Protein AF-0000000065969457 (afdb_homodimer)

Foldseek 3Di:
DALVVVQVLQLPAAEAEAAFFADPVRATDLVLLLVLLLVLLVFDHSAYEFCDVLNVVVQDDLVRQLVRLLSNVVRNPPHAYEYEAEEFLVSRLVSLVSSVVSPHQYYEYEYYPDDADDLVVLLVSVLSSLVSDRHAYEYEADDRDHHAQVSVVVSLVVRVRDAAYEYQPPPLVRLLSNCVNCPNSHAYEYEHLQCLVCFLVSVVSNHSYYYHLLCSQCVVLVRVLRVCSVVVVVVVSVVSCVLAVVLVVVLQVPDPPSSNQVSVLSNVLSPRNRDGDDPPHGHDDPVSSVSSNVRVVSVVD/DALVVVLVLQLPAAEAEAAFFADPVRATDLVLLLVLLLVLLVFDHSAYEFCDVLNVVVQDDLVRQLVRLLSNVVRNPPHAYEYEAEEFLVSRLVSLVSSVVSPHQYYEYEYYPDDADDLVVLLVSVLSSLVSDRHAYEYEADDRDHHAQVSVVVSLVVRVRDAAYEYQPPPLVRLLSNCVNCPNSHAYEYEHLQCLVCFLVSVVSNHSYYYHLLCSQCVVLVRVLRVCSVVVVVVVSVVSCVLAVVLVVVLQVPDPPSSNQVSVLSNVLSPRNSDGDDPPDGHDDPVSSVSSNVRVVSVVD

Sequence (602 aa):
MEPQDLKTVLGAGLLSFPVTPFGPDGGFNEAVYREHVGWLASFEAAALFAAGGTGEFFSLAPDEIPAIVRAAKAAAGNTPIISGCGHGTEVAISIAKAAEKAGADGILLLPHYLIDAPQAGLYNHIKRVCDSIGIGVMVYNRDNSILQADTLKRLCDVCPNLVGFKDGSGELGLVRQISATMGDRLTYLGGMPTAELFAEAYLAAGFTTYSSAVFNFVPELAVRFYKALRAGRRAECETLLKDFFYPFMAIRNRSKGYAVAAIKAGVRLRGYDAGPVRSPLVDLTSEEMDMMASLMASVDRMEPQDLKTVLGAGLLSFPVTPFGPDGGFNEAVYREHVGWLASFEAAALFAAGGTGEFFSLAPDEIPAIVRAAKAAAGNTPIISGCGHGTEVAISIAKAAEKAGADGILLLPHYLIDAPQAGLYNHIKRVCDSIGIGVMVYNRDNSILQADTLKRLCDVCPNLVGFKDGSGELGLVRQISATMGDRLTYLGGMPTAELFAEAYLAAGFTTYSSAVFNFVPELAVRFYKALRAGRRAECETLLKDFFYPFMAIRNRSKGYAVAAIKAGVRLRGYDAGPVRSPLVDLTSEEMDMMASLMASVDR

Solvent-accessible surface area (backbone atoms only — not comparable to full-atom values): 29923 Å² total; per-residue (Å²): 92,57,21,69,59,43,30,53,39,59,47,69,33,44,28,31,37,44,61,57,22,20,42,97,86,66,44,79,29,60,71,54,36,28,53,50,40,30,56,51,48,74,47,85,46,35,29,37,26,36,43,20,75,50,16,42,38,48,45,54,45,73,85,53,48,35,60,50,38,35,42,44,53,72,30,22,68,87,43,46,35,27,26,43,29,32,45,17,41,63,41,20,35,51,36,47,43,44,29,49,74,38,62,35,32,24,34,37,37,44,42,55,41,94,57,55,42,34,69,70,12,48,47,52,27,52,49,52,42,52,70,61,49,76,44,16,32,25,41,36,28,30,88,65,29,71,78,48,56,68,55,50,51,54,47,52,73,75,29,83,31,49,21,32,41,30,39,45,66,79,51,57,73,58,50,29,49,32,33,67,72,50,49,83,67,43,30,29,33,40,49,43,84,66,21,76,84,44,42,66,62,40,43,74,35,58,33,56,34,39,39,38,60,55,35,63,55,42,43,67,61,44,49,50,43,51,54,28,57,76,69,63,38,58,69,58,38,50,49,50,36,65,72,40,49,51,56,48,48,57,60,31,68,74,41,55,40,20,78,34,28,51,43,47,48,40,25,37,73,69,66,43,76,34,54,64,62,65,42,34,36,54,64,68,50,73,69,50,47,50,53,50,51,53,54,52,55,65,65,75,102,94,56,23,68,59,43,29,53,39,57,47,69,33,44,30,32,37,46,61,57,23,18,42,96,87,66,43,80,30,60,69,55,34,29,53,51,42,30,56,52,47,72,46,84,48,35,29,38,26,36,43,20,76,50,15,42,37,50,44,51,45,71,84,53,48,33,59,51,37,34,43,45,53,71,32,21,68,88,43,45,37,26,27,45,30,33,45,17,42,64,43,22,37,52,34,46,44,44,29,50,73,39,61,34,31,24,35,39,38,44,41,55,42,95,54,53,43,34,70,71,12,48,46,52,30,52,50,53,42,53,71,63,48,76,45,16,32,25,42,36,27,29,88,66,29,70,77,49,54,68,55,50,51,54,46,50,75,74,29,82,33,50,21,30,42,31,40,45,67,78,53,57,72,57,48,30,49,34,33,67,71,50,48,83,67,41,31,29,32,42,49,42,84,66,21,77,82,45,43,67,63,40,44,75,37,59,34,57,34,39,38,38,58,56,36,65,53,42,43,68,60,45,48,51,44,51,52,27,56,77,68,63,36,57,68,60,38,50,49,49,36,65,74,41,48,51,57,48,47,57,60,31,67,74,42,56,38,22,77,34,28,50,45,46,48,40,25,38,74,69,68,42,76,33,54,65,64,64,41,33,36,55,65,69,51,75,68,52,47,51,52,50,50,52,55,53,53,65,65,75,103

Organism: Chelativorans sp. (strain BNC1) (NCBI:txid266779)

pLDDT: mean 97.83, std 2.32, range [68.12, 98.94]

Secondary structure (DSSP, 8-state):
--HHHHHHHHTSSEEE-----B-TTSSB-HHHHHHHHHHHHTS-EEEEEETSTTTTGGGS-GGGHHHHHHHHHHHSTTS-EEEEE-SSHHHHHHHHHHHHHTT-SEEEEPPPSS----HHHHHHHHHHHHHH-SSEEEEEEBTTB---HHHHHHHHHH-TTEEEEEE-S--HHHHHHHHHHHGGGSEEEE--TTGGGTHHHHHHTT--EEB-GGGGT-HHHHHHHHHHHHTT-HHHHHHHIIIIIHHHHHHHTTSTTHHHHHHHHHHHHHT----PPPTTS-PPPHHHHHHHHHHHHHHH-/--HHHHHHHHTSSEEE-----B-TTSSB-HHHHHHHHHHHHTS-EEEEEETSTTTTGGGS-GGGHHHHHHHHHHHSTTS-EEEEE-SSHHHHHHHHHHHHHTT-SEEEEPPPSS----HHHHHHHHHHHHHH-SSEEEEEEBTTB---HHHHHHHHHH-TTEEEEEE-S--HHHHHHHHHHHGGGSEEEE--TTGGGTHHHHHHTT--EEB-SGGGT-HHHHHHHHHHHHTT-HHHHHHHIIIIIHHHHHHHTTSTTHHHHHHHHHHHHTT----PPPTTS-PPPHHHHHHHHHHHHHHH-

Structure (mmCIF, N/CA/C/O backbone):
data_AF-0000000065969457-model_v1
#
loop_
_entity.id
_entity.type
_entity.pdbx_description
1 polymer 'Probable 5-dehydro-4-deoxyglucarate dehydratase'
#
loop_
_atom_site.group_PDB
_atom_site.id
_atom_site.type_symbol
_atom_site.label_atom_id
_atom_site.label_alt_id
_atom_site.label_comp_id
_atom_site.label_asym_id
_atom_site.label_entity_id
_atom_site.label_seq_id
_atom_site.pdbx_PDB_ins_code
_atom_site.Cartn_x
_atom_site.Cartn_y
_atom_site.Cartn_z
_atom_site.occupancy
_atom_site.B_iso_or_equiv
_atom_site.auth_seq_id
_atom_site.auth_comp_id
_atom_site.auth_asym_id
_atom_site.auth_atom_id
_atom_site.pdbx_PDB_model_num
ATOM 1 N N . MET A 1 1 ? 12.383 25.969 -3.928 1 92.06 1 MET A N 1
ATOM 2 C CA . MET A 1 1 ? 12.977 26.219 -2.619 1 92.06 1 MET A CA 1
ATOM 3 C C . MET A 1 1 ? 14.188 25.328 -2.389 1 92.06 1 MET A C 1
ATOM 5 O O . MET A 1 1 ? 14.156 24.141 -2.721 1 92.06 1 MET A O 1
ATOM 9 N N . GLU A 1 2 ? 15.188 25.906 -1.865 1 96.62 2 GLU A N 1
ATOM 10 C CA . GLU A 1 2 ? 16.359 25.094 -1.545 1 96.62 2 GLU A CA 1
ATOM 11 C C . GLU A 1 2 ? 16.078 24.125 -0.401 1 96.62 2 GLU A C 1
ATOM 13 O O . GLU A 1 2 ? 15.367 24.469 0.547 1 96.62 2 GLU A O 1
ATOM 18 N N . PRO A 1 3 ? 16.609 22.953 -0.461 1 97.44 3 PRO A N 1
ATOM 19 C CA . PRO A 1 3 ? 16.312 21.906 0.528 1 97.44 3 PRO A CA 1
ATOM 20 C C . PRO A 1 3 ? 16.562 22.375 1.962 1 97.44 3 PRO A C 1
ATOM 22 O O . PRO A 1 3 ? 15.742 22.125 2.85 1 97.44 3 PRO A O 1
ATOM 25 N N . GLN A 1 4 ? 17.609 23.062 2.205 1 96.81 4 GLN A N 1
ATOM 26 C CA . GLN A 1 4 ? 17.922 23.469 3.57 1 96.81 4 GLN A CA 1
ATOM 27 C C . GLN A 1 4 ? 16.969 24.547 4.051 1 96.81 4 GLN A C 1
ATOM 29 O O . GLN A 1 4 ? 16.641 24.609 5.238 1 96.81 4 GLN A O 1
ATOM 34 N N . ASP A 1 5 ? 16.547 25.406 3.199 1 97.69 5 ASP A N 1
ATOM 35 C CA . ASP A 1 5 ? 15.5 26.375 3.543 1 97.69 5 ASP A CA 1
ATOM 36 C C . ASP A 1 5 ? 14.203 25.672 3.914 1 97.69 5 ASP A C 1
ATOM 38 O O . ASP A 1 5 ? 13.516 26.078 4.859 1 97.69 5 ASP A O 1
ATOM 42 N N . LEU A 1 6 ? 13.906 24.672 3.115 1 97.56 6 LEU A N 1
ATOM 43 C CA . LEU A 1 6 ? 12.719 23.875 3.418 1 97.56 6 LEU A CA 1
ATOM 44 C C . LEU A 1 6 ? 12.828 23.25 4.805 1 97.56 6 LEU A C 1
ATOM 46 O O . LEU A 1 6 ? 11.859 23.25 5.566 1 97.56 6 LEU A O 1
ATOM 50 N N . LYS A 1 7 ? 13.984 22.672 5.098 1 97.81 7 LYS A N 1
ATOM 51 C CA . LYS A 1 7 ? 14.211 22.078 6.41 1 97.81 7 LYS A CA 1
ATOM 52 C C . LYS A 1 7 ? 13.875 23.062 7.527 1 97.81 7 LYS A C 1
ATOM 54 O O . LYS A 1 7 ? 13.164 22.719 8.469 1 97.81 7 LYS A O 1
ATOM 59 N N . THR A 1 8 ? 14.328 24.297 7.387 1 97.5 8 THR A N 1
ATOM 60 C CA . THR A 1 8 ? 14.125 25.344 8.391 1 97.5 8 THR A CA 1
ATOM 61 C C . THR A 1 8 ? 12.648 25.703 8.508 1 97.5 8 THR A C 1
ATOM 63 O O . THR A 1 8 ? 12.109 25.781 9.617 1 97.5 8 THR A O 1
ATOM 66 N N . VAL A 1 9 ? 12.016 25.797 7.422 1 96.75 9 VAL A N 1
ATOM 67 C CA . VAL A 1 9 ? 10.617 26.203 7.391 1 96.75 9 VAL A CA 1
ATOM 68 C C . VAL A 1 9 ? 9.734 25.125 7.996 1 96.75 9 VAL A C 1
ATOM 70 O O . VAL A 1 9 ? 8.797 25.406 8.742 1 96.75 9 VAL A O 1
ATOM 73 N N . LEU A 1 10 ? 10.031 23.859 7.691 1 96.62 10 LEU A N 1
ATOM 74 C CA . LEU A 1 10 ? 9.258 22.734 8.203 1 96.62 10 LEU A CA 1
ATOM 75 C C . LEU A 1 10 ? 9.281 22.703 9.727 1 96.62 10 LEU A C 1
ATOM 77 O O . LEU A 1 10 ? 8.305 22.297 10.359 1 96.62 10 LEU A O 1
ATOM 81 N N . GLY A 1 11 ? 10.367 23.156 10.297 1 96.62 11 GLY A N 1
ATOM 82 C CA . GLY A 1 11 ? 10.531 23.078 11.734 1 96.62 11 GLY A CA 1
ATOM 83 C C . GLY A 1 11 ? 10.055 24.328 12.453 1 96.62 11 GLY A C 1
ATOM 84 O O . GLY A 1 11 ? 10.117 24.422 13.68 1 96.62 11 GLY A O 1
ATOM 85 N N . ALA A 1 12 ? 9.492 25.312 11.742 1 95.69 12 ALA A N 1
ATOM 86 C CA . ALA A 1 12 ? 9.25 26.641 12.297 1 95.69 12 ALA A CA 1
ATOM 87 C C . ALA A 1 12 ? 7.832 26.766 12.836 1 95.69 12 ALA A C 1
ATOM 89 O O . ALA A 1 12 ? 7.461 27.797 13.406 1 95.69 12 ALA A O 1
ATOM 90 N N . GLY A 1 13 ? 7.055 25.719 12.688 1 97 13 GLY A N 1
ATOM 91 C CA . GLY A 1 13 ? 5.684 25.812 13.164 1 97 13 GLY A CA 1
ATOM 92 C C . GLY A 1 13 ? 4.891 24.547 12.922 1 97 13 GLY A C 1
ATOM 93 O O . GLY A 1 13 ? 5.465 23.469 12.695 1 97 13 GLY A O 1
ATOM 94 N N . LEU A 1 14 ? 3.609 24.719 13.148 1 98.12 14 LEU A N 1
ATOM 95 C CA . LEU A 1 14 ? 2.664 23.625 12.953 1 98.12 14 LEU A CA 1
ATOM 96 C C . LEU A 1 14 ? 2.459 23.344 11.469 1 98.12 14 LEU A C 1
ATOM 98 O O . LEU A 1 14 ? 2.441 24.266 10.656 1 98.12 14 LEU A O 1
ATOM 102 N N . LEU A 1 15 ? 2.361 22.094 11.102 1 98.44 15 LEU A N 1
ATOM 103 C CA . LEU A 1 15 ? 2.129 21.672 9.719 1 98.44 15 LEU A CA 1
ATOM 104 C C . LEU A 1 15 ? 0.717 21.125 9.547 1 98.44 15 LEU A C 1
ATOM 106 O O . LEU A 1 15 ? 0.063 20.766 10.531 1 98.44 15 LEU A O 1
ATOM 110 N N . SER A 1 16 ? 0.245 21.094 8.312 1 98.12 16 SER A N 1
ATOM 111 C CA . SER A 1 16 ? -1.09 20.562 8.062 1 98.12 16 SER A CA 1
ATOM 112 C C . SER A 1 16 ? -1.173 19.922 6.68 1 98.12 16 SER A C 1
ATOM 114 O O . SER A 1 16 ? -0.416 20.281 5.773 1 98.12 16 SER A O 1
ATOM 116 N N . PHE A 1 17 ? -2.021 18.953 6.543 1 98.56 17 PHE A N 1
ATOM 117 C CA . PHE A 1 17 ? -2.324 18.234 5.312 1 98.56 17 PHE A CA 1
ATOM 118 C C . PHE A 1 17 ? -3.742 18.531 4.84 1 98.56 17 PHE A C 1
ATOM 120 O O . PHE A 1 17 ? -4.699 17.922 5.301 1 98.56 17 PHE A O 1
ATOM 127 N N . PRO A 1 18 ? -3.885 19.453 3.891 1 98.88 18 PRO A N 1
ATOM 128 C CA . PRO A 1 18 ? -5.23 19.766 3.408 1 98.88 18 PRO A CA 1
ATOM 129 C C . PRO A 1 18 ? -5.945 18.547 2.822 1 98.88 18 PRO A C 1
ATOM 131 O O . PRO A 1 18 ? -5.316 17.719 2.156 1 98.88 18 PRO A O 1
ATOM 134 N N . VAL A 1 19 ? -7.266 18.438 3.064 1 98.88 19 VAL A N 1
ATOM 135 C CA . VAL A 1 19 ? -8.07 17.422 2.406 1 98.88 19 VAL A CA 1
ATOM 136 C C . VAL A 1 19 ? -8.109 17.688 0.902 1 98.88 19 VAL A C 1
ATOM 138 O O . VAL A 1 19 ? -7.902 18.812 0.459 1 98.88 19 VAL A O 1
ATOM 141 N N . THR A 1 20 ? -8.359 16.703 0.103 1 98.94 20 THR A N 1
ATOM 142 C CA . THR A 1 20 ? -8.578 16.828 -1.333 1 98.94 20 THR A CA 1
ATOM 143 C C . THR A 1 20 ? -10.062 16.719 -1.665 1 98.94 20 THR A C 1
ATOM 145 O O . THR A 1 20 ? -10.648 15.633 -1.564 1 98.94 20 THR A O 1
ATOM 148 N N . PRO A 1 21 ? -10.656 17.812 -2.092 1 98.88 21 PRO A N 1
ATOM 149 C CA . PRO A 1 21 ? -12.078 17.766 -2.432 1 98.88 21 PRO A CA 1
ATOM 150 C C . PRO A 1 21 ? -12.352 17.031 -3.74 1 98.88 21 PRO A C 1
ATOM 152 O O . PRO A 1 21 ? -11.594 17.172 -4.703 1 98.88 21 PRO A O 1
ATOM 155 N N . PHE A 1 22 ? -13.398 16.25 -3.689 1 98.56 22 PHE A N 1
ATOM 156 C CA . PHE A 1 22 ? -13.859 15.547 -4.887 1 98.56 22 PHE A CA 1
ATOM 157 C C . PHE A 1 22 ? -15.281 15.977 -5.246 1 98.56 2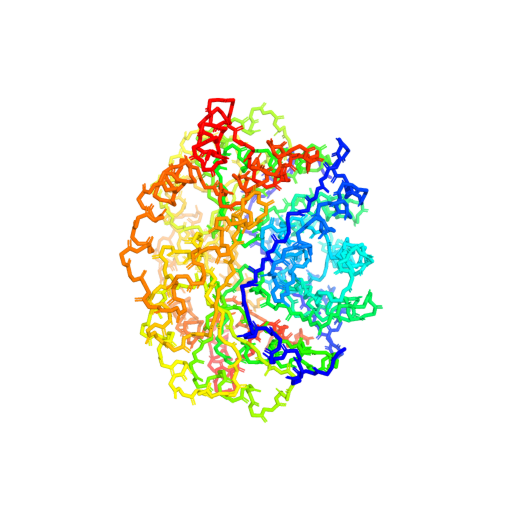2 PHE A C 1
ATOM 159 O O . PHE A 1 22 ? -16.125 16.141 -4.367 1 98.56 22 PHE A O 1
ATOM 166 N N . GLY A 1 23 ? -15.516 16.172 -6.504 1 96.56 23 GLY A N 1
ATOM 167 C CA . GLY A 1 23 ? -16.844 16.531 -6.977 1 96.56 23 GLY A CA 1
ATOM 168 C C . GLY A 1 23 ? -17.766 15.336 -7.105 1 96.56 23 GLY A C 1
ATOM 169 O O . GLY A 1 23 ? -17.406 14.219 -6.73 1 96.56 23 GLY A O 1
ATOM 170 N N . PRO A 1 24 ? -19 15.586 -7.602 1 92.06 24 PRO A N 1
ATOM 171 C CA . PRO A 1 24 ? -20 14.523 -7.738 1 92.06 24 PRO A CA 1
ATOM 172 C C . PRO A 1 24 ? -19.547 13.406 -8.672 1 92.06 24 PRO A C 1
ATOM 174 O O . PRO A 1 24 ? -20 12.266 -8.547 1 92.06 24 PRO A O 1
ATOM 177 N N . ASP A 1 25 ? -18.656 13.68 -9.57 1 90.62 25 ASP A N 1
ATOM 178 C CA . ASP A 1 25 ? -18.188 12.68 -10.523 1 90.62 25 ASP A CA 1
ATOM 179 C C . ASP A 1 25 ? -16.969 11.938 -9.984 1 90.62 25 ASP A C 1
ATOM 181 O O . ASP A 1 25 ? -16.406 11.07 -10.664 1 90.62 25 ASP A O 1
ATOM 185 N N . GLY A 1 26 ? -16.5 12.375 -8.828 1 93.06 26 GLY A N 1
ATOM 186 C CA . GLY A 1 26 ? -15.352 11.727 -8.227 1 93.06 26 GLY A CA 1
ATOM 187 C C . GLY A 1 26 ? -14.031 12.375 -8.609 1 93.06 26 GLY A C 1
ATOM 188 O O . GLY A 1 26 ? -12.969 11.961 -8.141 1 93.06 26 GLY A O 1
ATOM 189 N N . GLY A 1 27 ? -14.117 13.391 -9.469 1 96.94 27 GLY A N 1
ATOM 190 C CA . GLY A 1 27 ? -12.906 14.086 -9.875 1 96.94 27 GLY A CA 1
ATOM 191 C C . GLY A 1 27 ? -12.492 15.18 -8.914 1 96.94 27 GLY A C 1
ATOM 192 O O . GLY A 1 27 ? -13.281 15.602 -8.07 1 96.94 27 GLY A O 1
ATOM 193 N N . PHE A 1 28 ? -11.297 15.648 -9.047 1 98.31 28 PHE A N 1
ATOM 194 C CA . PHE A 1 28 ? -10.734 16.703 -8.211 1 98.31 28 PHE A CA 1
ATOM 195 C C . PHE A 1 28 ? -11.523 18 -8.367 1 98.31 28 PHE A C 1
ATOM 197 O O . PHE A 1 28 ? -11.734 18.469 -9.492 1 98.31 28 PHE A O 1
ATOM 204 N N . ASN A 1 29 ? -12.008 18.547 -7.254 1 98.69 29 ASN A N 1
ATOM 205 C CA . ASN A 1 29 ? -12.703 19.844 -7.223 1 98.69 29 ASN A CA 1
ATOM 206 C C . ASN A 1 29 ? -11.742 20.969 -6.887 1 98.69 29 ASN A C 1
ATOM 208 O O . ASN A 1 29 ? -11.602 21.344 -5.719 1 98.69 29 ASN A O 1
ATOM 212 N N . GLU A 1 30 ? -11.195 21.562 -7.914 1 98.62 30 GLU A N 1
ATOM 213 C CA . GLU A 1 30 ? -10.125 22.531 -7.75 1 98.62 30 GLU A CA 1
ATOM 214 C C . GLU A 1 30 ? -10.625 23.812 -7.082 1 98.62 30 GLU A C 1
ATOM 216 O O . GLU A 1 30 ? -9.93 24.391 -6.242 1 98.62 30 GLU A O 1
ATOM 221 N N . ALA A 1 31 ? -11.781 24.266 -7.43 1 98.62 31 ALA A N 1
ATOM 222 C CA . ALA A 1 31 ? -12.305 25.516 -6.895 1 98.62 31 ALA A CA 1
ATOM 223 C C . ALA A 1 31 ? -12.43 25.453 -5.375 1 98.62 31 ALA A C 1
ATOM 225 O O . ALA A 1 31 ? -11.953 26.359 -4.668 1 98.62 31 ALA A O 1
ATOM 226 N N . VAL A 1 32 ? -13.039 24.391 -4.875 1 98.81 32 VAL A N 1
ATOM 227 C CA . VAL A 1 32 ? -13.203 24.219 -3.438 1 98.81 32 VAL A CA 1
ATOM 228 C C . VAL A 1 32 ? -11.844 24.062 -2.771 1 98.81 32 VAL A C 1
ATOM 230 O O . VAL A 1 32 ? -11.617 24.594 -1.678 1 98.81 32 VAL A O 1
ATOM 233 N N . TYR A 1 33 ? -10.945 23.391 -3.449 1 98.94 33 TYR A N 1
ATOM 234 C CA . TYR A 1 33 ? -9.609 23.156 -2.914 1 98.94 33 TYR A CA 1
ATOM 235 C C . TYR A 1 33 ? -8.867 24.484 -2.717 1 98.94 33 TYR A C 1
ATOM 237 O O . TYR A 1 33 ? -8.281 24.719 -1.66 1 98.94 33 TYR A O 1
ATOM 245 N N . ARG A 1 34 ? -8.898 25.297 -3.713 1 98.81 34 ARG A N 1
ATOM 246 C CA . ARG A 1 34 ? -8.203 26.578 -3.65 1 98.81 34 ARG A CA 1
ATOM 247 C C . ARG A 1 34 ? -8.773 27.453 -2.537 1 98.81 34 ARG A C 1
ATOM 249 O O . ARG A 1 34 ? -8.023 28.109 -1.815 1 98.81 34 ARG A O 1
ATOM 256 N N . GLU A 1 35 ? -10.07 27.453 -2.402 1 98.75 35 GLU A N 1
ATOM 257 C CA . GLU A 1 35 ? -10.695 28.219 -1.336 1 98.75 35 GLU A CA 1
ATOM 258 C C . GLU A 1 35 ? -10.258 27.734 0.039 1 98.75 35 GLU A C 1
ATOM 260 O O . GLU A 1 35 ? -9.906 28.531 0.908 1 98.75 35 GLU A O 1
ATOM 265 N N . HIS A 1 36 ? -10.289 26.438 0.202 1 98.88 36 HIS A N 1
ATOM 266 C CA . HIS A 1 36 ? -9.938 25.844 1.491 1 98.88 36 HIS A CA 1
ATOM 267 C C . HIS A 1 36 ? -8.469 26.047 1.813 1 98.88 36 HIS A C 1
ATOM 269 O O . HIS A 1 36 ? -8.117 26.438 2.932 1 98.88 36 HIS A O 1
ATOM 275 N N . VAL A 1 37 ? -7.578 25.812 0.857 1 98.81 37 VAL A N 1
ATOM 276 C CA . VAL A 1 37 ? -6.145 25.969 1.054 1 98.81 37 VAL A CA 1
ATOM 277 C C . VAL A 1 37 ? -5.828 27.438 1.352 1 98.81 37 VAL A C 1
ATOM 279 O O . VAL A 1 37 ? -5.008 27.734 2.223 1 98.81 37 VAL A O 1
ATOM 282 N N . GLY A 1 38 ? -6.48 28.328 0.586 1 98.56 38 GLY A N 1
ATOM 283 C CA . GLY A 1 38 ? -6.309 29.75 0.874 1 98.56 38 GLY A CA 1
ATOM 284 C C . GLY A 1 38 ? -6.691 30.125 2.295 1 98.56 38 GLY A C 1
ATOM 285 O O . GLY A 1 38 ? -5.992 30.891 2.949 1 98.56 38 GLY A O 1
ATOM 286 N N . TRP A 1 39 ? -7.809 29.578 2.707 1 98.56 39 TRP A N 1
ATOM 287 C CA . TRP A 1 39 ? -8.258 29.812 4.078 1 98.56 39 TRP A CA 1
ATOM 288 C C . TRP A 1 39 ? -7.242 29.266 5.078 1 98.56 39 TRP A C 1
ATOM 290 O O . TRP A 1 39 ? -6.887 29.953 6.043 1 98.56 39 TRP A O 1
ATOM 300 N N . LEU A 1 40 ? -6.73 28.062 4.902 1 98.56 40 LEU A N 1
ATOM 301 C CA . LEU A 1 40 ? -5.738 27.453 5.789 1 98.56 40 LEU A CA 1
ATOM 302 C C . LEU A 1 40 ? -4.477 28.312 5.848 1 98.56 40 LEU A C 1
ATOM 304 O O . LEU A 1 40 ? -3.898 28.516 6.918 1 98.56 40 LEU A O 1
ATOM 308 N N . ALA A 1 41 ? -4.086 28.828 4.703 1 97.62 41 ALA A N 1
ATOM 309 C CA . ALA A 1 41 ? -2.848 29.594 4.59 1 97.62 41 ALA A CA 1
ATOM 310 C C . ALA A 1 41 ? -2.951 30.922 5.324 1 97.62 41 ALA A C 1
ATOM 312 O O . ALA A 1 41 ? -1.941 31.594 5.562 1 97.62 41 ALA A O 1
ATOM 313 N N . SER A 1 42 ? -4.121 31.359 5.633 1 96.81 42 SER A N 1
ATOM 314 C CA . SER A 1 42 ? -4.312 32.594 6.363 1 96.81 42 SER A CA 1
ATOM 315 C C . SER A 1 42 ? -4.023 32.438 7.848 1 96.81 42 SER A C 1
ATOM 317 O O . SER A 1 42 ? -3.922 33.406 8.586 1 96.81 42 SER A O 1
ATOM 319 N N . PHE A 1 43 ? -3.863 31.203 8.273 1 96.12 43 PHE A N 1
ATOM 320 C CA . PHE A 1 43 ? -3.488 30.906 9.648 1 96.12 43 PHE A CA 1
ATOM 321 C C . PHE A 1 43 ? -2.002 30.578 9.75 1 96.12 43 PHE A C 1
ATOM 323 O O . PHE A 1 43 ? -1.279 30.656 8.75 1 96.12 43 PHE A O 1
ATOM 330 N N . GLU A 1 44 ? -1.518 30.344 10.938 1 92.06 44 GLU A N 1
ATOM 331 C CA . GLU A 1 44 ? -0.093 30.141 11.18 1 92.06 44 GLU A CA 1
ATOM 332 C C . GLU A 1 44 ? 0.306 28.688 10.93 1 92.06 44 GLU A C 1
ATOM 334 O O . GLU A 1 44 ? 0.603 27.953 11.875 1 92.06 44 GLU A O 1
ATOM 339 N N . ALA A 1 45 ? 0.356 28.281 9.734 1 92.81 45 ALA A N 1
ATOM 340 C CA . ALA A 1 45 ? 0.94 27 9.336 1 92.81 45 ALA A CA 1
ATOM 341 C C . ALA A 1 45 ? 2.311 27.203 8.695 1 92.81 45 ALA A C 1
ATOM 343 O O . ALA A 1 45 ? 2.471 28.047 7.809 1 92.81 45 ALA A O 1
ATOM 344 N N . ALA A 1 46 ? 3.25 26.422 9.148 1 96.25 46 ALA A N 1
ATOM 345 C CA . ALA A 1 46 ? 4.598 26.547 8.602 1 96.25 46 ALA A CA 1
ATOM 346 C C . ALA A 1 46 ? 4.652 26.047 7.156 1 96.25 46 ALA A C 1
ATOM 348 O O . ALA A 1 46 ? 5.406 26.578 6.34 1 96.25 46 ALA A O 1
ATOM 349 N N . ALA A 1 47 ? 3.914 25.062 6.848 1 98.31 47 ALA A N 1
ATOM 350 C CA . ALA A 1 47 ? 3.801 24.484 5.512 1 98.31 47 ALA A CA 1
ATOM 351 C C . ALA A 1 47 ? 2.525 23.672 5.379 1 98.31 47 ALA A C 1
ATOM 353 O O . ALA A 1 47 ? 1.929 23.266 6.383 1 98.31 47 ALA A O 1
ATOM 354 N N . LEU A 1 48 ? 2.074 23.484 4.18 1 98.75 48 LEU A N 1
ATOM 355 C CA . LEU A 1 48 ? 0.939 22.625 3.859 1 98.75 48 LEU A CA 1
ATOM 356 C C . LEU A 1 48 ? 1.366 21.469 2.959 1 98.75 48 LEU A C 1
ATOM 358 O O . LEU A 1 48 ? 2.178 21.656 2.049 1 98.75 48 LEU A O 1
ATOM 362 N N . PHE A 1 49 ? 0.874 20.297 3.229 1 98.81 49 PHE A N 1
ATOM 363 C CA . PHE A 1 49 ? 1.191 19.094 2.467 1 98.81 49 PHE A CA 1
ATOM 364 C C . PHE A 1 49 ? 0.051 18.734 1.521 1 98.81 49 PHE A C 1
ATOM 366 O O . PHE A 1 49 ? -0.938 18.125 1.937 1 98.81 49 PHE A O 1
ATOM 373 N N . ALA A 1 50 ? 0.182 19.062 0.273 1 98.88 50 ALA A N 1
ATOM 374 C CA . ALA A 1 50 ? -0.817 18.781 -0.755 1 98.88 50 ALA A CA 1
ATOM 375 C C . ALA A 1 50 ? -0.764 17.312 -1.182 1 98.88 50 ALA A C 1
ATOM 377 O O . ALA A 1 50 ? 0.315 16.781 -1.446 1 98.88 50 ALA A O 1
ATOM 378 N N . ALA A 1 51 ? -1.933 16.719 -1.308 1 98.62 51 ALA A N 1
ATOM 379 C CA . ALA A 1 51 ? -2.014 15.312 -1.687 1 98.62 51 ALA A CA 1
ATOM 380 C C . ALA A 1 51 ? -1.222 14.438 -0.719 1 98.62 51 ALA A C 1
ATOM 382 O O . ALA A 1 51 ? -0.396 13.625 -1.141 1 98.62 51 ALA A O 1
ATOM 383 N N . GLY A 1 52 ? -1.362 14.68 0.557 1 98.12 52 GLY A N 1
ATOM 384 C CA . GLY A 1 52 ? -0.801 13.836 1.6 1 98.12 52 GLY A CA 1
ATOM 385 C C . GLY A 1 52 ? -1.77 12.781 2.098 1 98.12 52 GLY A C 1
ATOM 386 O O . GLY A 1 52 ? -2.717 12.414 1.396 1 98.12 52 GLY A O 1
ATOM 387 N N . GLY A 1 53 ? -1.523 12.242 3.254 1 97.19 53 GLY A N 1
ATOM 388 C CA . GLY A 1 53 ? -2.4 11.219 3.799 1 97.19 53 GLY A CA 1
ATOM 389 C C . GLY A 1 53 ? -3.83 11.695 3.98 1 97.19 53 GLY A C 1
ATOM 390 O O . GLY A 1 53 ? -4.762 11.086 3.451 1 97.19 53 GLY A O 1
ATOM 391 N N . THR A 1 54 ? -3.98 12.828 4.711 1 98.12 54 THR A N 1
ATOM 392 C CA . THR A 1 54 ? -5.305 13.398 4.922 1 98.12 54 THR A CA 1
ATOM 393 C C . THR A 1 54 ? -5.906 13.867 3.598 1 98.12 54 THR A C 1
ATOM 395 O O . THR A 1 54 ? -7.129 13.93 3.453 1 98.12 54 THR A O 1
ATOM 398 N N . GLY A 1 55 ? -5.035 14.172 2.662 1 98.62 55 GLY A N 1
ATOM 399 C CA . GLY A 1 55 ? -5.457 14.539 1.32 1 98.62 55 GLY A CA 1
ATOM 400 C C . GLY A 1 55 ? -5.762 13.344 0.439 1 98.62 55 GLY A C 1
ATOM 401 O O . GLY A 1 55 ? -5.922 13.484 -0.775 1 98.62 55 GLY A O 1
ATOM 402 N N . GLU A 1 56 ? -5.738 12.156 0.981 1 98.62 56 GLU A N 1
ATOM 403 C CA . GLU A 1 56 ? -6.137 10.906 0.332 1 98.62 56 GLU A CA 1
ATOM 404 C C . GLU A 1 56 ? -5.176 10.547 -0.798 1 98.62 56 GLU A C 1
ATOM 406 O O . GLU A 1 56 ? -5.598 10.047 -1.844 1 98.62 56 GLU A O 1
ATOM 411 N N . PHE A 1 57 ? -3.91 10.742 -0.61 1 98.75 57 PHE A N 1
ATOM 412 C CA . PHE A 1 57 ? -2.879 10.367 -1.57 1 98.75 57 PHE A CA 1
ATOM 413 C C . PHE A 1 57 ? -3.086 8.938 -2.059 1 98.75 57 PHE A C 1
ATOM 415 O O . PHE A 1 57 ? -2.979 8.664 -3.256 1 98.75 57 PHE A O 1
ATOM 422 N N . PHE A 1 58 ? -3.465 7.996 -1.271 1 98.06 58 PHE A N 1
ATOM 423 C CA . PHE A 1 58 ? -3.572 6.566 -1.534 1 98.06 58 PHE A CA 1
ATOM 424 C C . PHE A 1 58 ? -4.723 6.277 -2.488 1 98.06 58 PHE A C 1
ATOM 426 O O . PHE A 1 58 ? -4.816 5.18 -3.043 1 98.06 58 PHE A O 1
ATOM 433 N N . SER A 1 59 ? -5.594 7.227 -2.67 1 97.69 59 SER A N 1
ATOM 434 C CA . SER A 1 59 ? -6.734 7.039 -3.561 1 97.69 59 SER A CA 1
ATOM 435 C C . SER A 1 59 ? -6.527 7.762 -4.887 1 97.69 59 SER A C 1
ATOM 437 O O . SER A 1 59 ? -7.328 7.617 -5.812 1 97.69 59 SER A O 1
ATOM 439 N N . LEU A 1 60 ? -5.48 8.523 -4.941 1 98.38 60 LEU A N 1
ATOM 440 C CA . LEU A 1 60 ? -5.227 9.328 -6.129 1 98.38 60 LEU A CA 1
ATOM 441 C C . LEU A 1 60 ? -4.406 8.555 -7.152 1 98.38 60 LEU A C 1
ATOM 443 O O . LEU A 1 60 ? -3.492 7.812 -6.789 1 98.38 60 LEU A O 1
ATOM 447 N N . ALA A 1 61 ? -4.773 8.734 -8.391 1 97.38 61 ALA A N 1
ATOM 448 C CA . ALA A 1 61 ? -3.85 8.312 -9.445 1 97.38 61 ALA A CA 1
ATOM 449 C C . ALA A 1 61 ? -2.629 9.227 -9.5 1 97.38 61 ALA A C 1
ATOM 451 O O . ALA A 1 61 ? -2.732 10.43 -9.234 1 97.38 61 ALA A O 1
ATOM 452 N N . PRO A 1 62 ? -1.497 8.656 -9.898 1 97.56 62 PRO A N 1
ATOM 453 C CA . PRO A 1 62 ? -0.282 9.477 -9.953 1 97.56 62 PRO A CA 1
ATOM 454 C C . PRO A 1 62 ? -0.453 10.727 -10.805 1 97.56 62 PRO A C 1
ATOM 456 O O . PRO A 1 62 ? 0.072 11.789 -10.461 1 97.56 62 PRO A O 1
ATOM 459 N N . ASP A 1 63 ? -1.23 10.672 -11.82 1 97 63 ASP A N 1
ATOM 460 C CA . ASP A 1 63 ? -1.339 11.789 -12.758 1 97 63 ASP A CA 1
ATOM 461 C C . ASP A 1 63 ? -2.287 12.859 -12.234 1 97 63 ASP A C 1
ATOM 463 O O . ASP A 1 63 ? -2.408 13.938 -12.82 1 97 63 ASP A O 1
ATOM 467 N N . GLU A 1 64 ? -2.961 12.648 -11.102 1 98.31 64 GLU A N 1
ATOM 468 C CA . GLU A 1 64 ? -3.824 13.641 -10.469 1 98.31 64 GLU A CA 1
ATOM 469 C C . GLU A 1 64 ? -3.016 14.594 -9.594 1 98.31 64 GLU A C 1
ATOM 471 O O . GLU A 1 64 ? -3.443 15.727 -9.336 1 98.31 64 GLU A O 1
ATOM 476 N N . ILE A 1 65 ? -1.854 14.188 -9.156 1 98.75 65 ILE A N 1
ATOM 477 C CA . ILE A 1 65 ? -1.12 14.828 -8.07 1 98.75 65 ILE A CA 1
ATOM 478 C C . ILE A 1 65 ? -0.606 16.188 -8.523 1 98.75 65 ILE A C 1
ATOM 480 O O . ILE A 1 65 ? -0.769 17.188 -7.816 1 98.75 65 ILE A O 1
ATOM 484 N N . PRO A 1 66 ? -0.084 16.328 -9.773 1 98.69 66 PRO A N 1
ATOM 485 C CA . PRO A 1 66 ? 0.452 17.625 -10.18 1 98.69 66 PRO A CA 1
ATOM 486 C C . PRO A 1 66 ? -0.609 18.719 -10.188 1 98.69 66 PRO A C 1
ATOM 488 O O . PRO A 1 66 ? -0.331 19.859 -9.797 1 98.69 66 PRO A O 1
ATOM 491 N N . ALA A 1 67 ? -1.786 18.406 -10.57 1 98.75 67 ALA A N 1
ATOM 492 C CA . ALA A 1 67 ? -2.854 19.406 -10.594 1 98.75 67 ALA A CA 1
ATOM 493 C C . ALA A 1 67 ? -3.195 19.875 -9.188 1 98.75 67 ALA A C 1
ATOM 495 O O . ALA A 1 67 ? -3.471 21.062 -8.969 1 98.75 67 ALA A O 1
ATOM 496 N N . ILE A 1 68 ? -3.184 18.984 -8.25 1 98.94 68 ILE A N 1
ATOM 497 C CA . ILE A 1 68 ? -3.482 19.312 -6.863 1 98.94 68 ILE A CA 1
ATOM 498 C C . ILE A 1 68 ? -2.377 20.188 -6.289 1 98.94 68 ILE A C 1
ATOM 500 O O . ILE A 1 68 ? -2.656 21.172 -5.602 1 98.94 68 ILE A O 1
ATOM 504 N N . VAL A 1 69 ? -1.134 19.875 -6.641 1 98.94 69 VAL A N 1
ATOM 505 C CA . VAL A 1 69 ? 0.018 20.641 -6.18 1 98.94 69 VAL A CA 1
ATOM 506 C C . VAL A 1 69 ? -0.042 22.047 -6.754 1 98.94 69 VAL A C 1
ATOM 508 O O . VAL A 1 69 ? 0.135 23.031 -6.023 1 98.94 69 VAL A O 1
ATOM 511 N N . ARG A 1 70 ? -0.375 22.172 -8.039 1 98.88 70 ARG A N 1
ATOM 512 C CA . ARG A 1 70 ? -0.474 23.484 -8.672 1 98.88 70 ARG A CA 1
ATOM 513 C C . ARG A 1 70 ? -1.562 24.328 -8.016 1 98.88 70 ARG A C 1
ATOM 515 O O . ARG A 1 70 ? -1.376 25.531 -7.797 1 98.88 70 ARG A O 1
ATOM 522 N N . ALA A 1 71 ? -2.656 23.703 -7.781 1 98.88 71 ALA A N 1
ATOM 523 C CA . ALA A 1 71 ? -3.768 24.406 -7.152 1 98.88 71 ALA A CA 1
ATOM 524 C C . ALA A 1 71 ? -3.385 24.906 -5.762 1 98.88 71 ALA A C 1
ATOM 526 O O . ALA A 1 71 ? -3.717 26.031 -5.387 1 98.88 71 ALA A O 1
ATOM 527 N N . ALA A 1 72 ? -2.715 24.047 -5.004 1 98.88 72 ALA A N 1
ATOM 528 C CA . ALA A 1 72 ? -2.266 24.438 -3.672 1 98.88 72 ALA A CA 1
ATOM 529 C C . ALA A 1 72 ? -1.288 25.609 -3.742 1 98.88 72 ALA A C 1
ATOM 531 O O . ALA A 1 72 ? -1.41 26.562 -2.986 1 98.88 72 ALA A O 1
ATOM 532 N N . LYS A 1 73 ? -0.312 25.531 -4.66 1 98.62 73 LYS A N 1
ATOM 533 C CA . LYS A 1 73 ? 0.694 26.578 -4.82 1 98.62 73 LYS A CA 1
ATOM 534 C C . LYS A 1 73 ? 0.046 27.922 -5.156 1 98.62 73 LYS A C 1
ATOM 536 O O . LYS A 1 73 ? 0.451 28.953 -4.633 1 98.62 73 LYS A O 1
ATOM 541 N N . ALA A 1 74 ? -0.939 27.828 -5.961 1 98.44 74 ALA A N 1
ATOM 542 C CA . ALA A 1 74 ? -1.611 29.047 -6.414 1 98.44 74 ALA A CA 1
ATOM 543 C C . ALA A 1 74 ? -2.406 29.688 -5.277 1 98.44 74 ALA A C 1
ATOM 545 O O . ALA A 1 74 ? -2.555 30.922 -5.234 1 98.44 74 ALA A O 1
ATOM 546 N N . ALA A 1 75 ? -2.83 28.875 -4.344 1 98.62 75 ALA A N 1
ATOM 547 C CA . ALA A 1 75 ? -3.783 29.344 -3.346 1 98.62 75 ALA A CA 1
ATOM 548 C C . ALA A 1 75 ? -3.078 29.703 -2.039 1 98.62 75 ALA A C 1
ATOM 550 O O . ALA A 1 75 ? -3.605 30.469 -1.229 1 98.62 75 ALA A O 1
ATOM 551 N N . ALA A 1 76 ? -1.907 29.203 -1.815 1 97.69 76 ALA A N 1
ATOM 552 C CA . ALA A 1 76 ? -1.308 29.188 -0.483 1 97.69 76 ALA A CA 1
ATOM 553 C C . ALA A 1 76 ? -0.475 30.453 -0.252 1 97.69 76 ALA A C 1
ATOM 555 O O . ALA A 1 76 ? 0.052 30.656 0.842 1 97.69 76 ALA A O 1
ATOM 556 N N . GLY A 1 77 ? -0.298 31.359 -1.236 1 95.38 77 GLY A N 1
ATOM 557 C CA . GLY A 1 77 ? 0.578 32.5 -1.086 1 95.38 77 GLY A CA 1
ATOM 558 C C . GLY A 1 77 ? 2.021 32.125 -0.817 1 95.38 77 GLY A C 1
ATOM 559 O O . GLY A 1 77 ? 2.615 31.344 -1.567 1 95.38 77 GLY A O 1
ATOM 560 N N . ASN A 1 78 ? 2.514 32.594 0.318 1 95 78 ASN A N 1
ATOM 561 C CA . ASN A 1 78 ? 3.918 32.375 0.639 1 95 78 ASN A CA 1
ATOM 562 C C . ASN A 1 78 ? 4.113 31.078 1.443 1 95 78 ASN A C 1
ATOM 564 O O . A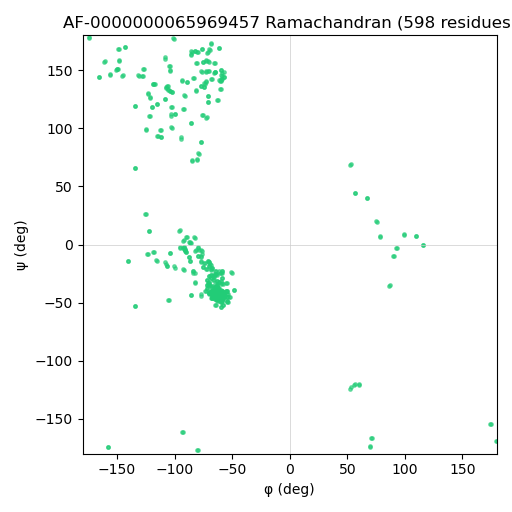SN A 1 78 ? 5.246 30.672 1.711 1 95 78 ASN A O 1
ATOM 568 N N . THR A 1 79 ? 3.057 30.406 1.815 1 97.56 79 THR A N 1
ATOM 569 C CA . THR A 1 79 ? 3.174 29.172 2.582 1 97.56 79 THR A CA 1
ATOM 570 C C . THR A 1 79 ? 3.727 28.047 1.711 1 97.56 79 THR A C 1
ATOM 572 O O . THR A 1 79 ? 3.162 27.734 0.663 1 97.56 79 THR A O 1
ATOM 575 N N . PRO A 1 80 ? 4.828 27.406 2.055 1 98.44 80 PRO A N 1
ATOM 576 C CA . PRO A 1 80 ? 5.402 26.328 1.259 1 98.44 80 PRO A CA 1
ATOM 577 C C . PRO A 1 80 ? 4.441 25.156 1.092 1 98.44 80 PRO A C 1
ATOM 579 O O . PRO A 1 80 ? 3.67 24.844 2.004 1 98.44 80 PRO A O 1
ATOM 582 N N . ILE A 1 81 ? 4.52 24.531 -0.077 1 98.88 81 ILE A N 1
ATOM 583 C CA . ILE A 1 81 ? 3.695 23.375 -0.398 1 98.88 81 ILE A CA 1
ATOM 584 C C . ILE A 1 81 ? 4.582 22.141 -0.576 1 98.88 81 ILE A C 1
ATOM 586 O O . ILE A 1 81 ? 5.504 22.141 -1.396 1 98.88 81 ILE A O 1
ATOM 590 N N . ILE A 1 82 ? 4.367 21.109 0.219 1 98.94 82 ILE A N 1
ATOM 591 C CA . ILE A 1 82 ? 5.027 19.812 0.1 1 98.94 82 ILE A CA 1
ATOM 592 C C . ILE A 1 82 ? 4.078 18.812 -0.551 1 98.94 82 ILE A C 1
ATOM 594 O O . ILE A 1 82 ? 2.916 18.688 -0.153 1 98.94 82 ILE A O 1
ATOM 598 N N . SER A 1 83 ? 4.512 18.109 -1.522 1 98.94 83 SER A N 1
ATOM 599 C CA . SER A 1 83 ? 3.678 17.141 -2.232 1 98.94 83 SER A CA 1
ATOM 600 C C . SER A 1 83 ? 3.824 15.742 -1.64 1 98.94 83 SER A C 1
ATOM 602 O O . SER A 1 83 ? 4.93 15.32 -1.295 1 98.94 83 SER A O 1
ATOM 604 N N . GLY A 1 84 ? 2.676 15.055 -1.584 1 98.88 84 GLY A N 1
ATOM 605 C CA . GLY A 1 84 ? 2.768 13.617 -1.366 1 98.88 84 GLY A CA 1
ATOM 606 C C . GLY A 1 84 ? 3.438 12.883 -2.514 1 98.88 84 GLY A C 1
ATOM 607 O O . GLY A 1 84 ? 3.293 13.273 -3.674 1 98.88 84 GLY A O 1
ATOM 608 N N . CYS A 1 85 ? 4.094 11.859 -2.229 1 98.88 85 CYS A N 1
ATOM 609 C CA . CYS A 1 85 ? 4.801 10.961 -3.131 1 98.88 85 CYS A CA 1
ATOM 610 C C . CYS A 1 85 ? 4.836 9.539 -2.568 1 98.88 85 CYS A C 1
ATOM 612 O O . CYS A 1 85 ? 4.816 9.352 -1.351 1 98.88 85 CYS A O 1
ATOM 614 N N . GLY A 1 86 ? 4.891 8.539 -3.504 1 98.5 86 GLY A N 1
ATOM 615 C CA . GLY A 1 86 ? 4.902 7.195 -2.945 1 98.5 86 GLY A CA 1
ATOM 616 C C . GLY A 1 86 ? 4.816 6.109 -4.004 1 98.5 86 GLY A C 1
ATOM 617 O O . GLY A 1 86 ? 5.27 6.301 -5.133 1 98.5 86 GLY A O 1
ATOM 618 N N . HIS A 1 87 ? 4.277 4.938 -3.561 1 98.19 87 HIS A N 1
ATOM 619 C CA . HIS A 1 87 ? 4.168 3.762 -4.414 1 98.19 87 HIS A CA 1
ATOM 620 C C . HIS A 1 87 ? 5.539 3.152 -4.688 1 98.19 87 HIS A C 1
ATOM 622 O O . HIS A 1 87 ? 6.449 3.26 -3.857 1 98.19 87 HIS A O 1
ATOM 628 N N . GLY A 1 88 ? 5.641 2.227 -5.688 1 97.81 88 GLY A N 1
ATOM 629 C CA . GLY A 1 88 ? 6.922 1.65 -6.055 1 97.81 88 GLY A CA 1
ATOM 630 C C . GLY A 1 88 ? 7.918 2.682 -6.559 1 97.81 88 GLY A C 1
ATOM 631 O O . GLY A 1 88 ? 7.539 3.812 -6.871 1 97.81 88 GLY A O 1
ATOM 632 N N . THR A 1 89 ? 9.141 2.314 -6.703 1 98.19 89 THR A N 1
ATOM 633 C CA . THR A 1 89 ? 10.242 3.238 -6.949 1 98.19 89 THR A CA 1
ATOM 634 C C . THR A 1 89 ? 10.016 4.02 -8.242 1 98.19 89 THR A C 1
ATOM 636 O O . THR A 1 89 ? 10.133 5.246 -8.258 1 98.19 89 THR A O 1
ATOM 639 N N . GLU A 1 90 ? 9.648 3.32 -9.273 1 97.44 90 GLU A N 1
ATOM 640 C CA . GLU A 1 90 ? 9.492 3.986 -10.562 1 97.44 90 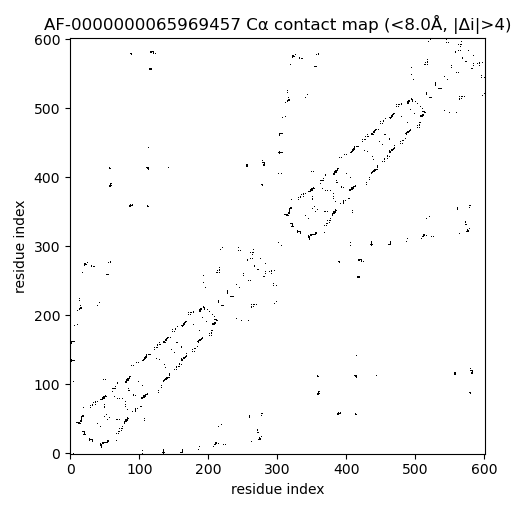GLU A CA 1
ATOM 641 C C . GLU A 1 90 ? 8.328 4.977 -10.539 1 97.44 90 GLU A C 1
ATOM 643 O O . GLU A 1 90 ? 8.43 6.074 -11.086 1 97.44 90 GLU A O 1
ATOM 648 N N . VAL A 1 91 ? 7.27 4.617 -9.906 1 98.12 91 VAL A N 1
ATOM 649 C CA . VAL A 1 91 ? 6.113 5.492 -9.773 1 98.12 91 VAL A CA 1
ATOM 650 C C . VAL A 1 91 ? 6.461 6.68 -8.875 1 98.12 91 VAL A C 1
ATOM 652 O O . VAL A 1 91 ? 6.113 7.82 -9.18 1 98.12 91 VAL A O 1
ATOM 655 N N . ALA A 1 92 ? 7.148 6.426 -7.797 1 98.75 92 ALA A N 1
ATOM 656 C CA . ALA A 1 92 ? 7.562 7.484 -6.879 1 98.75 92 ALA A CA 1
ATOM 657 C C . ALA A 1 92 ? 8.43 8.516 -7.59 1 98.75 92 ALA A C 1
ATOM 659 O O . ALA A 1 92 ? 8.242 9.727 -7.402 1 98.75 92 ALA A O 1
ATOM 660 N N . ILE A 1 93 ? 9.367 8.016 -8.359 1 98.69 93 ILE A N 1
ATOM 661 C CA . ILE A 1 93 ? 10.25 8.914 -9.102 1 98.69 93 ILE A CA 1
ATOM 662 C C . ILE A 1 93 ? 9.438 9.766 -10.062 1 98.69 93 ILE A C 1
ATOM 664 O O . ILE A 1 93 ? 9.641 10.977 -10.156 1 98.69 93 ILE A O 1
ATOM 668 N N . SER A 1 94 ? 8.484 9.125 -10.734 1 98.62 94 SER A N 1
ATOM 669 C CA . SER A 1 94 ? 7.629 9.852 -11.672 1 98.62 94 SER A CA 1
ATOM 670 C C . SER A 1 94 ? 6.812 10.922 -10.953 1 98.62 94 SER A C 1
ATOM 672 O O . SER A 1 94 ? 6.711 12.055 -11.422 1 98.62 94 SER A O 1
ATOM 674 N N . ILE A 1 95 ? 6.254 10.633 -9.828 1 98.88 95 ILE A N 1
ATOM 675 C CA . ILE A 1 95 ? 5.457 11.57 -9.039 1 98.88 95 ILE A CA 1
ATOM 676 C C . ILE A 1 95 ? 6.344 12.703 -8.539 1 98.88 95 ILE A C 1
ATOM 678 O O . ILE A 1 95 ? 5.961 13.875 -8.602 1 98.88 95 ILE A O 1
ATOM 682 N N . ALA A 1 96 ? 7.516 12.336 -8.039 1 98.88 96 ALA A N 1
ATOM 683 C CA . ALA A 1 96 ? 8.438 13.336 -7.504 1 98.88 96 ALA A CA 1
ATOM 684 C C . ALA A 1 96 ? 8.812 14.367 -8.57 1 98.88 96 ALA A C 1
ATOM 686 O O . ALA A 1 96 ? 8.742 15.57 -8.328 1 98.88 96 ALA A O 1
ATOM 687 N N . LYS A 1 97 ? 9.18 13.867 -9.711 1 98.88 97 LYS A N 1
ATOM 688 C CA . LYS A 1 97 ? 9.562 14.758 -10.805 1 98.88 97 LYS A CA 1
ATOM 689 C C . LYS A 1 97 ? 8.391 15.633 -11.234 1 98.88 97 LYS A C 1
ATOM 691 O O . LYS A 1 97 ? 8.562 16.828 -11.477 1 98.88 97 LYS A O 1
ATOM 696 N N . ALA A 1 98 ? 7.23 15.055 -11.344 1 98.88 98 ALA A N 1
ATOM 697 C CA . ALA A 1 98 ? 6.039 15.797 -11.75 1 98.88 98 ALA A CA 1
ATOM 698 C C . ALA A 1 98 ? 5.664 16.844 -10.711 1 98.88 98 ALA A C 1
ATOM 700 O O . ALA A 1 98 ? 5.242 17.953 -11.062 1 98.88 98 ALA A O 1
ATOM 701 N N . ALA A 1 99 ? 5.781 16.5 -9.453 1 98.81 99 ALA A N 1
ATOM 702 C CA . ALA A 1 99 ? 5.484 17.422 -8.375 1 98.81 99 ALA A CA 1
ATOM 703 C C . ALA A 1 99 ? 6.453 18.609 -8.391 1 98.81 99 ALA A C 1
ATOM 705 O O . ALA A 1 99 ? 6.043 19.766 -8.227 1 98.81 99 ALA A O 1
ATOM 706 N N . GLU A 1 100 ? 7.738 18.297 -8.562 1 98.81 100 GLU A N 1
ATOM 707 C CA . GLU A 1 100 ? 8.734 19.359 -8.664 1 98.81 100 GLU A CA 1
ATOM 708 C C . GLU A 1 100 ? 8.422 20.297 -9.828 1 98.81 100 GLU A C 1
ATOM 710 O O . GLU A 1 100 ? 8.477 21.531 -9.672 1 98.81 100 GLU A O 1
ATOM 715 N N . LYS A 1 101 ? 8.094 19.734 -10.93 1 98.75 101 LYS A N 1
ATOM 716 C CA . LYS A 1 101 ? 7.742 20.516 -12.109 1 98.75 101 LYS A CA 1
ATOM 717 C C . LYS A 1 101 ? 6.496 21.359 -11.859 1 98.75 101 LYS A C 1
ATOM 719 O O . LYS A 1 101 ? 6.383 22.484 -12.367 1 98.75 101 LYS A O 1
ATOM 724 N N . ALA A 1 102 ? 5.602 20.875 -11.023 1 98.75 102 ALA A N 1
ATOM 725 C CA . ALA A 1 102 ? 4.344 21.547 -10.719 1 98.75 102 ALA A CA 1
ATOM 726 C C . ALA A 1 102 ? 4.555 22.672 -9.711 1 98.75 102 ALA A C 1
ATOM 728 O O . ALA A 1 102 ? 3.631 23.422 -9.406 1 98.75 102 ALA A O 1
ATOM 729 N N . GLY A 1 103 ? 5.758 22.75 -9.102 1 98.44 103 GLY A N 1
ATOM 730 C CA . GLY A 1 103 ? 6.094 23.875 -8.242 1 98.44 103 GLY A CA 1
ATOM 731 C C . GLY A 1 103 ? 6.172 23.5 -6.773 1 98.44 103 GLY A C 1
ATOM 732 O O . GLY A 1 103 ? 6.297 24.359 -5.91 1 98.44 103 GLY A O 1
ATOM 733 N N . ALA A 1 104 ? 6.09 22.234 -6.449 1 98.88 104 ALA A N 1
ATOM 734 C CA . ALA A 1 104 ? 6.199 21.828 -5.055 1 98.88 104 ALA A CA 1
ATOM 735 C C . ALA A 1 104 ? 7.512 22.297 -4.438 1 98.88 104 ALA A C 1
ATOM 737 O O . ALA A 1 104 ? 8.555 22.281 -5.094 1 98.88 104 ALA A O 1
ATOM 738 N N . ASP A 1 105 ? 7.473 22.656 -3.176 1 98.81 105 ASP A N 1
ATOM 739 C CA . ASP A 1 105 ? 8.656 23.109 -2.459 1 98.81 105 ASP A CA 1
ATOM 740 C C . ASP A 1 105 ? 9.43 21.922 -1.865 1 98.81 105 ASP A C 1
ATOM 742 O O . ASP A 1 105 ? 10.578 22.078 -1.449 1 98.81 105 ASP A O 1
ATOM 746 N N . GLY A 1 106 ? 8.844 20.781 -1.815 1 98.81 106 GLY A N 1
ATOM 747 C CA . GLY A 1 106 ? 9.391 19.531 -1.331 1 98.81 106 GLY A CA 1
ATOM 748 C C . GLY A 1 106 ? 8.461 18.344 -1.537 1 98.81 106 GLY A C 1
ATOM 749 O O . GLY A 1 106 ? 7.355 18.516 -2.061 1 98.81 106 GLY A O 1
ATOM 750 N N . ILE A 1 107 ? 8.906 17.172 -1.153 1 98.75 107 ILE A N 1
ATOM 751 C CA . ILE A 1 107 ? 8.023 16.016 -1.215 1 98.75 107 ILE A CA 1
ATOM 752 C C . ILE A 1 107 ? 8.07 15.258 0.11 1 98.75 107 ILE A C 1
ATOM 754 O O . ILE A 1 107 ? 9.078 15.312 0.825 1 98.75 107 ILE A O 1
ATOM 758 N N . LEU A 1 108 ? 7.012 14.711 0.482 1 98.94 108 LEU A N 1
ATOM 759 C CA . LEU A 1 108 ? 6.918 13.68 1.508 1 98.94 108 LEU A CA 1
ATOM 760 C C . LEU A 1 108 ? 6.805 12.297 0.877 1 98.94 108 LEU A C 1
ATOM 762 O O . LEU A 1 108 ? 5.816 11.992 0.21 1 98.94 108 LEU A O 1
ATOM 766 N N . LEU A 1 109 ? 7.816 11.477 1.036 1 98.94 109 LEU A N 1
ATOM 767 C CA . LEU A 1 109 ? 7.828 10.133 0.465 1 98.94 109 LEU A CA 1
ATOM 768 C C . LEU A 1 109 ? 7.129 9.141 1.391 1 98.94 109 LEU A C 1
ATOM 770 O O . LEU A 1 109 ? 7.688 8.75 2.418 1 98.94 109 LEU A O 1
ATOM 774 N N . LEU A 1 110 ? 5.93 8.773 1.022 1 98.81 110 LEU A N 1
ATOM 775 C CA . LEU A 1 110 ? 5.137 7.781 1.743 1 98.81 110 LEU A CA 1
ATOM 776 C C . LEU A 1 110 ? 5.641 6.371 1.459 1 98.81 110 LEU A C 1
ATOM 778 O O . LEU A 1 110 ? 6.438 6.164 0.542 1 98.81 110 LEU A O 1
ATOM 782 N N . PRO A 1 111 ? 5.164 5.402 2.229 1 98.38 111 PRO A N 1
ATOM 783 C CA . PRO A 1 111 ? 5.625 4.02 2.076 1 98.38 111 PRO A CA 1
ATOM 784 C C . PRO A 1 111 ? 5.355 3.459 0.682 1 98.38 111 PRO A C 1
ATOM 786 O O . PRO A 1 111 ? 4.371 3.834 0.04 1 98.38 111 PRO A O 1
ATOM 789 N N . HIS A 1 112 ? 6.227 2.561 0.309 1 98.5 112 HIS A N 1
ATOM 790 C CA . HIS A 1 112 ? 6.008 1.827 -0.933 1 98.5 112 HIS A CA 1
ATOM 791 C C . HIS A 1 112 ? 4.812 0.888 -0.815 1 98.5 112 HIS A C 1
ATOM 793 O O . HIS A 1 112 ? 4.273 0.694 0.278 1 98.5 112 HIS A O 1
ATOM 799 N N . TYR A 1 113 ? 4.434 0.28 -1.92 1 98.06 113 TYR A N 1
ATOM 800 C CA . TYR A 1 113 ? 3.172 -0.44 -2.039 1 98.06 113 TYR A CA 1
ATOM 801 C C . TYR A 1 113 ? 3.352 -1.915 -1.701 1 98.06 113 TYR A C 1
ATOM 803 O O . TYR A 1 113 ? 4.129 -2.617 -2.35 1 98.06 113 TYR A O 1
ATOM 811 N N . LEU A 1 114 ? 2.719 -2.455 -0.631 1 96.56 114 LEU A N 1
ATOM 812 C CA . LEU A 1 114 ? 2.186 -3.791 -0.379 1 96.56 114 LEU A CA 1
ATOM 813 C C . LEU A 1 114 ? 3.264 -4.707 0.191 1 96.56 114 LEU A C 1
ATOM 815 O O . LEU A 1 114 ? 2.994 -5.5 1.098 1 96.56 114 LEU A O 1
ATOM 819 N N . ILE A 1 115 ? 4.566 -4.562 -0.225 1 96.56 115 ILE A N 1
ATOM 820 C CA . ILE A 1 115 ? 5.539 -5.605 0.091 1 96.56 115 ILE A CA 1
ATOM 821 C C . ILE A 1 115 ? 6.453 -5.129 1.22 1 96.56 115 ILE A C 1
ATOM 823 O O . ILE A 1 115 ? 6.699 -3.932 1.365 1 96.56 115 ILE A O 1
ATOM 827 N N . ASP A 1 116 ? 6.977 -6.113 1.942 1 95.56 116 ASP A N 1
ATOM 828 C CA . ASP A 1 116 ? 8.062 -5.816 2.871 1 95.56 116 ASP A CA 1
ATOM 829 C C . ASP A 1 116 ? 9.398 -5.746 2.145 1 95.56 116 ASP A C 1
ATOM 831 O O . ASP A 1 116 ? 9.555 -6.309 1.059 1 95.56 116 ASP A O 1
ATOM 835 N N . ALA A 1 117 ? 10.297 -5.047 2.736 1 96.75 117 ALA A N 1
ATOM 836 C CA . ALA A 1 117 ? 11.609 -4.867 2.129 1 96.75 117 ALA A CA 1
ATOM 837 C C . ALA A 1 117 ? 12.703 -4.82 3.193 1 96.75 117 ALA A C 1
ATOM 839 O O . ALA A 1 117 ? 12.469 -4.352 4.309 1 96.75 117 ALA A O 1
ATOM 840 N N . PRO A 1 118 ? 13.875 -5.348 2.867 1 98.06 118 PRO A N 1
ATOM 841 C CA . PRO A 1 118 ? 14.992 -5.18 3.799 1 98.06 118 PRO A CA 1
ATOM 842 C C . PRO A 1 118 ? 15.516 -3.744 3.836 1 98.06 118 PRO A C 1
ATOM 844 O O . PRO A 1 118 ? 15.211 -2.947 2.947 1 98.06 118 PRO A O 1
ATOM 847 N N . GLN A 1 119 ? 16.312 -3.426 4.867 1 98.69 119 GLN A N 1
ATOM 848 C CA . GLN A 1 119 ? 16.875 -2.086 5.031 1 98.69 119 GLN A CA 1
ATOM 849 C C . GLN A 1 119 ? 17.641 -1.65 3.785 1 98.69 119 GLN A C 1
ATOM 851 O O . GLN A 1 119 ? 17.531 -0.498 3.359 1 98.69 119 GLN A O 1
ATOM 856 N N . ALA A 1 120 ? 18.391 -2.594 3.178 1 98.62 120 ALA A N 1
ATOM 857 C CA . ALA A 1 120 ? 19.141 -2.266 1.974 1 98.62 120 ALA A CA 1
ATOM 858 C C . ALA A 1 120 ? 18.203 -1.854 0.836 1 98.62 120 ALA A C 1
ATOM 860 O O . ALA A 1 120 ? 18.547 -0.975 0.039 1 98.62 120 ALA A O 1
ATOM 861 N N . GLY A 1 121 ? 17.094 -2.504 0.744 1 98.69 121 GLY A N 1
ATOM 862 C CA . GLY A 1 121 ? 16.109 -2.166 -0.263 1 98.69 121 GLY A CA 1
ATOM 863 C C . GLY A 1 121 ? 15.469 -0.806 -0.043 1 98.69 121 GLY A C 1
ATOM 864 O O . GLY A 1 121 ? 15.289 -0.04 -0.992 1 98.69 121 GLY A O 1
ATOM 865 N N . LEU A 1 122 ? 15.125 -0.521 1.19 1 98.81 122 LEU A N 1
ATOM 866 C CA . LEU A 1 122 ? 14.586 0.793 1.531 1 98.81 122 LEU A CA 1
ATOM 867 C C . LEU A 1 122 ? 15.594 1.891 1.204 1 98.81 122 LEU A C 1
ATOM 869 O O . LEU A 1 122 ? 15.227 2.936 0.661 1 98.81 122 LEU A O 1
ATOM 873 N N . TYR A 1 123 ? 16.875 1.619 1.566 1 98.88 123 TYR A N 1
ATOM 874 C CA . TYR A 1 123 ? 17.953 2.549 1.241 1 98.88 123 TYR A CA 1
ATOM 875 C C . TYR A 1 123 ? 17.984 2.855 -0.251 1 98.88 123 TYR A C 1
ATOM 877 O O . TYR A 1 123 ? 17.984 4.023 -0.652 1 98.88 123 TYR A O 1
ATOM 885 N N . ASN A 1 124 ? 17.938 1.809 -1.076 1 98.69 124 ASN A N 1
ATOM 886 C CA . ASN A 1 124 ? 18 1.978 -2.523 1 98.69 124 ASN A CA 1
ATOM 887 C C . ASN A 1 124 ? 16.797 2.744 -3.051 1 98.69 124 ASN A C 1
ATOM 889 O O . ASN A 1 124 ? 16.938 3.635 -3.891 1 98.69 124 ASN A O 1
ATOM 893 N N . HIS A 1 125 ? 15.641 2.426 -2.59 1 98.75 125 HIS A N 1
ATOM 894 C CA . HIS A 1 125 ? 14.391 3.072 -2.979 1 98.75 125 HIS A CA 1
ATOM 895 C C . HIS A 1 125 ? 14.438 4.57 -2.691 1 98.75 125 HIS A C 1
ATOM 897 O O . HIS A 1 125 ? 14.203 5.387 -3.586 1 98.75 125 HIS A O 1
ATOM 903 N N . ILE A 1 126 ? 14.781 4.949 -1.502 1 98.94 126 ILE A N 1
ATOM 904 C CA . ILE A 1 126 ? 14.75 6.336 -1.052 1 98.94 126 ILE A CA 1
ATOM 905 C C . ILE A 1 126 ? 15.859 7.125 -1.752 1 98.94 126 ILE A C 1
ATOM 907 O O . ILE A 1 126 ? 15.633 8.25 -2.203 1 98.94 126 ILE A O 1
ATOM 911 N N . LYS A 1 127 ? 17.031 6.508 -1.855 1 98.94 127 LYS A N 1
ATOM 912 C CA . LYS A 1 127 ? 18.141 7.191 -2.527 1 98.94 127 LYS A CA 1
ATOM 913 C C . LYS A 1 127 ? 17.781 7.508 -3.979 1 98.94 127 LYS A C 1
ATOM 915 O O . LYS A 1 127 ? 18.094 8.586 -4.477 1 98.94 127 LYS A O 1
ATOM 920 N N . ARG A 1 128 ? 17.188 6.551 -4.645 1 98.75 128 ARG A N 1
ATOM 921 C CA . ARG A 1 128 ? 16.812 6.773 -6.043 1 98.75 128 ARG A CA 1
ATOM 922 C C . ARG A 1 128 ? 15.82 7.918 -6.172 1 98.75 128 ARG A C 1
ATOM 924 O O . ARG A 1 128 ? 15.898 8.711 -7.113 1 98.75 128 ARG A O 1
ATOM 931 N N . VAL A 1 129 ? 14.859 8 -5.262 1 98.94 129 VAL A N 1
ATOM 932 C CA . VAL A 1 129 ? 13.898 9.102 -5.285 1 98.94 129 VAL A CA 1
ATOM 933 C C . VAL A 1 129 ? 14.617 10.422 -5.008 1 98.94 129 VAL A C 1
ATOM 935 O O . VAL A 1 129 ? 14.438 11.398 -5.734 1 98.94 129 VAL A O 1
ATOM 938 N N . CYS A 1 130 ? 15.492 10.453 -4.008 1 98.94 130 CYS A N 1
ATOM 939 C CA . CYS A 1 130 ? 16.25 11.648 -3.68 1 98.94 130 CYS A CA 1
ATOM 940 C C . CYS A 1 130 ? 17.078 12.109 -4.871 1 98.94 130 CYS A C 1
ATOM 942 O O . CYS A 1 130 ? 17.141 13.305 -5.168 1 98.94 130 CYS A O 1
ATOM 944 N N . ASP A 1 131 ? 17.656 11.156 -5.559 1 98.81 131 ASP A N 1
ATOM 945 C CA . ASP A 1 131 ? 18.547 11.461 -6.68 1 98.81 131 ASP A CA 1
ATOM 946 C C . ASP A 1 131 ? 17.766 12.016 -7.863 1 98.81 131 ASP A C 1
ATOM 948 O O . ASP A 1 131 ? 18.344 12.664 -8.742 1 98.81 131 ASP A O 1
ATOM 952 N N . SER A 1 132 ? 16.484 11.812 -7.895 1 98.75 132 SER A N 1
ATOM 953 C CA . SER A 1 132 ? 15.703 12.094 -9.094 1 98.75 132 SER A CA 1
ATOM 954 C C . SER A 1 132 ? 15.234 13.547 -9.117 1 98.75 132 SER A C 1
ATOM 956 O O . SER A 1 132 ? 14.758 14.031 -10.148 1 98.75 132 SER A O 1
ATOM 958 N N . ILE A 1 133 ? 15.383 14.305 -8.008 1 98.81 133 ILE A N 1
ATOM 959 C CA . ILE A 1 133 ? 14.859 15.664 -7.941 1 98.81 133 ILE A CA 1
ATOM 960 C C . ILE A 1 133 ? 15.828 16.547 -7.152 1 98.81 133 ILE A C 1
ATOM 962 O O . ILE A 1 133 ? 16.75 16.047 -6.516 1 98.81 133 ILE A O 1
ATOM 966 N N . GLY A 1 134 ? 15.555 17.828 -7.207 1 98.56 134 GLY A N 1
ATOM 967 C CA . GLY A 1 134 ? 16.438 18.766 -6.539 1 98.56 134 GLY A CA 1
ATOM 968 C C . GLY A 1 134 ? 15.836 19.344 -5.27 1 98.56 134 GLY A C 1
ATOM 969 O O . GLY A 1 134 ? 16.562 19.859 -4.418 1 98.56 134 GLY A O 1
ATOM 970 N N . ILE A 1 135 ? 14.531 19.25 -5.121 1 98.81 135 ILE A N 1
ATOM 971 C CA . ILE A 1 135 ? 13.875 19.844 -3.963 1 98.81 135 ILE A CA 1
ATOM 972 C C . ILE A 1 135 ? 13.977 18.906 -2.768 1 98.81 135 ILE A C 1
ATOM 974 O O . ILE A 1 135 ? 14.406 17.75 -2.912 1 98.81 135 ILE A O 1
ATOM 978 N N . GLY A 1 136 ? 13.68 19.406 -1.586 1 98.88 136 GLY A N 1
ATOM 979 C CA . GLY A 1 136 ? 13.836 18.656 -0.348 1 98.88 136 GLY A CA 1
ATOM 980 C C . GLY A 1 136 ? 12.922 17.453 -0.254 1 98.88 136 GLY A C 1
ATOM 981 O O . GLY A 1 136 ? 11.789 17.484 -0.75 1 98.88 136 GLY A O 1
ATOM 982 N N . VAL A 1 137 ? 13.406 16.406 0.435 1 98.94 137 VAL A N 1
ATOM 983 C CA . VAL A 1 137 ? 12.656 15.164 0.627 1 98.94 137 VAL A CA 1
ATOM 984 C C . VAL A 1 137 ? 12.516 14.875 2.119 1 98.94 137 VAL A C 1
ATOM 986 O O . VAL A 1 137 ? 13.477 15.016 2.881 1 98.94 137 VAL A O 1
ATOM 989 N N . MET A 1 138 ? 11.328 14.602 2.521 1 98.88 138 MET A N 1
ATOM 990 C CA . MET A 1 138 ? 11.047 14 3.82 1 98.88 138 MET A CA 1
ATOM 991 C C . MET A 1 138 ? 10.617 12.547 3.664 1 98.88 138 MET A C 1
ATOM 993 O O . MET A 1 138 ? 9.828 12.219 2.771 1 98.88 138 MET A O 1
ATOM 997 N N . VAL A 1 139 ? 11.148 11.656 4.488 1 98.88 139 VAL A N 1
ATOM 998 C CA . VAL A 1 139 ? 10.773 10.25 4.414 1 98.88 139 VAL A CA 1
ATOM 999 C C . VAL A 1 139 ? 9.828 9.906 5.566 1 98.88 139 VAL A C 1
ATOM 1001 O O . VAL A 1 139 ? 9.93 10.484 6.648 1 98.88 139 VAL A O 1
ATOM 1004 N N . TYR A 1 140 ? 9 9.008 5.332 1 98.81 140 TYR A N 1
ATOM 1005 C CA . TYR A 1 140 ? 7.906 8.711 6.254 1 98.81 140 TYR A CA 1
ATOM 1006 C C . TYR A 1 140 ? 7.969 7.258 6.711 1 98.81 140 TYR A C 1
ATOM 1008 O O . TYR A 1 140 ? 7.707 6.34 5.93 1 98.81 140 TYR A O 1
ATOM 1016 N N . ASN A 1 141 ? 8.297 6.984 7.992 1 98.69 141 ASN A N 1
ATOM 1017 C CA . ASN A 1 141 ? 8.172 5.672 8.617 1 98.69 141 ASN A CA 1
ATOM 1018 C C . ASN A 1 141 ? 6.719 5.344 8.945 1 98.69 141 ASN A C 1
ATOM 1020 O O . ASN A 1 141 ? 6.121 5.969 9.82 1 98.69 141 ASN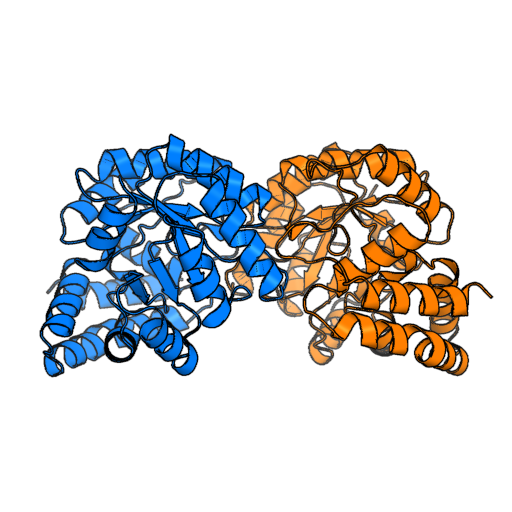 A O 1
ATOM 1024 N N . ARG A 1 142 ? 6.262 4.43 8.242 1 97.44 142 ARG A N 1
ATOM 1025 C CA . ARG A 1 142 ? 4.887 3.963 8.406 1 97.44 142 ARG A CA 1
ATOM 1026 C C . ARG A 1 142 ? 4.672 2.627 7.703 1 97.44 142 ARG A C 1
ATOM 1028 O O . ARG A 1 142 ? 5.273 2.369 6.656 1 97.44 142 ARG A O 1
ATOM 1035 N N . ASP A 1 143 ? 3.854 1.764 8.305 1 95.88 143 ASP A N 1
ATOM 1036 C CA . ASP A 1 143 ? 3.434 0.509 7.691 1 95.88 143 ASP A CA 1
ATOM 1037 C C . ASP A 1 143 ? 4.641 -0.342 7.305 1 95.88 143 ASP A C 1
ATOM 1039 O O . ASP A 1 143 ? 5.488 -0.65 8.148 1 95.88 143 ASP A O 1
ATOM 1043 N N . ASN A 1 144 ? 4.812 -0.684 6.031 1 96.38 144 ASN A N 1
ATOM 1044 C CA . ASN A 1 144 ? 5.871 -1.601 5.621 1 96.38 144 ASN A CA 1
ATOM 1045 C C . ASN A 1 144 ? 7.18 -0.863 5.352 1 96.38 144 ASN A C 1
ATOM 1047 O O . ASN A 1 144 ? 8.172 -1.474 4.941 1 96.38 144 ASN A O 1
ATOM 1051 N N . SER A 1 145 ? 7.219 0.389 5.539 1 97.88 145 SER A N 1
ATOM 1052 C CA . SER A 1 145 ? 8.43 1.193 5.395 1 97.88 145 SER A CA 1
ATOM 1053 C C . SER A 1 145 ? 8.891 1.737 6.742 1 97.88 145 SER A C 1
ATOM 1055 O O . SER A 1 145 ? 8.453 2.807 7.172 1 97.88 145 SER A O 1
ATOM 1057 N N . ILE A 1 146 ? 9.758 1.012 7.387 1 98.56 146 ILE A N 1
ATOM 1058 C CA . ILE A 1 146 ? 10.32 1.398 8.68 1 98.56 146 ILE A CA 1
ATOM 1059 C C . ILE A 1 146 ? 11.844 1.411 8.594 1 98.56 146 ILE A C 1
ATOM 1061 O O . ILE A 1 146 ? 12.484 0.359 8.656 1 98.56 146 ILE A O 1
ATOM 1065 N N . LEU A 1 147 ? 12.352 2.557 8.43 1 98.75 147 LEU A N 1
ATOM 1066 C CA . LEU A 1 147 ? 13.797 2.752 8.422 1 98.75 147 LEU A CA 1
ATOM 1067 C C . LEU A 1 147 ? 14.367 2.656 9.828 1 98.75 147 LEU A C 1
ATOM 1069 O O . LEU A 1 147 ? 13.812 3.234 10.766 1 98.75 147 LEU A O 1
ATOM 1073 N N . GLN A 1 148 ? 15.438 1.955 9.938 1 98.69 148 GLN A N 1
ATOM 1074 C CA . GLN A 1 148 ? 16.219 1.961 11.164 1 98.69 148 GLN A CA 1
ATOM 1075 C C . GLN A 1 148 ? 17.219 3.119 11.172 1 98.69 148 GLN A C 1
ATOM 1077 O O . GLN A 1 148 ? 17.516 3.695 10.125 1 98.69 148 GLN A O 1
ATOM 1082 N N . ALA A 1 149 ? 17.734 3.426 12.336 1 98.75 149 ALA A N 1
ATOM 1083 C CA . ALA A 1 149 ? 18.578 4.598 12.531 1 98.75 149 ALA A CA 1
ATOM 1084 C C . ALA A 1 149 ? 19.812 4.535 11.641 1 98.75 149 ALA A C 1
ATOM 1086 O O . ALA A 1 149 ? 20.188 5.527 11.008 1 98.75 149 ALA A O 1
ATOM 1087 N N . ASP A 1 150 ? 20.438 3.395 11.539 1 98.75 150 ASP A N 1
ATOM 1088 C CA . ASP A 1 150 ? 21.656 3.252 10.766 1 98.75 150 ASP A CA 1
ATOM 1089 C C . ASP A 1 150 ? 21.406 3.502 9.281 1 98.75 150 ASP A C 1
ATOM 1091 O O . ASP A 1 150 ? 22.219 4.156 8.609 1 98.75 150 ASP A O 1
ATOM 1095 N N . THR A 1 151 ? 20.359 2.953 8.742 1 98.88 151 THR A N 1
ATOM 1096 C CA . THR A 1 151 ? 20.016 3.145 7.336 1 98.88 151 THR A CA 1
ATOM 1097 C C . THR A 1 151 ? 19.719 4.613 7.051 1 98.88 151 THR A C 1
ATOM 1099 O O . THR A 1 151 ? 20.172 5.16 6.043 1 98.88 151 THR A O 1
ATOM 1102 N N . LEU A 1 152 ? 18.938 5.223 7.898 1 98.94 152 LEU A N 1
ATOM 1103 C CA . LEU A 1 152 ? 18.625 6.637 7.742 1 98.94 152 LEU A CA 1
ATOM 1104 C C . LEU A 1 152 ? 19.891 7.488 7.773 1 98.94 152 LEU A C 1
ATOM 1106 O O . LEU A 1 152 ? 20.031 8.422 6.988 1 98.94 152 LEU A O 1
ATOM 1110 N N . LYS A 1 153 ? 20.797 7.184 8.68 1 98.88 153 LYS A N 1
ATOM 1111 C CA . LYS A 1 153 ? 22.062 7.91 8.766 1 98.88 153 LYS A CA 1
ATOM 1112 C C . LYS A 1 153 ? 22.844 7.812 7.457 1 98.88 153 LYS A C 1
ATOM 1114 O O . LYS A 1 153 ? 23.359 8.812 6.957 1 98.88 153 LYS A O 1
ATOM 1119 N N . ARG A 1 154 ? 22.906 6.605 6.938 1 98.88 154 ARG A N 1
ATOM 1120 C CA . ARG A 1 154 ? 23.609 6.41 5.668 1 98.88 154 ARG A CA 1
ATOM 1121 C C . ARG A 1 154 ? 22.953 7.223 4.555 1 98.88 154 ARG A C 1
ATOM 1123 O O . ARG A 1 154 ? 23.656 7.789 3.709 1 98.88 154 ARG A O 1
ATOM 1130 N N . LEU A 1 155 ? 21.641 7.277 4.508 1 98.94 155 LEU A N 1
ATOM 1131 C CA . LEU A 1 155 ? 20.922 8.078 3.52 1 98.94 155 LEU A CA 1
ATOM 1132 C C . LEU A 1 155 ? 21.25 9.562 3.684 1 98.94 155 LEU A C 1
ATOM 1134 O O . LEU A 1 155 ? 21.469 10.266 2.697 1 98.94 155 LEU A O 1
ATOM 1138 N N . CYS A 1 156 ? 21.25 10.039 4.891 1 98.81 156 CYS A N 1
ATOM 1139 C CA . CYS A 1 156 ? 21.562 11.438 5.164 1 98.81 156 CYS A CA 1
ATOM 1140 C C . CYS A 1 156 ? 22.953 11.797 4.648 1 98.81 156 CYS A C 1
ATOM 1142 O O . CYS A 1 156 ? 23.188 12.922 4.207 1 98.81 156 CYS A O 1
ATOM 1144 N N . ASP A 1 157 ? 23.859 10.844 4.715 1 98.69 157 ASP A N 1
ATOM 1145 C CA . ASP A 1 157 ? 25.234 11.07 4.293 1 98.69 157 ASP A CA 1
ATOM 1146 C C . ASP A 1 157 ? 25.328 11.266 2.779 1 98.69 157 ASP A C 1
ATOM 1148 O O . ASP A 1 157 ? 26.203 11.977 2.289 1 98.69 157 ASP A O 1
ATOM 1152 N N . VAL A 1 158 ? 24.422 10.68 2.039 1 98.69 158 VAL A N 1
ATOM 1153 C CA . VAL A 1 158 ? 24.641 10.641 0.596 1 98.69 158 VAL A CA 1
ATOM 1154 C C . VAL A 1 158 ? 23.547 11.445 -0.105 1 98.69 158 VAL A C 1
ATOM 1156 O O . VAL A 1 158 ? 23.641 11.734 -1.3 1 98.69 158 VAL A O 1
ATOM 1159 N N . CYS A 1 159 ? 22.484 11.805 0.54 1 98.81 159 CYS A N 1
ATOM 1160 C CA . CYS A 1 159 ? 21.375 12.578 -0.026 1 98.81 159 CYS A CA 1
ATOM 1161 C C . CYS A 1 159 ? 21.266 13.938 0.643 1 98.81 159 CYS A C 1
ATOM 1163 O O . CYS A 1 159 ? 20.516 14.102 1.608 1 98.81 159 CYS A O 1
ATOM 1165 N N . PRO A 1 160 ? 21.859 14.914 0.116 1 98.56 160 PRO A N 1
ATOM 1166 C CA . PRO A 1 160 ? 21.828 16.234 0.746 1 98.56 160 PRO A CA 1
ATOM 1167 C C . PRO A 1 160 ? 20.422 16.844 0.791 1 98.56 160 PRO A C 1
ATOM 1169 O O . PRO A 1 160 ? 20.125 17.672 1.656 1 98.56 160 PRO A O 1
ATOM 1172 N N . ASN A 1 161 ? 19.547 16.375 -0.103 1 98.88 161 ASN A N 1
ATOM 1173 C CA . ASN A 1 161 ? 18.219 16.953 -0.145 1 98.88 161 ASN A CA 1
ATOM 1174 C C . ASN A 1 161 ? 17.234 16.188 0.746 1 98.88 161 ASN A C 1
ATOM 1176 O O . ASN A 1 161 ? 16.047 16.5 0.794 1 98.88 161 ASN A O 1
ATOM 1180 N N . LEU A 1 162 ? 17.688 15.086 1.4 1 98.88 162 LEU A N 1
ATOM 1181 C CA . LEU A 1 162 ? 16.891 14.492 2.465 1 98.88 162 LEU A CA 1
ATOM 1182 C C . LEU A 1 162 ? 16.906 15.367 3.715 1 98.88 162 LEU A C 1
ATOM 1184 O O . LEU A 1 162 ? 17.922 15.414 4.426 1 98.88 162 LEU A O 1
ATOM 1188 N N . VAL A 1 163 ? 15.758 16 4.016 1 98.81 163 VAL A N 1
ATOM 1189 C CA . VAL A 1 163 ? 15.836 17.094 4.988 1 98.81 163 VAL A CA 1
ATOM 1190 C C . VAL A 1 163 ? 14.883 16.812 6.148 1 98.81 163 VAL A C 1
ATOM 1192 O O . VAL A 1 163 ? 14.883 17.547 7.141 1 98.81 163 VAL A O 1
ATOM 1195 N N . GLY A 1 164 ? 14.07 15.805 6.027 1 98.81 164 GLY A N 1
ATOM 1196 C CA . GLY A 1 164 ? 13.086 15.562 7.074 1 98.81 164 GLY A CA 1
ATOM 1197 C C . GLY A 1 164 ? 12.758 14.094 7.254 1 98.81 164 GLY A C 1
ATOM 1198 O O . GLY A 1 164 ? 12.992 13.281 6.355 1 98.81 164 GLY A O 1
ATOM 1199 N N . PHE A 1 165 ? 12.258 13.75 8.406 1 98.88 165 PHE A N 1
ATOM 1200 C CA . PHE A 1 165 ? 11.812 12.422 8.812 1 98.88 165 PHE A CA 1
ATOM 1201 C C . PHE A 1 165 ? 10.469 12.5 9.523 1 98.88 165 PHE A C 1
ATOM 1203 O O . PHE A 1 165 ? 10.336 13.195 10.531 1 98.88 165 PHE A O 1
ATOM 1210 N N . LYS A 1 166 ? 9.5 11.852 8.969 1 98.75 166 LYS A N 1
ATOM 1211 C CA . LYS A 1 166 ? 8.172 11.742 9.57 1 98.75 166 LYS A CA 1
ATOM 1212 C C . LYS A 1 166 ? 7.945 10.344 10.141 1 98.75 166 LYS A C 1
ATOM 1214 O O . LYS A 1 166 ? 8.32 9.344 9.523 1 98.75 166 LYS A O 1
ATOM 1219 N N . ASP A 1 167 ? 7.391 10.266 11.32 1 98.75 167 ASP A N 1
ATOM 1220 C CA . ASP A 1 167 ? 7.125 8.953 11.914 1 98.75 167 ASP A CA 1
ATOM 1221 C C . ASP A 1 167 ? 5.641 8.773 12.211 1 98.75 167 ASP A C 1
ATOM 1223 O O . ASP A 1 167 ? 5.02 9.641 12.836 1 98.75 167 ASP A O 1
ATOM 1227 N N . GLY A 1 168 ? 5.102 7.75 11.742 1 97.94 168 GLY A N 1
ATOM 1228 C CA . GLY A 1 168 ? 3.746 7.34 12.062 1 97.94 168 GLY A CA 1
ATOM 1229 C C . GLY A 1 168 ? 3.674 5.945 12.656 1 97.94 168 GLY A C 1
ATOM 1230 O O . GLY A 1 168 ? 2.596 5.348 12.727 1 97.94 168 GLY A O 1
ATOM 1231 N N . SER A 1 169 ? 4.848 5.352 13.047 1 96.94 169 SER A N 1
ATOM 1232 C CA . SER A 1 169 ? 4.895 4 13.594 1 96.94 169 SER A CA 1
ATOM 1233 C C . SER A 1 169 ? 4.551 3.986 15.078 1 96.94 169 SER A C 1
ATOM 1235 O O . SER A 1 169 ? 4.035 2.99 15.594 1 96.94 169 SER A O 1
ATOM 1237 N N . GLY A 1 170 ? 4.938 5.086 15.773 1 97 170 GLY A N 1
ATOM 1238 C CA . GLY A 1 170 ? 4.723 5.164 17.203 1 97 170 GLY A CA 1
ATOM 1239 C C . GLY A 1 170 ? 5.738 4.371 18 1 97 170 GLY A C 1
ATOM 1240 O O . GLY A 1 170 ? 5.598 4.211 19.219 1 97 170 GLY A O 1
ATOM 1241 N N . GLU A 1 171 ? 6.75 3.852 17.328 1 96.94 171 GLU A N 1
ATOM 1242 C CA . GLU A 1 171 ? 7.812 3.131 18.031 1 96.94 171 GLU A CA 1
ATOM 1243 C C . GLU A 1 171 ? 8.781 4.094 18.719 1 96.94 171 GLU A C 1
ATOM 1245 O O . GLU A 1 171 ? 9.836 4.41 18.172 1 96.94 171 GLU A O 1
ATOM 1250 N N . LEU A 1 172 ? 8.484 4.441 19.875 1 97.06 172 LEU A N 1
ATOM 1251 C CA . LEU A 1 172 ? 9.148 5.555 20.547 1 97.06 172 LEU A CA 1
ATOM 1252 C C . LEU A 1 172 ? 10.633 5.262 20.75 1 97.06 172 LEU A C 1
ATOM 1254 O O . LEU A 1 172 ? 11.461 6.172 20.703 1 97.06 172 LEU A O 1
ATOM 1258 N N . GLY A 1 173 ? 10.984 3.949 21.094 1 97.62 173 GLY A N 1
ATOM 1259 C CA . GLY A 1 173 ? 12.398 3.613 21.172 1 97.62 173 GLY A CA 1
ATOM 1260 C C . GLY A 1 173 ? 13.164 3.949 19.906 1 97.62 173 GLY A C 1
ATOM 1261 O O . GLY A 1 173 ? 14.242 4.543 19.953 1 97.62 173 GLY A O 1
ATOM 1262 N N . LEU A 1 174 ? 12.609 3.609 18.781 1 98 174 LEU A N 1
ATOM 1263 C CA . LEU A 1 174 ? 13.219 3.9 17.484 1 98 174 LEU A CA 1
ATOM 1264 C C . LEU A 1 174 ? 13.234 5.402 17.219 1 98 174 LEU A C 1
ATOM 1266 O O . LEU A 1 174 ? 14.242 5.938 16.734 1 98 174 LEU A O 1
ATOM 1270 N N . VAL A 1 175 ? 12.133 6.055 17.469 1 97.25 175 VAL A N 1
ATOM 1271 C CA . VAL A 1 175 ? 11.984 7.496 17.281 1 97.25 175 VAL A CA 1
ATOM 1272 C C . VAL A 1 175 ? 13.086 8.227 18.047 1 97.25 175 VAL A C 1
ATOM 1274 O O . VAL A 1 175 ? 13.758 9.102 17.484 1 97.25 175 VAL A O 1
ATOM 1277 N N . ARG A 1 176 ? 13.242 7.863 19.234 1 98.06 176 ARG A N 1
ATOM 1278 C CA . ARG A 1 176 ? 14.258 8.5 20.062 1 98.06 176 ARG A CA 1
ATOM 1279 C C . ARG A 1 176 ? 15.656 8.219 19.547 1 98.06 176 ARG A C 1
ATOM 1281 O O . ARG A 1 176 ? 16.516 9.109 19.547 1 98.06 176 ARG A O 1
ATOM 1288 N N . GLN A 1 177 ? 15.906 6.969 19.172 1 98.62 177 GLN A N 1
ATOM 1289 C CA . GLN A 1 177 ? 17.203 6.613 18.609 1 98.62 177 GLN A CA 1
ATOM 1290 C C . GLN A 1 177 ? 17.516 7.441 17.375 1 98.62 177 GLN A C 1
ATOM 1292 O O . GLN A 1 177 ? 18.641 7.902 17.188 1 98.62 177 GLN A O 1
ATOM 1297 N N . ILE A 1 178 ? 16.531 7.621 16.516 1 98.69 178 ILE A N 1
ATOM 1298 C CA . ILE A 1 178 ? 16.703 8.352 15.273 1 98.69 178 ILE A CA 1
ATOM 1299 C C . ILE A 1 178 ? 17.047 9.812 15.562 1 98.69 178 ILE A C 1
ATOM 1301 O O . ILE A 1 178 ? 18.031 10.336 15.039 1 98.69 178 ILE A O 1
ATOM 1305 N N . SER A 1 179 ? 16.266 10.469 16.375 1 98.5 179 SER A N 1
ATOM 1306 C CA . SER A 1 179 ? 16.516 11.875 16.672 1 98.5 179 SER A CA 1
ATOM 1307 C C . SER A 1 179 ? 17.844 12.055 17.391 1 98.5 179 SER A C 1
ATOM 1309 O O . SER A 1 179 ? 18.562 13.031 17.156 1 98.5 179 SER A O 1
ATOM 1311 N N . ALA A 1 180 ? 18.188 11.109 18.266 1 98.31 180 ALA A N 1
ATOM 1312 C CA . ALA A 1 180 ? 19.453 11.18 18.984 1 98.31 180 ALA A CA 1
ATOM 1313 C C . ALA A 1 180 ? 20.641 11 18.031 1 98.31 180 ALA A C 1
ATOM 1315 O O . ALA A 1 180 ? 21.688 11.609 18.219 1 98.31 180 ALA A O 1
ATOM 1316 N N . THR A 1 181 ? 20.469 10.172 17.062 1 98.44 181 THR A N 1
ATOM 1317 C CA . THR A 1 181 ? 21.531 9.828 16.141 1 98.44 181 THR A CA 1
ATOM 1318 C C . THR A 1 181 ? 21.75 10.953 15.125 1 98.44 181 THR A C 1
ATOM 1320 O O . THR A 1 181 ? 22.891 11.32 14.836 1 98.44 181 THR A O 1
ATOM 1323 N N . MET A 1 182 ? 20.672 11.5 14.586 1 98.31 182 MET A N 1
ATOM 1324 C CA . MET A 1 182 ? 20.781 12.453 13.484 1 98.31 182 MET A CA 1
ATOM 1325 C C . MET A 1 182 ? 20.859 13.883 14.008 1 98.31 182 MET A C 1
ATOM 1327 O O . MET A 1 182 ? 21.312 14.789 13.305 1 98.31 182 MET A O 1
ATOM 1331 N N . GLY A 1 183 ? 20.391 14.148 15.227 1 97.44 183 GLY A N 1
ATOM 1332 C CA . GLY A 1 183 ? 20.406 15.484 15.805 1 97.44 183 GLY A CA 1
ATOM 1333 C C . GLY A 1 183 ? 19.75 16.531 14.914 1 97.44 183 GLY A C 1
ATOM 1334 O O . GLY A 1 183 ? 18.625 16.344 14.445 1 97.44 183 GLY A O 1
ATOM 1335 N N . ASP A 1 184 ? 20.469 17.562 14.562 1 97.38 184 ASP A N 1
ATOM 1336 C CA . ASP A 1 184 ? 19.891 18.688 13.844 1 97.38 184 ASP A CA 1
ATOM 1337 C C . ASP A 1 184 ? 19.984 18.484 12.328 1 97.38 184 ASP A C 1
ATOM 1339 O O . ASP A 1 184 ? 19.625 19.375 11.555 1 97.38 184 ASP A O 1
ATOM 1343 N N . ARG A 1 185 ? 20.438 17.297 11.938 1 98.38 185 ARG A N 1
ATOM 1344 C CA . ARG A 1 185 ? 20.594 17.016 10.516 1 98.38 185 ARG A CA 1
ATOM 1345 C C . ARG A 1 185 ? 19.25 17 9.805 1 98.38 185 ARG A C 1
ATOM 1347 O O . ARG A 1 185 ? 19.141 17.391 8.633 1 98.38 185 ARG A O 1
ATOM 1354 N N . LEU A 1 186 ? 18.172 16.609 10.5 1 98.81 186 LEU A N 1
ATOM 1355 C CA . LEU A 1 186 ? 16.844 16.484 9.922 1 98.81 186 LEU A CA 1
ATOM 1356 C C . LEU A 1 186 ? 15.82 17.266 10.734 1 98.81 186 LEU A C 1
ATOM 1358 O O . LEU A 1 186 ? 16.031 17.531 11.922 1 98.81 186 LEU A O 1
ATOM 1362 N N . THR A 1 187 ? 14.789 17.719 10.07 1 98.69 187 THR A N 1
ATOM 1363 C CA . THR A 1 187 ? 13.562 18.094 10.766 1 98.69 187 THR A CA 1
ATOM 1364 C C . THR A 1 187 ? 12.703 16.859 11.062 1 98.69 187 THR A C 1
ATOM 1366 O O . THR A 1 187 ? 12.516 16.016 10.188 1 98.69 187 THR A O 1
ATOM 1369 N N . TYR A 1 188 ? 12.211 16.719 12.273 1 98.75 188 TYR A N 1
ATOM 1370 C CA . TYR A 1 188 ? 11.461 15.555 12.719 1 98.75 188 TYR A CA 1
ATOM 1371 C C . TYR A 1 188 ? 9.984 15.883 12.898 1 98.75 188 TYR A C 1
ATOM 1373 O O . TYR A 1 188 ? 9.633 16.812 13.633 1 98.75 188 TYR A O 1
ATOM 1381 N N . LEU A 1 189 ? 9.156 15.117 12.242 1 98.62 189 LEU A N 1
ATOM 1382 C CA . LEU A 1 189 ? 7.719 15.375 12.188 1 98.62 189 LEU A CA 1
ATOM 1383 C C . LEU A 1 189 ? 6.938 14.203 12.773 1 98.62 189 LEU A C 1
ATOM 1385 O O . LEU A 1 189 ? 7.027 13.078 12.273 1 98.62 189 LEU A O 1
ATOM 1389 N N . GLY A 1 190 ? 6.203 14.438 13.836 1 97.94 190 GLY A N 1
ATOM 1390 C CA . GLY A 1 190 ? 5.273 13.43 14.328 1 97.94 190 GLY A CA 1
ATOM 1391 C C . GLY A 1 190 ? 4.066 13.25 13.43 1 97.94 190 GLY A C 1
ATOM 1392 O O . GLY A 1 190 ? 3.402 14.219 13.062 1 97.94 190 GLY A O 1
ATOM 1393 N N . GLY A 1 191 ? 3.828 12.039 13.07 1 95.75 191 GLY A N 1
ATOM 1394 C CA . GLY A 1 191 ? 2.779 11.773 12.094 1 95.75 191 GLY A CA 1
ATOM 1395 C C . GLY A 1 191 ? 1.748 10.773 12.586 1 95.75 191 GLY A C 1
ATOM 1396 O O . GLY A 1 191 ? 1.174 10.031 11.789 1 95.75 191 GLY A O 1
ATOM 1397 N N . MET A 1 192 ? 1.518 10.617 13.906 1 95.19 192 MET A N 1
ATOM 1398 C CA . MET A 1 192 ? 0.481 9.75 14.453 1 95.19 192 MET A CA 1
ATOM 1399 C C . MET A 1 192 ? -0.905 10.344 14.227 1 95.19 192 MET A C 1
ATOM 1401 O O . MET A 1 192 ? -1.055 11.562 14.133 1 95.19 192 MET A O 1
ATOM 1405 N N . PRO A 1 193 ? -1.917 9.438 14.062 1 92.56 193 PRO A N 1
ATOM 1406 C CA . PRO A 1 193 ? -3.27 9.984 13.914 1 92.56 193 PRO A CA 1
ATOM 1407 C C . PRO A 1 193 ? -3.707 10.805 15.133 1 92.56 193 PRO A C 1
ATOM 1409 O O . PRO A 1 193 ? -3.547 10.352 16.266 1 92.56 193 PRO A O 1
ATOM 1412 N N . THR A 1 194 ? -4.258 11.938 14.906 1 95.88 194 THR A N 1
ATOM 1413 C CA . THR A 1 194 ? -4.535 12.898 15.977 1 95.88 194 THR A CA 1
ATOM 1414 C C . THR A 1 194 ? -3.273 13.172 16.797 1 95.88 194 THR A C 1
ATOM 1416 O O . THR A 1 194 ? -3.217 12.852 17.984 1 95.88 194 THR A O 1
ATOM 1419 N N . ALA A 1 195 ? -2.398 13.812 16.109 1 97.06 195 ALA A N 1
ATOM 1420 C CA . ALA A 1 195 ? -1.016 13.93 16.578 1 97.06 195 ALA A CA 1
ATOM 1421 C C . ALA A 1 195 ? -0.943 14.602 17.938 1 97.06 195 ALA A C 1
ATOM 1423 O O . ALA A 1 195 ? -0.016 14.352 18.719 1 97.06 195 ALA A O 1
ATOM 1424 N N . GLU A 1 196 ? -1.928 15.406 18.297 1 98.38 196 GLU A N 1
ATOM 1425 C CA . GLU A 1 196 ? -1.956 16.125 19.578 1 98.38 196 GLU A CA 1
ATOM 1426 C C . GLU A 1 196 ? -1.905 15.148 20.75 1 98.38 196 GLU A C 1
ATOM 1428 O O . GLU A 1 196 ? -1.351 15.477 21.812 1 98.38 196 GLU A O 1
ATOM 1433 N N . LEU A 1 197 ? -2.42 13.969 20.531 1 97.75 197 LEU A N 1
ATOM 1434 C CA . LEU A 1 197 ? -2.414 12.953 21.578 1 97.75 197 LEU A CA 1
ATOM 1435 C C . LEU A 1 197 ? -0.993 12.484 21.875 1 97.75 197 LEU A C 1
ATOM 1437 O O . LEU A 1 197 ? -0.723 11.945 22.953 1 97.75 197 LEU A O 1
ATOM 1441 N N . PHE A 1 198 ? -0.069 12.711 20.938 1 97.69 198 PHE A N 1
ATOM 1442 C CA . PHE A 1 198 ? 1.277 12.164 21.016 1 97.69 198 PHE A CA 1
ATOM 1443 C C . PHE A 1 198 ? 2.316 13.273 21.078 1 97.69 198 PHE A C 1
ATOM 1445 O O . PHE A 1 198 ? 3.504 13.008 21.281 1 97.69 198 PHE A O 1
ATOM 1452 N N . ALA A 1 199 ? 1.875 14.492 20.922 1 97.31 199 ALA A N 1
ATOM 1453 C CA . ALA A 1 199 ? 2.77 15.609 20.625 1 97.31 199 ALA A CA 1
ATOM 1454 C C . ALA A 1 199 ? 3.781 15.812 21.75 1 97.31 199 ALA A C 1
ATOM 1456 O O . ALA A 1 199 ? 4.965 16.047 21.484 1 97.31 199 ALA A O 1
ATOM 1457 N N . GLU A 1 200 ? 3.383 15.734 22.984 1 96.81 200 GLU A N 1
ATOM 1458 C CA . GLU A 1 200 ? 4.301 15.914 24.109 1 96.81 200 GLU A CA 1
ATOM 1459 C C . GLU A 1 200 ? 5.367 14.828 24.125 1 96.81 200 GLU A C 1
ATOM 1461 O O . GLU A 1 200 ? 6.543 15.102 24.375 1 96.81 200 GLU A O 1
ATOM 1466 N N . ALA A 1 201 ? 4.938 13.586 23.938 1 97 201 ALA A N 1
ATOM 1467 C CA . ALA A 1 201 ? 5.875 12.461 23.938 1 97 201 ALA A CA 1
ATOM 1468 C C . ALA A 1 201 ? 6.883 12.594 22.797 1 97 201 ALA A C 1
ATOM 1470 O O . ALA A 1 201 ? 8.078 12.367 23 1 97 201 ALA A O 1
ATOM 1471 N N . TYR A 1 202 ? 6.43 12.961 21.625 1 98.12 202 TYR A N 1
ATOM 1472 C CA . TYR A 1 202 ? 7.32 13.109 20.469 1 98.12 202 TYR A CA 1
ATOM 1473 C C . TYR A 1 202 ? 8.266 14.289 20.672 1 98.12 202 TYR A C 1
ATOM 1475 O O . TYR A 1 202 ? 9.438 14.219 20.297 1 98.12 202 TYR A O 1
ATOM 1483 N N . LEU A 1 203 ? 7.707 15.367 21.219 1 97.19 203 LEU A N 1
ATOM 1484 C CA . LEU A 1 203 ? 8.578 16.5 21.547 1 97.19 203 LEU A CA 1
ATOM 1485 C C . LEU A 1 203 ? 9.688 16.062 22.5 1 97.19 203 LEU A C 1
ATOM 1487 O O . LEU A 1 203 ? 10.852 16.406 22.297 1 97.19 203 LEU A O 1
ATOM 1491 N N . ALA A 1 204 ? 9.344 15.289 23.531 1 96.56 204 ALA A N 1
ATOM 1492 C CA . ALA A 1 204 ? 10.312 14.789 24.5 1 96.56 204 ALA A CA 1
ATOM 1493 C C . ALA A 1 204 ? 11.32 13.852 23.844 1 96.56 204 ALA A C 1
ATOM 1495 O O . ALA A 1 204 ? 12.461 13.758 24.297 1 96.56 204 ALA A O 1
ATOM 1496 N N . ALA A 1 205 ? 10.906 13.242 22.75 1 97.44 205 ALA A N 1
ATOM 1497 C CA . ALA A 1 205 ? 11.766 12.305 22.031 1 97.44 205 ALA A CA 1
ATOM 1498 C C . ALA A 1 205 ? 12.656 13.023 21.031 1 97.44 205 ALA A C 1
ATOM 1500 O O . ALA A 1 205 ? 13.375 12.391 20.25 1 97.44 205 ALA A O 1
ATOM 1501 N N . GLY A 1 206 ? 12.57 14.297 20.969 1 97.38 206 GLY A N 1
ATOM 1502 C CA . GLY A 1 206 ? 13.477 15.078 20.141 1 97.38 206 GLY A CA 1
ATOM 1503 C C . GLY A 1 206 ? 12.867 15.469 18.812 1 97.38 206 GLY A C 1
ATOM 1504 O O . GLY A 1 206 ? 13.562 15.992 17.938 1 97.38 206 GLY A O 1
ATOM 1505 N N . PHE A 1 207 ? 11.617 15.242 18.641 1 98 207 PHE A N 1
ATOM 1506 C CA . PHE A 1 207 ? 10.953 15.625 17.406 1 98 207 PHE A CA 1
ATOM 1507 C C . PHE A 1 207 ? 10.695 17.125 17.359 1 98 207 PHE A C 1
ATOM 1509 O O . PHE A 1 207 ? 10.508 17.75 18.406 1 98 207 PHE A O 1
ATOM 1516 N N . THR A 1 208 ? 10.719 17.672 16.156 1 98 208 THR A N 1
ATOM 1517 C CA . THR A 1 208 ? 10.719 19.125 15.953 1 98 208 THR A CA 1
ATOM 1518 C C . THR A 1 208 ? 9.297 19.672 15.961 1 98 208 THR A C 1
ATOM 1520 O O . THR A 1 208 ? 9.039 20.734 16.516 1 98 208 THR A O 1
ATOM 1523 N N . THR A 1 209 ? 8.398 19.016 15.312 1 98.12 209 THR A N 1
ATOM 1524 C CA . THR A 1 209 ? 7.023 19.469 15.133 1 98.12 209 THR A CA 1
ATOM 1525 C C . THR A 1 209 ? 6.105 18.297 14.828 1 98.12 209 THR A C 1
ATOM 1527 O O . THR A 1 209 ? 6.457 17.141 15.086 1 98.12 209 THR A O 1
ATOM 1530 N N . TYR A 1 210 ? 4.895 18.547 14.539 1 98.19 210 TYR A N 1
ATOM 1531 C CA . TYR A 1 210 ? 3.908 17.562 14.102 1 98.19 210 TYR A CA 1
ATOM 1532 C C . TYR A 1 210 ? 2.895 18.203 13.156 1 98.19 210 TYR A C 1
ATOM 1534 O O . TYR A 1 210 ? 2.967 19.391 12.859 1 98.19 210 TYR A O 1
ATOM 1542 N N . SER A 1 211 ? 2.117 17.375 12.516 1 97.56 211 SER A N 1
ATOM 1543 C CA . SER A 1 211 ? 1.037 17.859 11.664 1 97.56 211 SER A CA 1
ATOM 1544 C C . SER A 1 211 ? -0.322 17.656 12.328 1 97.56 211 SER A C 1
ATOM 1546 O O . SER A 1 211 ? -0.598 16.594 12.883 1 97.56 211 SER A O 1
ATOM 1548 N N . SER A 1 212 ? -1.073 18.656 12.289 1 98.25 212 SER A N 1
ATOM 1549 C CA . SER A 1 212 ? -2.412 18.594 12.867 1 98.25 212 SER A CA 1
ATOM 1550 C C . SER A 1 212 ? -3.473 18.422 11.781 1 98.25 212 SER A C 1
ATOM 1552 O O . SER A 1 212 ? -3.668 19.312 10.953 1 98.25 212 SER A O 1
ATOM 1554 N N . ALA A 1 213 ? -4.219 17.344 11.805 1 98.31 213 ALA A N 1
ATOM 1555 C CA . ALA A 1 213 ? -5.297 17.109 10.844 1 98.31 213 ALA A CA 1
ATOM 1556 C C . ALA A 1 213 ? -6.48 18.031 11.125 1 98.31 213 ALA A C 1
ATOM 1558 O O . ALA A 1 213 ? -7.148 18.5 10.195 1 98.31 213 ALA A O 1
ATOM 1559 N N . VAL A 1 214 ? -6.688 18.391 12.398 1 98.5 214 VAL A N 1
ATOM 1560 C CA . VAL A 1 214 ? -7.859 19.188 12.758 1 98.5 214 VAL A CA 1
ATOM 1561 C C . VAL A 1 214 ? -7.633 20.656 12.367 1 98.5 214 VAL A C 1
ATOM 1563 O O . VAL A 1 214 ? -8.578 21.438 12.328 1 98.5 214 VAL A O 1
ATOM 1566 N N . PHE A 1 215 ? -6.379 21 12.078 1 98.56 215 PHE A N 1
ATOM 1567 C CA . PHE A 1 215 ? -6.102 22.312 11.508 1 98.56 215 PHE A CA 1
ATOM 1568 C C . PHE A 1 215 ? -6.992 22.578 10.297 1 98.56 215 PHE A C 1
ATOM 1570 O O . PHE A 1 215 ? -7.324 23.719 10 1 98.56 215 PHE A O 1
ATOM 1577 N N . ASN A 1 216 ? -7.477 21.531 9.648 1 98.75 216 ASN A N 1
ATOM 1578 C CA . ASN A 1 216 ? -8.266 21.641 8.43 1 98.75 216 ASN A CA 1
ATOM 1579 C C . ASN A 1 216 ? -9.633 22.266 8.695 1 98.75 216 ASN A C 1
ATOM 1581 O O . ASN A 1 216 ? -10.281 22.766 7.773 1 98.75 216 ASN A O 1
ATOM 1585 N N . PHE A 1 217 ? -10.109 22.203 10.008 1 98.69 217 PHE A N 1
ATOM 1586 C CA . PHE A 1 217 ? -11.461 22.719 10.203 1 98.69 217 PHE A CA 1
ATOM 1587 C C . PHE A 1 217 ? -11.562 23.5 11.508 1 98.69 217 PHE A C 1
ATOM 1589 O O . PHE A 1 217 ? -12.523 24.234 11.719 1 98.69 217 PHE A O 1
ATOM 1596 N N . VAL A 1 218 ? -10.562 23.375 12.406 1 98.25 218 VAL A N 1
ATOM 1597 C CA . VAL A 1 218 ? -10.461 24.219 13.594 1 98.25 218 VAL A CA 1
ATOM 1598 C C . VAL A 1 218 ? -9.023 24.719 13.758 1 98.25 218 VAL A C 1
ATOM 1600 O O . VAL A 1 218 ? -8.391 24.469 14.781 1 98.25 218 VAL A O 1
ATOM 1603 N N . PRO A 1 219 ? -8.578 25.531 12.836 1 98.06 219 PRO A N 1
ATOM 1604 C CA . PRO A 1 219 ? -7.172 25.938 12.82 1 98.06 219 PRO A CA 1
ATOM 1605 C C . PRO A 1 219 ? -6.777 26.734 14.055 1 98.06 219 PRO A C 1
ATOM 1607 O O . PRO A 1 219 ? -5.652 26.609 14.547 1 98.06 219 PRO A O 1
ATOM 1610 N N . GLU A 1 220 ? -7.609 27.531 14.625 1 97.62 220 GLU A N 1
ATOM 1611 C CA . GLU A 1 220 ? -7.277 28.328 15.805 1 97.62 220 GLU A CA 1
ATOM 1612 C C . GLU A 1 220 ? -6.996 27.422 17 1 97.62 220 GLU A C 1
ATOM 1614 O O . GLU A 1 220 ? -6.051 27.672 17.75 1 97.62 220 GLU A O 1
ATOM 1619 N N . LEU A 1 221 ? -7.836 26.453 17.156 1 98.06 221 LEU A N 1
ATOM 1620 C CA . LEU A 1 221 ? -7.645 25.5 18.234 1 98.06 221 LEU A CA 1
ATOM 1621 C C . LEU A 1 221 ? -6.332 24.734 18.062 1 98.06 221 LEU A C 1
ATOM 1623 O O . LEU A 1 221 ? -5.602 24.531 19.047 1 98.06 221 LEU A O 1
ATOM 1627 N N . ALA A 1 222 ? -6.062 24.281 16.844 1 98.44 222 ALA A N 1
ATOM 1628 C CA . ALA A 1 222 ? -4.832 23.562 16.531 1 98.44 222 ALA A CA 1
ATOM 1629 C C . ALA A 1 222 ? -3.604 24.406 16.859 1 98.44 222 ALA A C 1
ATOM 1631 O O . ALA A 1 222 ? -2.66 23.922 17.5 1 98.44 222 ALA A O 1
ATOM 1632 N N . VAL A 1 223 ? -3.631 25.641 16.453 1 98.06 223 VAL A N 1
ATOM 1633 C CA . VAL A 1 223 ? -2.518 26.562 16.688 1 98.06 223 VAL A CA 1
ATOM 1634 C C . VAL A 1 223 ? -2.365 26.828 18.188 1 98.06 223 VAL A C 1
ATOM 1636 O O . VAL A 1 223 ? -1.247 26.875 18.703 1 98.06 223 VAL A O 1
ATOM 1639 N N . ARG A 1 224 ? -3.488 26.984 18.844 1 98.06 224 ARG A N 1
ATOM 1640 C CA . ARG A 1 224 ? -3.463 27.188 20.297 1 98.06 224 ARG A CA 1
ATOM 1641 C C . ARG A 1 224 ? -2.777 26.031 21 1 98.06 224 ARG A C 1
ATOM 1643 O O . ARG A 1 224 ? -1.954 26.234 21.891 1 98.06 224 ARG A O 1
ATOM 1650 N N . PHE A 1 225 ? -3.107 24.828 20.625 1 98.69 225 PHE A N 1
ATOM 1651 C CA . PHE A 1 225 ? -2.477 23.656 21.219 1 98.69 225 PHE A CA 1
ATOM 1652 C C . PHE A 1 225 ? -0.977 23.641 20.938 1 98.69 225 PHE A C 1
ATOM 1654 O O . PHE A 1 225 ? -0.178 23.406 21.844 1 98.69 225 PHE A O 1
ATOM 1661 N N . TYR A 1 226 ? -0.651 23.891 19.734 1 98.44 226 TYR A N 1
ATOM 1662 C CA . TYR A 1 226 ? 0.753 23.906 19.344 1 98.44 226 TYR A CA 1
ATOM 1663 C C . TYR A 1 226 ? 1.543 24.922 20.141 1 98.44 226 TYR A C 1
ATOM 1665 O O . TYR A 1 226 ? 2.631 24.625 20.641 1 98.44 226 TYR A O 1
ATOM 1673 N N . LYS A 1 227 ? 1.005 26.141 20.266 1 98.25 227 LYS A N 1
ATOM 1674 C CA . LYS A 1 227 ? 1.672 27.188 21.031 1 98.25 227 LYS A CA 1
ATOM 1675 C C . LYS A 1 227 ? 1.814 26.812 22.5 1 98.25 227 LYS A C 1
ATOM 1677 O O . LYS A 1 227 ? 2.855 27.062 23.109 1 98.25 227 LYS A O 1
ATOM 1682 N N . ALA A 1 228 ? 0.767 26.25 23.047 1 98.56 228 ALA A N 1
ATOM 1683 C CA . ALA A 1 228 ? 0.82 25.797 24.438 1 98.56 228 ALA A CA 1
ATOM 1684 C C . ALA A 1 228 ? 1.896 24.719 24.609 1 98.56 228 ALA A C 1
ATOM 1686 O O . ALA A 1 228 ? 2.658 24.75 25.578 1 98.56 228 ALA A O 1
ATOM 1687 N N . LEU A 1 229 ? 1.961 23.781 23.688 1 98.44 229 LEU A N 1
ATOM 1688 C CA . LEU A 1 229 ? 2.947 22.719 23.719 1 98.44 229 LEU A CA 1
ATOM 1689 C C . LEU A 1 229 ? 4.363 23.281 23.688 1 98.44 229 LEU A C 1
ATOM 1691 O O . LEU A 1 229 ? 5.199 22.891 24.516 1 98.44 229 LEU A O 1
ATOM 1695 N N . ARG A 1 230 ? 4.629 24.203 22.797 1 97.56 230 ARG A N 1
ATOM 1696 C CA . ARG A 1 230 ? 5.965 24.766 22.609 1 97.56 230 ARG A CA 1
ATOM 1697 C C . ARG A 1 230 ? 6.375 25.609 23.812 1 97.56 230 ARG A C 1
ATOM 1699 O O . ARG A 1 230 ? 7.559 25.688 24.156 1 97.56 230 ARG A O 1
ATOM 1706 N N . ALA A 1 231 ? 5.41 26.141 24.5 1 97.81 231 ALA A N 1
ATOM 1707 C CA . ALA A 1 231 ? 5.664 27 25.656 1 97.81 231 ALA A CA 1
ATOM 1708 C C . ALA A 1 231 ? 5.73 26.172 26.938 1 97.81 231 ALA A C 1
ATOM 1710 O O . ALA A 1 231 ? 5.98 26.719 28.016 1 97.81 231 ALA A O 1
ATOM 1711 N N . GLY A 1 232 ? 5.434 24.891 26.859 1 97.38 232 GLY A N 1
ATOM 1712 C CA . GLY A 1 232 ? 5.465 24.031 28.031 1 97.38 232 GLY A CA 1
ATOM 1713 C C . GLY A 1 232 ? 4.277 24.219 28.953 1 97.38 232 GLY A C 1
ATOM 1714 O O . GLY A 1 232 ? 4.355 23.922 30.141 1 97.38 232 GLY A O 1
ATOM 1715 N N . ARG A 1 233 ? 3.254 24.781 28.422 1 98.31 233 ARG A N 1
ATOM 1716 C CA . ARG A 1 233 ? 2.035 24.969 29.203 1 98.31 233 ARG A CA 1
ATOM 1717 C C . ARG A 1 233 ? 1.228 23.672 29.266 1 98.31 233 ARG A C 1
ATOM 1719 O O . ARG A 1 233 ? 0.177 23.562 28.625 1 98.31 233 ARG A O 1
ATOM 1726 N N . ARG A 1 234 ? 1.61 22.812 30.062 1 97.44 234 ARG A N 1
ATOM 1727 C CA . ARG A 1 234 ? 1.088 21.453 30.141 1 97.44 234 ARG A CA 1
ATOM 1728 C C . ARG A 1 234 ? -0.386 21.453 30.531 1 97.44 234 ARG A C 1
ATOM 1730 O O . ARG A 1 234 ? -1.182 20.688 29.984 1 97.44 234 ARG A O 1
ATOM 1737 N N . ALA A 1 235 ? -0.754 22.234 31.469 1 98.38 235 ALA A N 1
ATOM 1738 C CA . ALA A 1 235 ? -2.139 22.281 31.938 1 98.38 235 ALA A CA 1
ATOM 1739 C C . ALA A 1 235 ? -3.082 22.688 30.797 1 98.38 235 ALA A C 1
ATOM 1741 O O . ALA A 1 235 ? -4.191 22.156 30.688 1 98.38 235 ALA A O 1
ATOM 1742 N N . GLU A 1 236 ? -2.688 23.656 30.016 1 98.25 236 GLU A N 1
ATOM 1743 C CA . GLU A 1 236 ? -3.492 24.094 28.875 1 98.25 236 GLU A CA 1
ATOM 1744 C C . GLU A 1 236 ? -3.615 22.984 27.844 1 98.25 236 GLU A C 1
ATOM 1746 O O . GLU A 1 236 ? -4.699 22.734 27.312 1 98.25 236 GLU A O 1
ATOM 1751 N N . CYS A 1 237 ? -2.518 22.312 27.547 1 98.44 237 CYS A N 1
ATOM 1752 C CA . CYS A 1 237 ? -2.564 21.172 26.641 1 98.44 237 CYS A CA 1
ATOM 1753 C C . CYS A 1 237 ? -3.545 20.109 27.141 1 98.44 237 CYS A C 1
ATOM 1755 O O . CYS A 1 237 ? -4.363 19.609 26.359 1 98.44 237 CYS A O 1
ATOM 1757 N N . GLU A 1 238 ? -3.496 19.859 28.438 1 98.44 238 GLU A N 1
ATOM 1758 C CA . GLU A 1 238 ? -4.383 18.859 29.031 1 98.44 238 GLU A CA 1
ATOM 1759 C C . GLU A 1 238 ? -5.844 19.266 28.875 1 98.44 238 GLU A C 1
ATOM 1761 O O . GLU A 1 238 ? -6.699 18.422 28.594 1 98.44 238 GLU A O 1
ATOM 1766 N N . THR A 1 239 ? -6.086 20.484 29.109 1 98.19 239 THR A N 1
ATOM 1767 C CA . THR A 1 239 ? -7.445 20.984 28.969 1 98.19 239 THR A CA 1
ATOM 1768 C C . THR A 1 239 ? -7.941 20.812 27.531 1 98.19 239 THR A C 1
ATOM 1770 O O . THR A 1 239 ? -9.055 20.344 27.312 1 98.19 239 THR A O 1
ATOM 1773 N N . LEU A 1 240 ? -7.148 21.172 26.578 1 98.38 240 LEU A N 1
ATOM 1774 C CA . LEU A 1 240 ? -7.52 21.062 25.172 1 98.38 240 LEU A CA 1
ATOM 1775 C C . LEU A 1 240 ? -7.695 19.594 24.781 1 98.38 240 LEU A C 1
ATOM 1777 O O . LEU A 1 240 ? -8.586 19.266 24 1 98.38 240 LEU A O 1
ATOM 1781 N N . LEU A 1 241 ? -6.852 18.688 25.328 1 98.56 241 LEU A N 1
ATOM 1782 C CA . LEU A 1 241 ? -6.992 17.25 25.094 1 98.56 241 LEU A CA 1
ATOM 1783 C C . LEU A 1 241 ? -8.344 16.75 25.594 1 98.56 241 LEU A C 1
ATOM 1785 O O . LEU A 1 241 ? -9.062 16.062 24.859 1 98.56 241 LEU A O 1
ATOM 1789 N N . LYS A 1 242 ? -8.727 17.141 26.766 1 98.19 242 LYS A N 1
ATOM 1790 C CA . LYS A 1 242 ? -9.953 16.672 27.391 1 98.19 242 LYS A CA 1
ATOM 1791 C C . LYS A 1 242 ? -11.188 17.266 26.719 1 98.19 242 LYS A C 1
ATOM 1793 O O . LYS A 1 242 ? -12.188 16.578 26.516 1 98.19 242 LYS A O 1
ATOM 1798 N N . ASP A 1 243 ? -11.078 18.5 26.328 1 97.75 243 ASP A N 1
ATOM 1799 C CA . ASP A 1 243 ? -12.258 19.219 25.859 1 97.75 243 ASP A CA 1
ATOM 1800 C C . ASP A 1 243 ? -12.523 18.938 24.391 1 97.75 243 ASP A C 1
ATOM 1802 O O . ASP A 1 243 ? -13.664 19.016 23.938 1 97.75 243 ASP A O 1
ATOM 1806 N N . PHE A 1 244 ? -11.484 18.578 23.703 1 98.56 244 PHE A N 1
ATOM 1807 C CA . PHE A 1 244 ? -11.719 18.453 22.266 1 98.56 244 PHE A CA 1
ATOM 1808 C C . PHE A 1 244 ? -11.109 17.172 21.719 1 98.56 244 PHE A C 1
ATOM 1810 O O . PHE A 1 244 ? -11.797 16.375 21.078 1 98.56 244 PHE A O 1
ATOM 1817 N N . PHE A 1 245 ? -9.891 16.938 21.953 1 98.69 245 PHE A N 1
ATOM 1818 C CA . PHE A 1 245 ? -9.172 15.906 21.203 1 98.69 245 PHE A CA 1
ATOM 1819 C C . PHE A 1 245 ? -9.602 14.516 21.641 1 98.69 245 PHE A C 1
ATOM 1821 O O . PHE A 1 245 ? -9.688 13.602 20.812 1 98.69 245 PHE A O 1
ATOM 1828 N N . TYR A 1 246 ? -9.812 14.297 22.938 1 98.56 246 TYR A N 1
ATOM 1829 C CA . TYR A 1 246 ? -10.32 13 23.359 1 98.56 246 TYR A CA 1
ATOM 1830 C C . TYR A 1 246 ? -11.711 12.742 22.812 1 98.56 246 TYR A C 1
ATOM 1832 O O . TYR A 1 246 ? -11.992 11.664 22.281 1 98.56 246 TYR A O 1
ATOM 1840 N N . PRO A 1 247 ? -12.617 13.75 22.828 1 98.5 247 PRO A N 1
ATOM 1841 C CA . PRO A 1 247 ? -13.906 13.562 22.172 1 98.5 247 PRO A CA 1
ATOM 1842 C C . PRO A 1 247 ? -13.773 13.312 20.672 1 98.5 247 PRO A C 1
ATOM 1844 O O . PRO A 1 247 ? -14.484 12.469 20.109 1 98.5 247 PRO A O 1
ATOM 1847 N N . PHE A 1 248 ? -12.898 14 20.031 1 98.62 248 PHE A N 1
ATOM 1848 C CA . PHE A 1 248 ? -12.656 13.781 18.609 1 98.62 248 PHE A CA 1
ATOM 1849 C C . PHE A 1 248 ? -12.148 12.367 18.359 1 98.62 248 PHE A C 1
ATOM 1851 O O . PHE A 1 248 ? -12.594 11.695 17.422 1 98.62 248 PHE A O 1
ATOM 1858 N N . MET A 1 249 ? -11.203 11.945 19.141 1 98.31 249 MET A N 1
ATOM 1859 C CA . MET A 1 249 ? -10.664 10.594 19.062 1 98.31 249 MET A CA 1
ATOM 1860 C C . MET A 1 249 ? -11.773 9.555 19.172 1 98.31 249 MET A C 1
ATOM 1862 O O . MET A 1 249 ? -11.758 8.539 18.484 1 98.31 249 MET A O 1
ATOM 1866 N N . ALA A 1 250 ? -12.719 9.805 20.047 1 98.31 250 ALA A N 1
ATOM 1867 C CA . ALA A 1 250 ? -13.828 8.875 20.25 1 98.31 250 ALA A CA 1
ATOM 1868 C C . ALA A 1 250 ? -14.648 8.719 18.969 1 98.31 250 ALA A C 1
ATOM 1870 O O . ALA A 1 250 ? -15.102 7.621 18.641 1 98.31 250 ALA A O 1
ATOM 1871 N N . ILE A 1 251 ? -14.852 9.844 18.25 1 98.44 251 ILE A N 1
ATOM 1872 C CA . ILE A 1 251 ? -15.562 9.797 16.984 1 98.44 251 ILE A CA 1
ATOM 1873 C C . ILE A 1 251 ? -14.719 9.055 15.945 1 98.44 251 ILE A C 1
ATOM 1875 O O . ILE A 1 251 ? -15.211 8.148 15.273 1 98.44 251 ILE A O 1
ATOM 1879 N N . ARG A 1 252 ? -13.461 9.383 15.883 1 97.25 252 ARG A N 1
ATOM 1880 C CA . ARG A 1 252 ? -12.531 8.828 14.906 1 97.25 252 ARG A CA 1
ATOM 1881 C C . ARG A 1 252 ? -12.398 7.32 15.078 1 97.25 252 ARG A C 1
ATOM 1883 O O . ARG A 1 252 ? -12.25 6.59 14.094 1 97.25 252 ARG A O 1
ATOM 1890 N N . ASN A 1 253 ? -12.516 6.867 16.328 1 97.62 253 ASN A N 1
ATOM 1891 C CA . ASN A 1 253 ? -12.273 5.461 16.641 1 97.62 253 ASN A CA 1
ATOM 1892 C C . ASN A 1 253 ? -13.477 4.594 16.297 1 97.62 253 ASN A C 1
ATOM 1894 O O . ASN A 1 253 ? -13.414 3.365 16.375 1 97.62 253 ASN A O 1
ATOM 1898 N N . ARG A 1 254 ? -14.547 5.18 15.828 1 98 254 ARG A N 1
ATOM 1899 C CA . ARG A 1 254 ? -15.773 4.438 15.555 1 98 254 ARG A CA 1
ATOM 1900 C C . ARG A 1 254 ? -15.641 3.615 14.273 1 98 254 ARG A C 1
ATOM 1902 O O . ARG A 1 254 ? -16.391 2.656 14.07 1 98 254 ARG A O 1
ATOM 1909 N N . SER A 1 255 ? -14.68 3.984 13.453 1 97.81 255 SER A N 1
ATOM 1910 C CA . SER A 1 255 ? -14.508 3.244 12.203 1 97.81 255 SER A CA 1
ATOM 1911 C C . SER A 1 255 ? -13.086 3.385 11.672 1 97.81 255 SER A C 1
ATOM 1913 O O . SER A 1 255 ? -12.484 4.461 11.758 1 97.81 255 SER A O 1
ATOM 1915 N N . LYS A 1 256 ? -12.594 2.316 11.039 1 96.62 256 LYS A N 1
ATOM 1916 C CA . LYS A 1 256 ? -11.328 2.432 10.312 1 96.62 256 LYS A CA 1
ATOM 1917 C C . LYS A 1 256 ? -11.422 3.467 9.203 1 96.62 256 LYS A C 1
ATOM 1919 O O . LYS A 1 256 ? -12.445 3.555 8.516 1 96.62 256 LYS A O 1
ATOM 1924 N N . GLY A 1 257 ? -10.367 4.25 8.992 1 95.88 257 GLY A N 1
ATOM 1925 C CA . GLY A 1 257 ? -10.352 5.242 7.93 1 95.88 257 GLY A CA 1
ATOM 1926 C C . GLY A 1 257 ? -10.867 6.602 8.375 1 95.88 257 GLY A C 1
ATOM 1927 O O . GLY A 1 257 ? -10.656 7.602 7.688 1 95.88 257 GLY A O 1
ATOM 1928 N N . TYR A 1 258 ? -11.445 6.691 9.562 1 97 258 TYR A N 1
ATOM 1929 C CA . TYR A 1 258 ? -12.055 7.934 10.016 1 97 258 TYR A CA 1
ATOM 1930 C C . TYR A 1 258 ? -10.992 8.977 10.328 1 97 258 TYR A C 1
ATOM 1932 O O . TYR A 1 258 ? -11.289 10.172 10.422 1 97 258 TYR A O 1
ATOM 1940 N N . ALA A 1 259 ? -9.742 8.586 10.438 1 95.75 259 ALA A N 1
ATOM 1941 C CA . ALA A 1 259 ? -8.672 9.57 10.586 1 95.75 259 ALA A CA 1
ATOM 1942 C C . ALA A 1 259 ? -8.648 10.539 9.406 1 95.75 259 ALA A C 1
ATOM 1944 O O . ALA A 1 259 ? -8.18 11.672 9.531 1 95.75 259 ALA A O 1
ATOM 1945 N N . VAL A 1 260 ? -9.211 10.125 8.258 1 97.62 260 VAL A N 1
ATOM 1946 C CA . VAL A 1 260 ? -9.312 10.969 7.07 1 97.62 260 VAL A CA 1
ATOM 1947 C C . VAL A 1 260 ? -10.75 11.445 6.895 1 97.62 260 VAL A C 1
ATOM 1949 O O . VAL A 1 260 ? -11.008 12.648 6.793 1 97.62 260 VAL A O 1
ATOM 1952 N N . ALA A 1 261 ? -11.672 10.539 7 1 98.56 261 ALA A N 1
ATOM 1953 C CA . ALA A 1 261 ? -13.07 10.836 6.703 1 98.56 261 ALA A CA 1
ATOM 1954 C C . ALA A 1 261 ? -13.633 11.859 7.688 1 98.56 261 ALA A C 1
ATOM 1956 O O . ALA A 1 261 ? -14.43 12.719 7.312 1 98.56 261 ALA A O 1
ATOM 1957 N N . ALA A 1 262 ? -13.234 11.758 8.945 1 98.75 262 ALA A N 1
ATOM 1958 C CA . ALA A 1 262 ? -13.742 12.688 9.953 1 98.75 262 ALA A CA 1
ATOM 1959 C C . ALA A 1 262 ? -13.188 14.094 9.734 1 98.75 262 ALA A C 1
ATOM 1961 O O . ALA A 1 262 ? -13.875 15.078 9.992 1 98.75 262 ALA A O 1
ATOM 1962 N N . ILE A 1 263 ? -11.961 14.18 9.25 1 98.81 263 ILE A N 1
ATOM 1963 C CA . ILE A 1 263 ? -11.383 15.484 8.945 1 98.81 263 ILE A CA 1
ATOM 1964 C C . ILE A 1 263 ? -12.164 16.141 7.805 1 98.81 263 ILE A C 1
ATOM 1966 O O . ILE A 1 263 ? -12.531 17.312 7.891 1 98.81 263 ILE A O 1
ATOM 1970 N N . LYS A 1 264 ? -12.438 15.422 6.773 1 98.75 264 LYS A N 1
ATOM 1971 C CA . LYS A 1 264 ? -13.188 15.945 5.637 1 98.75 264 LYS A CA 1
ATOM 1972 C C . LYS A 1 264 ? -14.602 16.344 6.043 1 98.75 264 LYS A C 1
ATOM 1974 O O . LYS A 1 264 ? -15.148 17.328 5.547 1 98.75 264 LYS A O 1
ATOM 1979 N N . ALA A 1 265 ? -15.18 15.578 6.961 1 98.81 265 ALA A N 1
ATOM 1980 C CA . ALA A 1 265 ? -16.469 15.938 7.527 1 98.81 265 ALA A CA 1
ATOM 1981 C C . ALA A 1 265 ? -16.422 17.297 8.211 1 98.81 265 ALA A C 1
ATOM 1983 O O . ALA A 1 265 ? -17.312 18.125 8.031 1 98.81 265 ALA A O 1
ATOM 1984 N N . GLY A 1 266 ? -15.367 17.5 9.016 1 98.81 266 GLY A N 1
ATOM 1985 C CA . GLY A 1 266 ? -15.188 18.797 9.648 1 98.81 266 GLY A CA 1
ATOM 1986 C C . GLY A 1 266 ? -15.078 19.938 8.656 1 98.81 266 GLY A C 1
ATOM 1987 O O . GLY A 1 266 ? -15.633 21.016 8.875 1 98.81 266 GLY A O 1
ATOM 1988 N N . VAL A 1 267 ? -14.383 19.688 7.578 1 98.88 267 VAL A N 1
ATOM 1989 C CA . VAL A 1 267 ? -14.211 20.688 6.531 1 98.88 267 VAL A CA 1
ATOM 1990 C C . VAL A 1 267 ? -15.562 21 5.895 1 98.88 267 VAL A C 1
ATOM 1992 O O . VAL A 1 267 ? -15.875 22.172 5.637 1 98.88 267 VAL A O 1
ATOM 1995 N N . ARG A 1 268 ? -16.359 20.016 5.652 1 98.69 268 ARG A N 1
ATOM 1996 C CA . ARG A 1 268 ? -17.703 20.234 5.117 1 98.69 268 ARG A CA 1
ATOM 1997 C C . ARG A 1 268 ? -18.562 21.031 6.098 1 98.69 268 ARG A C 1
ATOM 1999 O O . ARG A 1 268 ? -19.297 21.938 5.699 1 98.69 268 ARG A O 1
ATOM 2006 N N . LEU A 1 269 ? -18.469 20.703 7.34 1 98.5 269 LEU A N 1
ATOM 2007 C CA . LEU A 1 269 ? -19.234 21.391 8.367 1 98.5 269 LEU A CA 1
ATOM 2008 C C . LEU A 1 269 ? -18.797 22.844 8.492 1 98.5 269 LEU A C 1
ATOM 2010 O O . LEU A 1 269 ? -19.594 23.703 8.906 1 98.5 269 LEU A O 1
ATOM 2014 N N . ARG A 1 270 ? -17.547 23.188 8.148 1 97.75 270 ARG A N 1
ATOM 2015 C CA . ARG A 1 270 ? -17.031 24.547 8.156 1 97.75 270 ARG A CA 1
ATOM 2016 C C . ARG A 1 270 ? -17.578 25.344 6.984 1 97.75 270 ARG A C 1
ATOM 2018 O O . ARG A 1 270 ? -17.484 26.578 6.961 1 97.75 270 ARG A O 1
ATOM 2025 N N . GLY A 1 271 ? -18.141 24.609 6 1 97.88 271 GLY A N 1
ATOM 2026 C CA . GLY A 1 271 ? -18.797 25.312 4.906 1 97.88 271 GLY A CA 1
ATOM 2027 C C . GLY A 1 271 ? -18.125 25.094 3.568 1 97.88 271 GLY A C 1
ATOM 2028 O O . GLY A 1 271 ? -18.562 25.641 2.551 1 97.88 271 GLY A O 1
ATOM 2029 N N . TYR A 1 272 ? -17.047 24.328 3.525 1 98.56 272 TYR A N 1
ATOM 2030 C CA . TYR A 1 272 ? -16.406 23.984 2.264 1 98.56 272 TYR A CA 1
ATOM 2031 C C . TYR A 1 272 ? -16.969 22.688 1.703 1 98.56 272 TYR A C 1
ATOM 2033 O O . TYR A 1 272 ? -17 21.672 2.396 1 98.56 272 TYR A O 1
ATOM 2041 N N . ASP A 1 273 ? -17.391 22.656 0.49 1 98.12 273 ASP A N 1
ATOM 2042 C CA . ASP A 1 273 ? -17.953 21.469 -0.121 1 98.12 273 ASP A CA 1
ATOM 2043 C C . ASP A 1 273 ? -16.875 20.5 -0.588 1 98.12 273 ASP A C 1
ATOM 2045 O O . ASP A 1 273 ? -16.672 20.312 -1.79 1 98.12 273 ASP A O 1
ATOM 2049 N N . ALA A 1 274 ? -16.25 19.844 0.348 1 98.44 274 ALA A N 1
ATOM 2050 C CA . ALA A 1 274 ? -15.094 19 0.08 1 98.44 274 ALA A CA 1
ATOM 2051 C C . ALA A 1 274 ? -15.508 17.672 -0.54 1 98.44 274 ALA A C 1
ATOM 2053 O O . ALA A 1 274 ? -14.664 16.875 -0.953 1 98.44 274 ALA A O 1
ATOM 2054 N N . GLY A 1 275 ? -16.844 17.422 -0.649 1 98.38 275 GLY A N 1
ATOM 2055 C CA . GLY A 1 275 ? -17.312 16.188 -1.263 1 98.38 275 GLY A CA 1
ATOM 2056 C C . GLY A 1 275 ? -17.031 14.953 -0.422 1 98.38 275 GLY A C 1
ATOM 2057 O O . GLY A 1 275 ? -16.625 15.062 0.738 1 98.38 275 GLY A O 1
ATOM 2058 N N . PRO A 1 276 ? -17.297 13.766 -0.928 1 98.12 276 PRO A N 1
ATOM 2059 C CA . PRO A 1 276 ? -17.094 12.508 -0.203 1 98.12 276 PRO A CA 1
ATOM 2060 C C . PRO A 1 276 ? -15.633 12.055 -0.223 1 98.12 276 PRO A C 1
ATOM 2062 O O . PRO A 1 276 ? -14.82 12.609 -0.962 1 98.12 276 PRO A O 1
ATOM 2065 N N . VAL A 1 277 ? -15.328 11.125 0.639 1 98.25 277 VAL A N 1
ATOM 2066 C CA . VAL A 1 277 ? -14.062 10.414 0.495 1 98.25 277 VAL A CA 1
ATOM 2067 C C . VAL A 1 277 ? -14.164 9.414 -0.652 1 98.25 277 VAL A C 1
ATOM 2069 O O . VAL A 1 277 ? -15.258 9.031 -1.056 1 98.25 277 VAL A O 1
ATOM 2072 N N . ARG A 1 278 ? -13.039 9.039 -1.213 1 98.12 278 ARG A N 1
ATOM 2073 C CA . ARG A 1 278 ? -13 7.957 -2.195 1 98.12 278 ARG A CA 1
ATOM 2074 C C . ARG A 1 278 ? -12.938 6.598 -1.514 1 98.12 278 ARG A C 1
ATOM 2076 O O . ARG A 1 278 ? -12.25 6.438 -0.502 1 98.12 278 ARG A O 1
ATOM 2083 N N . SER A 1 279 ? -13.602 5.598 -2.062 1 97.06 279 SER A N 1
ATOM 2084 C CA . SER A 1 279 ? -13.477 4.223 -1.586 1 97.06 279 SER A CA 1
ATOM 2085 C C . SER A 1 279 ? -12.031 3.736 -1.687 1 97.06 279 SER A C 1
ATOM 2087 O O . SER A 1 279 ? -11.305 4.109 -2.611 1 97.06 279 SER A O 1
ATOM 2089 N N . PRO A 1 280 ? -11.578 2.945 -0.625 1 98 280 PRO A N 1
ATOM 2090 C CA . PRO A 1 280 ? -12.383 2.162 0.312 1 98 280 PRO A CA 1
ATOM 2091 C C . PRO A 1 280 ? -12.664 2.906 1.615 1 98 280 PRO A C 1
ATOM 2093 O O . PRO A 1 280 ? -13.102 2.299 2.596 1 98 280 PRO A O 1
ATOM 2096 N N . LEU A 1 281 ? -12.383 4.23 1.688 1 98.19 281 LEU A N 1
ATOM 2097 C CA . LEU A 1 281 ? -12.867 4.996 2.83 1 98.19 281 LEU A CA 1
ATOM 2098 C C . LEU A 1 281 ? -14.383 5.156 2.771 1 98.19 281 LEU A C 1
ATOM 2100 O O . LEU A 1 281 ? -14.984 5.031 1.701 1 98.19 281 LEU A O 1
ATOM 2104 N N . VAL A 1 282 ? -15.016 5.402 3.906 1 98.38 282 VAL A N 1
ATOM 2105 C CA . VAL A 1 282 ? -16.438 5.699 3.988 1 98.38 282 VAL A CA 1
ATOM 2106 C C . VAL A 1 282 ? -16.656 6.992 4.777 1 98.38 282 VAL A C 1
ATOM 2108 O O . VAL A 1 282 ? -15.898 7.293 5.703 1 98.38 282 VAL A O 1
ATOM 2111 N N . ASP A 1 283 ? -17.641 7.723 4.367 1 98.44 283 ASP A N 1
ATOM 2112 C CA . ASP A 1 283 ? -18 8.945 5.086 1 98.44 283 ASP A CA 1
ATOM 2113 C C . ASP A 1 283 ? -18.672 8.617 6.414 1 98.44 283 ASP A C 1
ATOM 2115 O O . ASP A 1 283 ? -19.203 7.52 6.602 1 98.44 283 ASP A O 1
ATOM 2119 N N . LEU A 1 284 ? -18.641 9.609 7.344 1 98.75 284 LEU A N 1
ATOM 2120 C CA . LEU A 1 284 ? -19.359 9.492 8.609 1 98.75 284 LEU A CA 1
ATOM 2121 C C . LEU A 1 284 ? -20.859 9.289 8.367 1 98.75 284 LEU A C 1
ATOM 2123 O O . LEU A 1 284 ? -21.406 9.789 7.383 1 98.75 284 LEU A O 1
ATOM 2127 N N . THR A 1 285 ? -21.484 8.547 9.266 1 98.38 285 THR A N 1
ATOM 2128 C CA . THR A 1 285 ? -22.938 8.453 9.234 1 98.38 285 THR A CA 1
ATOM 2129 C C . THR A 1 285 ? -23.578 9.789 9.625 1 98.38 285 THR A C 1
ATOM 2131 O O . THR A 1 285 ? -22.906 10.68 10.133 1 98.38 285 THR A O 1
ATOM 2134 N N . SER A 1 286 ? -24.891 9.906 9.391 1 98.5 286 SER A N 1
ATOM 2135 C CA . SER A 1 286 ? -25.609 11.109 9.797 1 98.5 286 SER A CA 1
ATOM 2136 C C . SER A 1 286 ? -25.453 11.367 11.289 1 98.5 286 SER A C 1
ATOM 2138 O O . SER A 1 286 ? -25.266 12.508 11.719 1 98.5 286 SER A O 1
ATOM 2140 N N . GLU A 1 287 ? -25.531 10.336 12.07 1 98.5 287 GLU A N 1
ATOM 2141 C CA . GLU A 1 287 ? -25.359 10.438 13.516 1 98.5 287 GLU A CA 1
ATOM 2142 C C . GLU A 1 287 ? -23.969 10.945 13.867 1 98.5 287 GLU A C 1
ATOM 2144 O O . GLU A 1 287 ? -23.812 11.805 14.734 1 98.5 287 GLU A O 1
ATOM 2149 N N . GLU A 1 288 ? -22.984 10.453 13.211 1 98.75 288 GLU A N 1
ATOM 2150 C CA . GLU A 1 288 ? -21.609 10.828 13.492 1 98.75 288 GLU A CA 1
ATOM 2151 C C . GLU A 1 288 ? -21.328 12.266 13.039 1 98.75 288 GLU A C 1
ATOM 2153 O O . GLU A 1 288 ? -20.547 12.977 13.664 1 98.75 288 GLU A O 1
ATOM 2158 N N . MET A 1 289 ? -22 12.656 11.961 1 98.69 289 MET A N 1
ATOM 2159 C CA . MET A 1 289 ? -21.906 14.055 11.531 1 98.69 289 MET A CA 1
ATOM 2160 C C . MET A 1 289 ? -22.453 14.984 12.609 1 98.69 289 MET A C 1
ATOM 2162 O O . MET A 1 289 ? -21.906 16.062 12.836 1 98.69 289 MET A O 1
ATOM 2166 N N . ASP A 1 290 ? -23.516 14.57 13.25 1 98.69 290 ASP A N 1
ATOM 2167 C CA . ASP A 1 290 ? -24.062 15.352 14.352 1 98.69 290 ASP A CA 1
ATOM 2168 C C . ASP A 1 290 ? -23.094 15.438 15.523 1 98.69 290 ASP A C 1
ATOM 2170 O O . ASP A 1 290 ? -22.969 16.484 16.156 1 98.69 290 ASP A O 1
ATOM 2174 N N . MET A 1 291 ? -22.469 14.289 15.773 1 98.69 291 MET A N 1
ATOM 2175 C CA . MET A 1 291 ? -21.453 14.289 16.812 1 98.69 291 MET A CA 1
ATOM 2176 C C . MET A 1 291 ? -20.328 15.281 16.5 1 98.69 291 MET A C 1
ATOM 2178 O O . MET A 1 291 ? -19.906 16.031 17.375 1 98.69 291 MET A O 1
ATOM 2182 N N . MET A 1 292 ? -19.922 15.305 15.258 1 98.69 292 MET A N 1
ATOM 2183 C CA . MET A 1 292 ? -18.859 16.219 14.812 1 98.69 292 MET A CA 1
ATOM 2184 C C . MET A 1 292 ? -19.312 17.672 14.922 1 98.69 292 MET A C 1
ATOM 2186 O O . MET A 1 292 ? -18.547 18.531 15.359 1 98.69 292 MET A O 1
ATOM 2190 N N . ALA A 1 293 ? -20.484 17.906 14.531 1 98.69 293 ALA A N 1
ATOM 2191 C CA . ALA A 1 293 ? -21.031 19.25 14.594 1 98.69 293 ALA A CA 1
ATOM 2192 C C . ALA A 1 293 ? -21.094 19.766 16.031 1 98.69 293 ALA A C 1
ATOM 2194 O O . ALA A 1 293 ? -20.734 20.922 16.297 1 98.69 293 ALA A O 1
ATOM 2195 N N . SER A 1 294 ? -21.516 18.922 16.922 1 98.44 294 SER A N 1
ATOM 2196 C CA . SER A 1 294 ? -21.578 19.281 18.344 1 98.44 294 SER A CA 1
ATOM 2197 C C . SER A 1 294 ? -20.188 19.562 18.906 1 98.44 294 SER A C 1
ATOM 2199 O O . SER A 1 294 ? -20.016 20.516 19.672 1 98.44 294 SER A O 1
ATOM 2201 N N . LEU A 1 295 ? -19.312 18.766 18.531 1 98.5 295 LEU A N 1
ATOM 2202 C CA . LEU A 1 295 ? -17.938 18.953 19 1 98.5 295 LEU A CA 1
ATOM 2203 C C . LEU A 1 295 ? -17.359 20.266 18.5 1 98.5 295 LEU A C 1
ATOM 2205 O O . LEU A 1 295 ? -16.734 21.016 19.266 1 98.5 295 LEU A O 1
ATOM 2209 N N . MET A 1 296 ? -17.531 20.594 17.234 1 97.94 296 MET A N 1
ATOM 2210 C CA . MET A 1 296 ? -17.031 21.828 16.656 1 97.94 296 MET A CA 1
ATOM 2211 C C . MET A 1 296 ? -17.672 23.047 17.297 1 97.94 296 MET A C 1
ATOM 2213 O O . MET A 1 296 ? -17 24.047 17.531 1 97.94 296 MET A O 1
ATOM 2217 N N . ALA A 1 297 ? -18.938 22.938 17.641 1 96.88 297 ALA A N 1
ATOM 2218 C CA . ALA A 1 297 ? -19.656 24.031 18.266 1 96.88 297 ALA A CA 1
ATOM 2219 C C . ALA A 1 297 ? -19.109 24.328 19.656 1 96.88 297 ALA A C 1
ATOM 2221 O O . ALA A 1 297 ? -19.141 25.484 20.094 1 96.88 297 ALA A O 1
ATOM 2222 N N . SER A 1 298 ? -18.578 23.359 20.219 1 93.44 298 SER A N 1
ATOM 2223 C CA . SER A 1 298 ? -18.062 23.516 21.578 1 93.44 298 SER A CA 1
ATOM 2224 C C . SER A 1 298 ? -16.781 24.344 21.594 1 93.44 298 SER A C 1
ATOM 2226 O O . SER A 1 298 ? -16.422 24.891 22.641 1 93.44 298 SER A O 1
ATOM 2228 N N . VAL A 1 299 ? -16.109 24.438 20.516 1 89.38 299 VAL A N 1
ATOM 2229 C CA . VAL A 1 299 ? -14.828 25.156 20.531 1 89.38 299 VAL A CA 1
ATOM 2230 C C . VAL A 1 299 ? -14.977 26.484 19.781 1 89.38 299 VAL A C 1
ATOM 2232 O O . VAL A 1 299 ? -14.125 27.359 19.906 1 89.38 299 VAL A O 1
ATOM 2235 N N . ASP A 1 300 ? -15.977 26.672 19.031 1 83.56 300 ASP A N 1
ATOM 2236 C CA . ASP A 1 300 ? -16.234 27.938 18.359 1 83.56 300 ASP A CA 1
ATOM 2237 C C . ASP A 1 300 ? -16.844 28.953 19.328 1 83.56 300 ASP A C 1
ATOM 2239 O O . ASP A 1 300 ? -16.828 30.156 19.062 1 83.56 300 ASP A O 1
ATOM 2243 N N . ARG A 1 301 ? -17.125 28.516 20.516 1 68.12 301 ARG A N 1
ATOM 2244 C CA . ARG A 1 301 ? -17.672 29.422 21.531 1 68.12 301 ARG A CA 1
ATOM 2245 C C . ARG A 1 301 ? -16.562 30.141 22.281 1 68.12 301 ARG A C 1
ATOM 2247 O O . ARG A 1 301 ? -15.453 29.609 22.406 1 68.12 301 ARG A O 1
ATOM 2254 N N . MET B 1 1 ? -12.945 -14.336 -22.016 1 92.12 1 MET B N 1
ATOM 2255 C CA . MET B 1 1 ? -13.461 -15.531 -21.359 1 92.12 1 MET B CA 1
ATOM 2256 C C . MET B 1 1 ? -14.625 -15.188 -20.438 1 92.12 1 MET B C 1
ATOM 2258 O O . MET B 1 1 ? -14.586 -14.172 -19.734 1 92.12 1 MET B O 1
ATOM 2262 N N . GLU B 1 2 ? -15.609 -16 -20.5 1 96.62 2 GLU B N 1
ATOM 2263 C CA . GLU B 1 2 ? -16.734 -15.789 -19.594 1 96.62 2 GLU B CA 1
ATOM 2264 C C . GLU B 1 2 ? -16.328 -16.047 -18.141 1 96.62 2 GLU B C 1
ATOM 2266 O O . GLU B 1 2 ? -15.562 -16.969 -17.859 1 96.62 2 GLU B O 1
ATOM 2271 N N . PRO B 1 3 ? -16.828 -15.273 -17.234 1 97.5 3 PRO B N 1
ATOM 2272 C CA . PRO B 1 3 ? -16.438 -15.367 -15.82 1 97.5 3 PRO B CA 1
ATOM 2273 C C . PRO B 1 3 ? -16.594 -16.781 -15.258 1 97.5 3 PRO B C 1
ATOM 2275 O O . PRO B 1 3 ? -15.711 -17.281 -14.562 1 97.5 3 PRO B O 1
ATOM 2278 N N . GLN B 1 4 ? -17.641 -17.438 -15.57 1 96.81 4 GLN B N 1
ATOM 2279 C CA . GLN B 1 4 ? -17.875 -18.75 -15.008 1 96.81 4 GLN B CA 1
ATOM 2280 C C . GLN B 1 4 ? -16.922 -19.781 -15.609 1 96.81 4 GLN B C 1
ATOM 2282 O O . GLN B 1 4 ? -16.516 -20.734 -14.93 1 96.81 4 GLN B O 1
ATOM 2287 N N . ASP B 1 5 ? -16.594 -19.656 -16.844 1 97.69 5 ASP B N 1
ATOM 2288 C CA . ASP B 1 5 ? -15.555 -20.5 -17.438 1 97.69 5 ASP B CA 1
ATOM 2289 C C . ASP B 1 5 ? -14.211 -20.297 -16.75 1 97.69 5 ASP B C 1
ATOM 2291 O O . ASP B 1 5 ? -13.477 -21.266 -16.516 1 97.69 5 ASP B O 1
ATOM 2295 N N . LEU B 1 6 ? -13.945 -19.031 -16.484 1 97.56 6 LEU B N 1
ATOM 2296 C CA . LEU B 1 6 ? -12.719 -18.734 -15.766 1 97.56 6 LEU B CA 1
ATOM 2297 C C . LEU B 1 6 ? -12.711 -19.406 -14.398 1 97.56 6 LEU B C 1
ATOM 2299 O O . LEU B 1 6 ? -11.695 -19.984 -13.992 1 97.56 6 LEU B O 1
ATOM 2303 N N . LYS B 1 7 ? -13.82 -19.312 -13.695 1 97.88 7 LYS B N 1
ATOM 2304 C CA . LYS B 1 7 ? -13.938 -19.953 -12.391 1 97.88 7 LYS B CA 1
ATOM 2305 C C . LYS B 1 7 ? -13.562 -21.438 -12.477 1 97.88 7 LYS B C 1
ATOM 2307 O O . LYS B 1 7 ? -12.773 -21.922 -11.656 1 97.88 7 LYS B O 1
ATOM 2312 N N . THR B 1 8 ? -14.055 -22.125 -13.484 1 97.56 8 THR B N 1
ATOM 2313 C CA . THR B 1 8 ? -13.82 -23.547 -13.672 1 97.56 8 THR B CA 1
ATOM 2314 C C . THR B 1 8 ? -12.352 -23.812 -13.969 1 97.56 8 THR B C 1
ATOM 2316 O O . THR B 1 8 ? -11.742 -24.703 -13.375 1 97.56 8 THR B O 1
ATOM 2319 N N . VAL B 1 9 ? -11.789 -23.016 -14.781 1 96.81 9 VAL B N 1
ATOM 2320 C CA . VAL B 1 9 ? -10.406 -23.219 -15.219 1 96.81 9 VAL B CA 1
ATOM 2321 C C . VAL B 1 9 ? -9.461 -22.969 -14.047 1 96.81 9 VAL B C 1
ATOM 2323 O O . VAL B 1 9 ? -8.477 -23.688 -13.875 1 96.81 9 VAL B O 1
ATOM 2326 N N . LEU B 1 10 ? -9.734 -21.938 -13.242 1 96.69 10 LEU B N 1
ATOM 2327 C CA . LEU B 1 10 ? -8.898 -21.594 -12.094 1 96.69 10 LEU B CA 1
ATOM 2328 C C . LEU B 1 10 ? -8.812 -22.766 -11.117 1 96.69 10 LEU B C 1
ATOM 2330 O O . LEU B 1 10 ? -7.781 -22.953 -10.469 1 96.69 10 LEU B O 1
ATOM 2334 N N . GLY B 1 11 ? -9.875 -23.516 -11.031 1 96.62 11 GLY B N 1
ATOM 2335 C CA . GLY B 1 11 ? -9.938 -24.594 -10.055 1 96.62 11 GLY B CA 1
ATOM 2336 C C . GLY B 1 11 ? -9.461 -25.922 -10.609 1 96.62 11 GLY B C 1
ATOM 2337 O O . GLY B 1 11 ? -9.438 -26.922 -9.891 1 96.62 11 GLY B O 1
ATOM 2338 N N . ALA B 1 12 ? -8.977 -25.984 -11.844 1 95.69 12 ALA B N 1
ATOM 2339 C CA . ALA B 1 12 ? -8.742 -27.234 -12.539 1 95.69 12 ALA B CA 1
ATOM 2340 C C . ALA B 1 12 ? -7.289 -27.688 -12.391 1 95.69 12 ALA B C 1
ATOM 2342 O O . ALA B 1 12 ? -6.914 -28.766 -12.859 1 95.69 12 ALA B O 1
ATOM 2343 N N . GLY B 1 13 ? -6.492 -26.891 -11.734 1 97 13 GLY B N 1
ATOM 2344 C CA . GLY B 1 13 ? -5.094 -27.266 -11.594 1 97 13 GLY B CA 1
ATOM 2345 C C . GLY B 1 13 ? -4.281 -26.25 -10.812 1 97 13 GLY B C 1
ATOM 2346 O O . GLY B 1 13 ? -4.84 -25.422 -10.086 1 97 13 GLY B O 1
ATOM 2347 N N . LEU B 1 14 ? -2.992 -26.5 -10.898 1 98.12 14 LEU B N 1
ATOM 2348 C CA . LEU B 1 14 ? -2.027 -25.625 -10.234 1 98.12 14 LEU B CA 1
ATOM 2349 C C . LEU B 1 14 ? -1.91 -24.297 -10.969 1 98.12 14 LEU B C 1
ATOM 2351 O O . LEU B 1 14 ? -1.973 -24.25 -12.195 1 98.12 14 LEU B O 1
ATOM 2355 N N . LEU B 1 15 ? -1.804 -23.219 -10.234 1 98.44 15 LEU B N 1
ATOM 2356 C CA . LEU B 1 15 ? -1.651 -21.875 -10.805 1 98.44 15 LEU B CA 1
ATOM 2357 C C . LEU B 1 15 ? -0.238 -21.359 -10.578 1 98.44 15 LEU B C 1
ATOM 2359 O O . LEU B 1 15 ? 0.493 -21.859 -9.727 1 98.44 15 LEU B O 1
ATOM 2363 N N . SER B 1 16 ? 0.151 -20.359 -11.352 1 98.12 16 SER B N 1
ATOM 2364 C CA . SER B 1 16 ? 1.48 -19.781 -11.195 1 98.12 16 SER B CA 1
ATOM 2365 C C . SER B 1 16 ? 1.49 -18.297 -11.57 1 98.12 16 SER B C 1
ATOM 2367 O O . SER B 1 16 ? 0.66 -17.859 -12.359 1 98.12 16 SER B O 1
ATOM 2369 N N . PHE B 1 17 ? 2.355 -17.562 -10.977 1 98.56 17 PHE B N 1
ATOM 2370 C CA . PHE B 1 17 ? 2.596 -16.141 -11.211 1 98.56 17 PHE B CA 1
ATOM 2371 C C . PHE B 1 17 ? 3.969 -15.922 -11.836 1 98.56 17 PHE B C 1
ATOM 2373 O O . PHE B 1 17 ? 4.977 -15.852 -11.133 1 98.56 17 PHE B O 1
ATOM 2380 N N . PRO B 1 18 ? 4.02 -15.758 -13.148 1 98.88 18 PRO B N 1
ATOM 2381 C CA . PRO B 1 18 ? 5.32 -15.539 -13.789 1 98.88 18 PRO B CA 1
ATOM 2382 C C . PRO B 1 18 ? 6.031 -14.297 -13.266 1 98.88 18 PRO B C 1
ATOM 2384 O O . PRO B 1 18 ? 5.387 -13.273 -13.008 1 98.88 18 PRO B O 1
ATOM 2387 N N . VAL B 1 19 ? 7.371 -14.375 -13.125 1 98.88 19 VAL B N 1
ATOM 2388 C CA . VAL B 1 19 ? 8.164 -13.188 -12.805 1 98.88 19 VAL B CA 1
ATOM 2389 C C . VAL B 1 19 ? 8.094 -12.195 -13.961 1 98.88 19 VAL B C 1
ATOM 2391 O O . VAL B 1 19 ? 7.828 -12.578 -15.102 1 98.88 19 VAL B O 1
ATOM 2394 N N . THR B 1 20 ? 8.312 -10.953 -13.727 1 98.94 20 THR B N 1
ATOM 2395 C CA . THR B 1 20 ? 8.43 -9.914 -14.742 1 98.94 20 THR B CA 1
ATOM 2396 C C . THR B 1 20 ? 9.898 -9.539 -14.961 1 98.94 20 THR B C 1
ATOM 2398 O O . THR B 1 20 ? 10.516 -8.922 -14.102 1 98.94 20 THR B O 1
ATOM 2401 N N . PRO B 1 21 ? 10.422 -9.867 -16.125 1 98.88 21 PRO B N 1
ATOM 2402 C CA . PRO B 1 21 ? 11.828 -9.539 -16.391 1 98.88 21 PRO B CA 1
ATOM 2403 C C . PRO B 1 21 ? 12.039 -8.047 -16.656 1 98.88 21 PRO B C 1
ATOM 2405 O O . PRO B 1 21 ? 11.211 -7.414 -17.328 1 98.88 21 PRO B O 1
ATOM 2408 N N . PHE B 1 22 ? 13.102 -7.559 -16.094 1 98.56 22 PHE B N 1
ATOM 2409 C CA . PHE B 1 22 ? 13.508 -6.18 -16.344 1 98.56 22 PHE B CA 1
ATOM 2410 C C . PHE B 1 22 ? 14.883 -6.129 -16.984 1 98.56 22 PHE B C 1
ATOM 2412 O O . PHE B 1 22 ? 15.781 -6.887 -16.625 1 98.56 22 PHE B O 1
ATOM 2419 N N . GLY B 1 23 ? 15.031 -5.281 -17.953 1 96.56 23 GLY B N 1
ATOM 2420 C CA . GLY B 1 23 ? 16.312 -5.102 -18.609 1 96.56 23 GLY B CA 1
ATOM 2421 C C . GLY B 1 23 ? 17.266 -4.219 -17.828 1 96.56 23 GLY B C 1
ATOM 2422 O O . GLY B 1 23 ? 16.969 -3.816 -16.703 1 96.56 23 GLY B O 1
ATOM 2423 N N . PRO B 1 24 ? 18.453 -3.955 -18.422 1 91.88 24 PRO B N 1
ATOM 2424 C CA . PRO B 1 24 ? 19.469 -3.15 -17.75 1 91.88 24 PRO B CA 1
ATOM 2425 C C . PRO B 1 24 ? 19 -1.731 -17.453 1 91.88 24 PRO B C 1
ATOM 2427 O O . PRO B 1 24 ? 19.5 -1.098 -16.516 1 91.88 24 PRO B O 1
ATOM 2430 N N . ASP B 1 25 ? 18.047 -1.232 -18.156 1 90.56 25 ASP B N 1
ATOM 2431 C CA . ASP B 1 25 ? 17.547 0.124 -17.969 1 90.56 25 ASP B CA 1
ATOM 2432 C C . ASP B 1 25 ? 16.391 0.141 -16.969 1 90.56 25 ASP B C 1
ATOM 2434 O O . ASP B 1 25 ? 15.82 1.197 -16.688 1 90.56 25 ASP B O 1
ATOM 2438 N N . GLY B 1 26 ? 15.984 -1.046 -16.547 1 93.06 26 GLY B N 1
ATOM 2439 C CA . GLY B 1 26 ? 14.898 -1.131 -15.586 1 93.06 26 GLY B CA 1
ATOM 2440 C C . GLY B 1 26 ? 13.539 -1.291 -16.234 1 93.06 26 GLY B C 1
ATOM 2441 O O . GLY B 1 26 ? 12.523 -1.416 -15.555 1 93.06 26 GLY B O 1
ATOM 2442 N N . GLY B 1 27 ? 13.531 -1.27 -17.562 1 96.88 27 GLY B N 1
ATOM 2443 C CA . GLY B 1 27 ? 12.273 -1.427 -18.281 1 96.88 27 GLY B CA 1
ATOM 2444 C C . GLY B 1 27 ? 11.891 -2.879 -18.5 1 96.88 27 GLY B C 1
ATOM 2445 O O . GLY B 1 27 ? 12.719 -3.775 -18.344 1 96.88 27 GLY B O 1
ATOM 2446 N N . PHE B 1 28 ? 10.688 -3.117 -18.875 1 98.31 28 PHE B N 1
ATOM 2447 C CA . PHE B 1 28 ? 10.141 -4.445 -19.125 1 98.31 28 PHE B CA 1
ATOM 2448 C C . PHE B 1 28 ? 10.875 -5.117 -20.281 1 98.31 28 PHE B C 1
ATOM 2450 O O . PHE B 1 28 ? 11 -4.539 -21.375 1 98.31 28 PHE B O 1
ATOM 2457 N N . ASN B 1 29 ? 11.414 -6.312 -20.047 1 98.69 29 ASN B N 1
ATOM 2458 C CA . ASN B 1 29 ? 12.055 -7.129 -21.062 1 98.69 29 ASN B CA 1
ATOM 2459 C C . ASN B 1 29 ? 11.086 -8.141 -21.672 1 98.69 29 ASN B C 1
ATOM 2461 O O . ASN B 1 29 ? 11.008 -9.281 -21.219 1 98.69 29 ASN B O 1
ATOM 2465 N N . GLU B 1 30 ? 10.445 -7.738 -22.734 1 98.62 30 GLU B N 1
ATOM 2466 C CA . GLU B 1 30 ? 9.352 -8.508 -23.312 1 98.62 30 GLU B CA 1
ATOM 2467 C C . GLU B 1 30 ? 9.852 -9.82 -23.906 1 98.62 30 GLU B C 1
ATOM 2469 O O . GLU B 1 30 ? 9.203 -10.859 -23.781 1 98.62 30 GLU B O 1
ATOM 2474 N N . ALA B 1 31 ? 10.977 -9.805 -24.562 1 98.56 31 ALA B N 1
ATOM 2475 C CA . ALA B 1 31 ? 11.492 -10.992 -25.219 1 98.56 31 ALA B CA 1
ATOM 2476 C C . ALA B 1 31 ? 11.719 -12.125 -24.219 1 98.56 31 ALA B C 1
ATOM 2478 O O . ALA B 1 31 ? 11.266 -13.25 -24.438 1 98.56 31 ALA B O 1
ATOM 2479 N N . VAL B 1 32 ? 12.398 -11.812 -23.125 1 98.81 32 VAL B N 1
ATOM 2480 C CA . VAL B 1 32 ? 12.672 -12.805 -22.094 1 98.81 32 VAL B CA 1
ATOM 2481 C C . VAL B 1 32 ? 11.359 -13.266 -21.469 1 98.81 32 VAL B C 1
ATOM 2483 O O . VAL B 1 32 ? 11.188 -14.453 -21.172 1 98.81 32 VAL B O 1
ATOM 2486 N N . TYR B 1 33 ? 10.445 -12.352 -21.312 1 98.88 33 TYR B N 1
ATOM 2487 C CA . TYR B 1 33 ? 9.156 -12.664 -20.703 1 98.88 33 TYR B CA 1
ATOM 2488 C C . TYR B 1 33 ? 8.383 -13.672 -21.547 1 98.88 33 TYR B C 1
ATOM 2490 O O . TYR B 1 33 ? 7.859 -14.656 -21.031 1 98.88 33 TYR B O 1
ATOM 2498 N N . ARG B 1 34 ? 8.32 -13.422 -22.812 1 98.81 34 ARG B N 1
ATOM 2499 C CA . ARG B 1 34 ? 7.594 -14.305 -23.719 1 98.81 34 ARG B CA 1
ATOM 2500 C C . ARG B 1 34 ? 8.203 -15.695 -23.734 1 98.81 34 ARG B C 1
ATOM 2502 O O . ARG B 1 34 ? 7.484 -16.703 -23.734 1 98.81 34 ARG B O 1
ATOM 2509 N N . GLU B 1 35 ? 9.508 -15.758 -23.734 1 98.75 35 GLU B N 1
ATOM 2510 C CA . GLU B 1 35 ? 10.18 -17.047 -23.703 1 98.75 35 GLU B CA 1
ATOM 2511 C C . GLU B 1 35 ? 9.852 -17.812 -22.438 1 98.75 35 GLU B C 1
ATOM 2513 O O . GLU B 1 35 ? 9.531 -19.016 -22.484 1 98.75 35 GLU B O 1
ATOM 2518 N N . HIS B 1 36 ? 9.93 -17.125 -21.328 1 98.88 36 HIS B N 1
ATOM 2519 C CA . HIS B 1 36 ? 9.695 -17.766 -20.031 1 98.88 36 HIS B CA 1
ATOM 2520 C C . HIS B 1 36 ? 8.242 -18.188 -19.891 1 98.88 36 HIS B C 1
ATOM 2522 O O . HIS B 1 36 ? 7.953 -19.312 -19.453 1 98.88 36 HIS B O 1
ATOM 2528 N N . VAL B 1 37 ? 7.297 -17.312 -20.234 1 98.81 37 VAL B N 1
ATOM 2529 C CA . VAL B 1 37 ? 5.875 -17.625 -20.141 1 98.81 37 VAL B CA 1
ATOM 2530 C C . VAL B 1 37 ? 5.531 -18.781 -21.062 1 98.81 37 VAL B C 1
ATOM 2532 O O . VAL B 1 37 ? 4.762 -19.672 -20.703 1 98.81 37 VAL B O 1
ATOM 2535 N N . GLY B 1 38 ? 6.109 -18.75 -22.281 1 98.56 38 GLY B N 1
ATOM 2536 C CA . GLY B 1 38 ? 5.914 -19.875 -23.188 1 98.56 38 GLY B CA 1
ATOM 2537 C C . GLY B 1 38 ? 6.375 -21.188 -22.609 1 98.56 38 GLY B C 1
ATOM 2538 O O . GLY B 1 38 ? 5.695 -22.203 -22.75 1 98.56 38 GLY B O 1
ATOM 2539 N N . TRP B 1 39 ? 7.527 -21.125 -22.016 1 98.56 39 TRP B N 1
ATOM 2540 C CA . TRP B 1 39 ? 8.055 -22.328 -21.359 1 98.56 39 TRP B CA 1
ATOM 2541 C C . TRP B 1 39 ? 7.129 -22.781 -20.234 1 98.56 39 TRP B C 1
ATOM 2543 O O . TRP B 1 39 ? 6.816 -23.969 -20.125 1 98.56 39 TRP B O 1
ATOM 2553 N N . LEU B 1 40 ? 6.652 -21.906 -19.375 1 98.56 40 LEU B N 1
ATOM 2554 C CA . LEU B 1 40 ? 5.742 -22.234 -18.281 1 98.56 40 LEU B CA 1
ATOM 2555 C C . LEU B 1 40 ? 4.457 -22.859 -18.828 1 98.56 40 LEU B C 1
ATOM 2557 O O . LEU B 1 40 ? 3.945 -23.828 -18.266 1 98.56 40 LEU B O 1
ATOM 2561 N N . ALA B 1 41 ? 3.977 -22.312 -19.922 1 97.62 41 ALA B N 1
ATOM 2562 C CA . ALA B 1 41 ? 2.709 -22.75 -20.5 1 97.62 41 ALA B CA 1
ATOM 2563 C C . ALA B 1 41 ? 2.82 -24.156 -21.078 1 97.62 41 ALA B C 1
ATOM 2565 O O . ALA B 1 41 ? 1.809 -24.797 -21.375 1 97.62 41 ALA B O 1
ATOM 2566 N N . SER B 1 42 ? 4 -24.625 -21.297 1 96.88 42 SER B N 1
ATOM 2567 C CA . SER B 1 42 ? 4.203 -25.969 -21.812 1 96.88 42 SER B CA 1
ATOM 2568 C C . SER B 1 42 ? 4.016 -27.016 -20.719 1 96.88 42 SER B C 1
ATOM 2570 O O . SER B 1 42 ? 3.926 -28.219 -21.016 1 96.88 42 SER B O 1
ATOM 2572 N N . PHE B 1 43 ? 3.918 -26.594 -19.516 1 96.19 43 PHE B N 1
ATOM 2573 C CA . PHE B 1 43 ? 3.646 -27.469 -18.375 1 96.19 43 PHE B CA 1
ATOM 2574 C C . PHE B 1 43 ? 2.18 -27.391 -17.969 1 96.19 43 PHE B C 1
ATOM 2576 O O . PHE B 1 43 ? 1.389 -26.703 -18.609 1 96.19 43 PHE B O 1
ATOM 2583 N N . GLU B 1 44 ? 1.787 -28.172 -17 1 92.19 44 GLU B N 1
ATOM 2584 C CA . GLU B 1 44 ? 0.389 -28.281 -16.594 1 92.19 44 GLU B CA 1
ATOM 2585 C C . GLU B 1 44 ? 0.021 -27.188 -15.602 1 92.19 44 GLU B C 1
ATOM 2587 O O . GLU B 1 44 ? -0.188 -27.453 -14.422 1 92.19 44 GLU B O 1
ATOM 2592 N N . ALA B 1 45 ? -0.09 -26 -16.031 1 92.94 45 ALA B N 1
ATOM 2593 C CA . ALA B 1 45 ? -0.655 -24.906 -15.25 1 92.94 45 ALA B CA 1
ATOM 2594 C C . ALA B 1 45 ? -2.07 -24.578 -15.711 1 92.94 45 ALA B C 1
ATOM 2596 O O . ALA B 1 45 ? -2.32 -24.422 -16.906 1 92.94 45 ALA B O 1
ATOM 2597 N N . ALA B 1 46 ? -2.961 -24.469 -14.766 1 96.31 46 ALA B N 1
ATOM 2598 C CA . ALA B 1 46 ? -4.348 -24.156 -15.102 1 96.31 46 ALA B CA 1
ATOM 2599 C C . ALA B 1 46 ? -4.48 -22.734 -15.625 1 96.31 46 ALA B C 1
ATOM 2601 O O . ALA B 1 46 ? -5.316 -22.453 -16.5 1 96.31 46 ALA B O 1
ATOM 2602 N N . ALA B 1 47 ? -3.734 -21.859 -15.109 1 98.31 47 ALA B N 1
ATOM 2603 C CA . ALA B 1 47 ? -3.693 -20.453 -15.508 1 98.31 47 ALA B CA 1
ATOM 2604 C C . ALA B 1 47 ? -2.404 -19.781 -15.039 1 98.31 47 ALA B C 1
ATOM 2606 O O . ALA B 1 47 ? -1.729 -20.297 -14.141 1 98.31 47 ALA B O 1
ATOM 2607 N N . LEU B 1 48 ? -2.031 -18.734 -15.688 1 98.75 48 LEU B N 1
ATOM 2608 C CA . LEU B 1 48 ? -0.89 -17.906 -15.305 1 98.75 48 LEU B CA 1
ATOM 2609 C C . LEU B 1 48 ? -1.337 -16.5 -14.953 1 98.75 48 LEU B C 1
ATOM 2611 O O . LEU B 1 48 ? -2.211 -15.93 -15.617 1 98.75 48 LEU B O 1
ATOM 2615 N N . PHE B 1 49 ? -0.79 -15.938 -13.914 1 98.81 49 PHE B N 1
ATOM 2616 C CA . PHE B 1 49 ? -1.119 -14.602 -13.445 1 98.81 49 PHE B CA 1
ATOM 2617 C C . PHE B 1 49 ? -0.035 -13.602 -13.836 1 98.81 49 PHE B C 1
ATOM 2619 O O . PHE B 1 49 ? 0.998 -13.508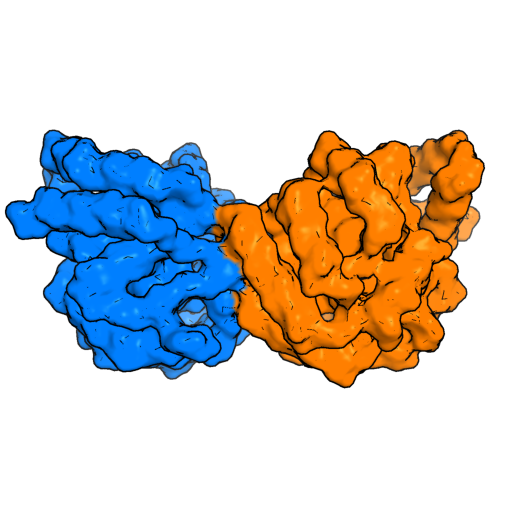 -13.172 1 98.81 49 PHE B O 1
ATOM 2626 N N . ALA B 1 50 ? -0.267 -12.844 -14.867 1 98.88 50 ALA B N 1
ATOM 2627 C CA . ALA B 1 50 ? 0.667 -11.836 -15.359 1 98.88 50 ALA B CA 1
ATOM 2628 C C . ALA B 1 50 ? 0.632 -10.586 -14.492 1 98.88 50 ALA B C 1
ATOM 2630 O O . ALA B 1 50 ? -0.444 -10.086 -14.156 1 98.88 50 ALA B O 1
ATOM 2631 N N . ALA B 1 51 ? 1.809 -10.07 -14.188 1 98.62 51 ALA B N 1
ATOM 2632 C CA . ALA B 1 51 ? 1.909 -8.883 -13.344 1 98.62 51 ALA B CA 1
ATOM 2633 C C . ALA B 1 51 ? 1.216 -9.102 -12 1 98.62 51 ALA B C 1
ATOM 2635 O O . ALA B 1 51 ? 0.392 -8.289 -11.578 1 98.62 51 ALA B O 1
ATOM 2636 N N . GLY B 1 52 ? 1.441 -10.242 -11.414 1 98.12 52 GLY B N 1
ATOM 2637 C CA . GLY B 1 52 ? 0.979 -10.539 -10.062 1 98.12 52 GLY B CA 1
ATOM 2638 C C . GLY B 1 52 ? 2.012 -10.227 -9 1 98.12 52 GLY B C 1
ATOM 2639 O O . GLY B 1 52 ? 2.924 -9.43 -9.227 1 98.12 52 GLY B O 1
ATOM 2640 N N . GLY B 1 53 ? 1.859 -10.789 -7.836 1 97.12 53 GLY B N 1
ATOM 2641 C CA . GLY B 1 53 ? 2.801 -10.539 -6.758 1 97.12 53 GLY B CA 1
ATOM 2642 C C . GLY B 1 53 ? 4.223 -10.938 -7.102 1 97.12 53 GLY B C 1
ATOM 2643 O O . GLY B 1 53 ? 5.137 -10.109 -7.027 1 97.12 53 GLY B O 1
ATOM 2644 N N . THR B 1 54 ? 4.391 -12.211 -7.527 1 98.12 54 THR B N 1
ATOM 2645 C CA . THR B 1 54 ? 5.707 -12.688 -7.93 1 98.12 54 THR B CA 1
ATOM 2646 C C . THR B 1 54 ? 6.203 -11.938 -9.164 1 98.12 54 THR B C 1
ATOM 2648 O O . THR B 1 54 ? 7.41 -11.828 -9.383 1 98.12 54 THR B O 1
ATOM 2651 N N . GLY B 1 55 ? 5.254 -11.43 -9.922 1 98.62 55 GLY B N 1
ATOM 2652 C CA . GLY B 1 55 ? 5.574 -10.617 -11.086 1 98.62 55 GLY B CA 1
ATOM 2653 C C . GLY B 1 55 ? 5.852 -9.164 -10.734 1 98.62 55 GLY B C 1
ATOM 2654 O O . GLY B 1 55 ? 5.918 -8.312 -11.617 1 98.62 55 GLY B O 1
ATOM 2655 N N . GLU B 1 56 ? 5.906 -8.836 -9.469 1 98.56 56 GLU B N 1
ATOM 2656 C CA . GLU B 1 56 ? 6.297 -7.527 -8.945 1 98.56 56 GLU B CA 1
ATOM 2657 C C . GLU B 1 56 ? 5.273 -6.457 -9.305 1 98.56 56 GLU B C 1
ATOM 2659 O O . GLU B 1 56 ? 5.637 -5.32 -9.609 1 98.56 56 GLU B O 1
ATOM 2664 N N . PHE B 1 57 ? 4.02 -6.766 -9.25 1 98.69 57 PHE B N 1
ATOM 2665 C CA . PHE B 1 57 ? 2.936 -5.82 -9.5 1 98.69 57 PHE B CA 1
ATOM 2666 C C . PHE B 1 57 ? 3.156 -4.527 -8.719 1 98.69 57 PHE B C 1
ATOM 2668 O O . PHE B 1 57 ? 2.979 -3.434 -9.258 1 98.69 57 PHE B O 1
ATOM 2675 N N . PHE B 1 58 ? 3.615 -4.543 -7.52 1 98.06 58 PHE B N 1
ATOM 2676 C CA . PHE B 1 58 ? 3.75 -3.43 -6.586 1 98.06 58 PHE B CA 1
ATOM 2677 C C . PHE B 1 58 ? 4.84 -2.469 -7.043 1 98.06 58 PHE B C 1
ATOM 2679 O O . PHE B 1 58 ? 4.926 -1.341 -6.555 1 98.06 58 PHE B O 1
ATOM 2686 N N . SER B 1 59 ? 5.668 -2.893 -7.953 1 97.69 59 SER B N 1
ATOM 2687 C CA . SER B 1 59 ? 6.75 -2.049 -8.445 1 97.69 59 SER B CA 1
ATOM 2688 C C . SER B 1 59 ? 6.43 -1.484 -9.82 1 97.69 59 SER B C 1
ATOM 2690 O O . SER B 1 59 ? 7.168 -0.647 -10.344 1 97.69 59 SER B O 1
ATOM 2692 N N . LEU B 1 60 ? 5.359 -1.956 -10.375 1 98.38 60 LEU B N 1
ATOM 2693 C CA . LEU B 1 60 ? 5 -1.557 -11.734 1 98.38 60 LEU B CA 1
ATOM 2694 C C . LEU B 1 60 ? 4.133 -0.302 -11.719 1 98.38 60 LEU B C 1
ATOM 2696 O O . LEU B 1 60 ? 3.27 -0.15 -10.852 1 98.38 60 LEU B O 1
ATOM 2700 N N . ALA B 1 61 ? 4.41 0.556 -12.664 1 97.38 61 ALA B N 1
ATOM 2701 C CA . ALA B 1 61 ? 3.43 1.604 -12.938 1 97.38 61 ALA B CA 1
ATOM 2702 C C . ALA B 1 61 ? 2.182 1.029 -13.602 1 97.38 61 ALA B C 1
ATOM 2704 O O . ALA B 1 61 ? 2.266 0.064 -14.367 1 97.38 61 ALA B O 1
ATOM 2705 N N . PRO B 1 62 ? 1.04 1.661 -13.336 1 97.56 62 PRO B N 1
ATOM 2706 C CA . PRO B 1 62 ? -0.201 1.153 -13.922 1 97.56 62 PRO B CA 1
ATOM 2707 C C . PRO B 1 62 ? -0.124 1.023 -15.445 1 97.56 62 PRO B C 1
ATOM 2709 O O . PRO B 1 62 ? -0.658 0.068 -16.016 1 97.56 62 PRO B O 1
ATOM 2712 N N . ASP B 1 63 ? 0.588 1.863 -16.094 1 96.94 63 ASP B N 1
ATOM 2713 C CA . ASP B 1 63 ? 0.6 1.889 -17.547 1 96.94 63 ASP B CA 1
ATOM 2714 C C . ASP B 1 63 ? 1.55 0.833 -18.109 1 96.94 63 ASP B C 1
ATOM 2716 O O . ASP B 1 63 ? 1.598 0.614 -19.312 1 96.94 63 ASP B O 1
ATOM 2720 N N . GLU B 1 64 ? 2.303 0.124 -17.281 1 98.31 64 GLU B N 1
ATOM 2721 C CA . GLU B 1 64 ? 3.176 -0.967 -17.703 1 98.31 64 GLU B CA 1
ATOM 2722 C C . GLU B 1 64 ? 2.398 -2.273 -17.828 1 98.31 64 GLU B C 1
ATOM 2724 O O . GLU B 1 64 ? 2.809 -3.174 -18.562 1 98.31 64 GLU B O 1
ATOM 2729 N N . ILE B 1 65 ? 1.288 -2.398 -17.172 1 98.75 65 ILE B N 1
ATOM 2730 C CA . ILE B 1 65 ? 0.61 -3.666 -16.922 1 98.75 65 ILE B CA 1
ATOM 2731 C C . ILE B 1 65 ? 0.024 -4.199 -18.234 1 98.75 65 ILE B C 1
ATOM 2733 O O . ILE B 1 65 ? 0.202 -5.371 -18.562 1 98.75 65 ILE B O 1
ATOM 2737 N N . PRO B 1 66 ? -0.588 -3.33 -19.078 1 98.69 66 PRO B N 1
ATOM 2738 C CA . PRO B 1 66 ? -1.192 -3.863 -20.312 1 98.69 66 PRO B CA 1
ATOM 2739 C C . PRO B 1 66 ? -0.169 -4.516 -21.234 1 98.69 66 PRO B C 1
ATOM 2741 O O . PRO B 1 66 ? -0.458 -5.547 -21.844 1 98.69 66 PRO B O 1
ATOM 2744 N N . ALA B 1 67 ? 0.989 -3.979 -21.328 1 98.75 67 ALA B N 1
ATOM 2745 C CA . ALA B 1 67 ? 2.02 -4.559 -22.172 1 98.75 67 ALA B CA 1
ATOM 2746 C C . ALA B 1 67 ? 2.438 -5.938 -21.672 1 98.75 67 ALA B C 1
ATOM 2748 O O . ALA B 1 67 ? 2.686 -6.844 -22.469 1 98.75 67 ALA B O 1
ATOM 2749 N N . ILE B 1 68 ? 2.525 -6.09 -20.406 1 98.94 68 ILE B N 1
ATOM 2750 C CA . ILE B 1 68 ? 2.904 -7.359 -19.797 1 98.94 68 ILE B CA 1
ATOM 2751 C C . ILE B 1 68 ? 1.812 -8.398 -20.031 1 98.94 68 ILE B C 1
ATOM 2753 O O . ILE B 1 68 ? 2.104 -9.547 -20.391 1 98.94 68 ILE B O 1
A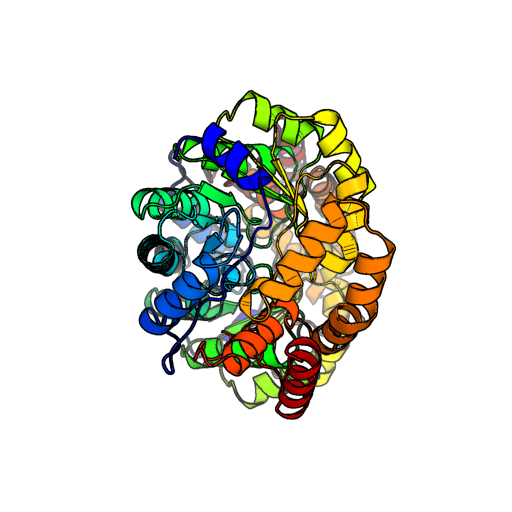TOM 2757 N N . VAL B 1 69 ? 0.557 -7.965 -19.922 1 98.94 69 VAL B N 1
ATOM 2758 C CA . VAL B 1 69 ? -0.586 -8.844 -20.156 1 98.94 69 VAL B CA 1
ATOM 2759 C C . VAL B 1 69 ? -0.611 -9.297 -21.609 1 98.94 69 VAL B C 1
ATOM 2761 O O . VAL B 1 69 ? -0.769 -10.484 -21.891 1 98.94 69 VAL B O 1
ATOM 2764 N N . ARG B 1 70 ? -0.367 -8.367 -22.531 1 98.88 70 ARG B N 1
ATOM 2765 C CA . ARG B 1 70 ? -0.355 -8.703 -23.953 1 98.88 70 ARG B CA 1
ATOM 2766 C C . ARG B 1 70 ? 0.747 -9.711 -24.281 1 98.88 70 ARG B C 1
ATOM 2768 O O . ARG B 1 70 ? 0.537 -10.641 -25.047 1 98.88 70 ARG B O 1
ATOM 2775 N N . ALA B 1 71 ? 1.878 -9.461 -23.719 1 98.88 71 ALA B N 1
ATOM 2776 C CA . ALA B 1 71 ? 3.008 -10.359 -23.938 1 98.88 71 ALA B CA 1
ATOM 2777 C C . ALA B 1 71 ? 2.703 -11.758 -23.422 1 98.88 71 ALA B C 1
ATOM 2779 O O . ALA B 1 71 ? 3.025 -12.758 -24.078 1 98.88 71 ALA B O 1
ATOM 2780 N N . ALA B 1 72 ? 2.117 -11.82 -22.234 1 98.88 72 ALA B N 1
ATOM 2781 C CA . ALA B 1 72 ? 1.749 -13.117 -21.672 1 98.88 72 ALA B CA 1
ATOM 2782 C C . ALA B 1 72 ? 0.731 -13.828 -22.547 1 98.88 72 ALA B C 1
ATOM 2784 O O . ALA B 1 72 ? 0.874 -15.023 -22.828 1 98.88 72 ALA B O 1
ATOM 2785 N N . LYS B 1 73 ? -0.305 -13.109 -23 1 98.62 73 LYS B N 1
ATOM 2786 C CA . LYS B 1 73 ? -1.354 -13.672 -23.844 1 98.62 73 LYS B CA 1
ATOM 2787 C C . LYS B 1 73 ? -0.772 -14.242 -25.141 1 98.62 73 LYS B C 1
ATOM 2789 O O . LYS B 1 73 ? -1.175 -15.32 -25.594 1 98.62 73 LYS B O 1
ATOM 2794 N N . ALA B 1 74 ? 0.16 -13.539 -25.656 1 98.44 74 ALA B N 1
ATOM 2795 C CA . ALA B 1 74 ? 0.76 -13.938 -26.922 1 98.44 74 ALA B CA 1
ATOM 2796 C C . ALA B 1 74 ? 1.608 -15.195 -26.75 1 98.44 74 ALA B C 1
ATOM 2798 O O . ALA B 1 74 ? 1.724 -15.992 -27.688 1 98.44 74 ALA B O 1
ATOM 2799 N N . ALA B 1 75 ? 2.117 -15.383 -25.562 1 98.62 75 ALA B N 1
ATOM 2800 C CA . ALA B 1 75 ? 3.121 -16.422 -25.375 1 98.62 75 ALA B CA 1
ATOM 2801 C C . ALA B 1 75 ? 2.492 -17.688 -24.766 1 98.62 75 ALA B C 1
ATOM 2803 O O . ALA B 1 75 ? 3.049 -18.781 -24.891 1 98.62 75 ALA B O 1
ATOM 2804 N N . ALA B 1 76 ? 1.349 -17.578 -24.172 1 97.69 76 ALA B N 1
ATOM 2805 C CA . ALA B 1 76 ? 0.842 -18.625 -23.281 1 97.69 76 ALA B CA 1
ATOM 2806 C C . ALA B 1 76 ? -0.017 -19.625 -24.062 1 97.69 76 ALA B C 1
ATOM 2808 O O . ALA B 1 76 ? -0.484 -20.609 -23.484 1 97.69 76 ALA B O 1
ATOM 2809 N N . GLY B 1 77 ? -0.286 -19.438 -25.359 1 95.31 77 GLY B N 1
ATOM 2810 C CA . GLY B 1 77 ? -1.188 -20.312 -26.109 1 95.31 77 GLY B CA 1
ATOM 2811 C C . GLY B 1 77 ? -2.596 -20.328 -25.547 1 95.31 77 GLY B C 1
ATOM 2812 O O . GLY B 1 77 ? -3.211 -19.266 -25.375 1 95.31 77 GLY B O 1
ATOM 2813 N N . ASN B 1 78 ? -3.035 -21.516 -25.141 1 95 78 ASN B N 1
ATOM 2814 C CA . ASN B 1 78 ? -4.406 -21.656 -24.672 1 95 78 ASN B CA 1
ATOM 2815 C C . ASN B 1 78 ? -4.504 -21.484 -23.156 1 95 78 ASN B C 1
ATOM 2817 O O . ASN B 1 78 ? -5.602 -21.469 -22.609 1 95 78 ASN B O 1
ATOM 2821 N N . THR B 1 79 ? -3.4 -21.312 -22.484 1 97.56 79 THR B N 1
ATOM 2822 C CA . THR B 1 79 ? -3.422 -21.125 -21.031 1 97.56 79 THR B CA 1
ATOM 2823 C C . THR B 1 79 ? -3.994 -19.766 -20.672 1 97.56 79 THR B C 1
ATOM 2825 O O . THR B 1 79 ? -3.488 -18.734 -21.125 1 97.56 79 THR B O 1
ATOM 2828 N N . PRO B 1 80 ? -5.051 -19.656 -19.891 1 98.44 80 PRO B N 1
ATOM 2829 C CA . PRO B 1 80 ? -5.637 -18.375 -19.5 1 98.44 80 PRO B CA 1
ATOM 2830 C C . PRO B 1 80 ? -4.652 -17.469 -18.766 1 98.44 80 PRO B C 1
ATOM 2832 O O . PRO B 1 80 ? -3.811 -17.969 -18.016 1 98.44 80 PRO B O 1
ATOM 2835 N N . ILE B 1 81 ? -4.785 -16.172 -19.016 1 98.88 81 ILE B N 1
ATOM 2836 C CA . ILE B 1 81 ? -3.947 -15.164 -18.375 1 98.88 81 ILE B CA 1
ATOM 2837 C C . ILE B 1 81 ? -4.805 -14.273 -17.484 1 98.88 81 ILE B C 1
ATOM 2839 O O . ILE B 1 81 ? -5.777 -13.672 -17.938 1 98.88 81 ILE B O 1
ATOM 2843 N N . ILE B 1 82 ? -4.504 -14.234 -16.203 1 98.94 82 ILE B N 1
ATOM 2844 C CA . ILE B 1 82 ? -5.133 -13.344 -15.227 1 98.94 82 ILE B CA 1
ATOM 2845 C C . ILE B 1 82 ? -4.199 -12.172 -14.922 1 98.94 82 ILE B C 1
ATOM 2847 O O . ILE B 1 82 ? -3.01 -12.367 -14.656 1 98.94 82 ILE B O 1
ATOM 2851 N N . SER B 1 83 ? -4.676 -10.992 -14.961 1 98.94 83 SER B N 1
ATOM 2852 C CA . SER B 1 83 ? -3.863 -9.805 -14.711 1 98.94 83 SER B CA 1
ATOM 2853 C C . SER B 1 83 ? -3.926 -9.383 -13.25 1 98.94 83 SER B C 1
ATOM 2855 O O . SER B 1 83 ? -4.992 -9.422 -12.633 1 98.94 83 SER B O 1
ATOM 2857 N N . GLY B 1 84 ? -2.756 -8.945 -12.758 1 98.88 84 GLY B N 1
ATOM 2858 C CA . GLY B 1 84 ? -2.789 -8.203 -11.508 1 98.88 84 GLY B CA 1
ATOM 2859 C C . GLY B 1 84 ? -3.514 -6.879 -11.617 1 98.88 84 GLY B C 1
ATOM 2860 O O . GLY B 1 84 ? -3.463 -6.219 -12.656 1 98.88 84 GLY B O 1
ATOM 2861 N N . CYS B 1 85 ? -4.109 -6.477 -10.594 1 98.88 85 CYS B N 1
ATOM 2862 C CA . CYS B 1 85 ? -4.848 -5.23 -10.414 1 98.88 85 CYS B CA 1
ATOM 2863 C C . CYS B 1 85 ? -4.801 -4.773 -8.961 1 98.88 85 CYS B C 1
ATOM 2865 O O . CYS B 1 85 ? -4.703 -5.594 -8.047 1 98.88 85 CYS B O 1
ATOM 2867 N N . GLY B 1 86 ? -4.867 -3.42 -8.773 1 98.5 86 GLY B N 1
ATOM 2868 C CA . GLY B 1 86 ? -4.793 -3.002 -7.379 1 98.5 86 GLY B CA 1
ATOM 2869 C C . GLY B 1 86 ? -4.746 -1.496 -7.211 1 98.5 86 GLY B C 1
ATOM 2870 O O . GLY B 1 86 ? -5.277 -0.756 -8.039 1 98.5 86 GLY B O 1
ATOM 2871 N N . HIS B 1 87 ? -4.152 -1.073 -6.066 1 98.19 87 HIS B N 1
ATOM 2872 C CA . HIS B 1 87 ? -4.066 0.336 -5.703 1 98.19 87 HIS B CA 1
ATOM 2873 C C . HIS B 1 87 ? -5.434 0.884 -5.305 1 98.19 87 HIS B C 1
ATOM 2875 O O . HIS B 1 87 ? -6.285 0.142 -4.809 1 98.19 87 HIS B O 1
ATOM 2881 N N . GLY B 1 88 ? -5.574 2.244 -5.211 1 97.81 88 GLY B N 1
ATOM 2882 C CA . GLY B 1 88 ? -6.859 2.85 -4.906 1 97.81 88 GLY B CA 1
ATOM 2883 C C . GLY B 1 88 ? -7.918 2.551 -5.953 1 97.81 88 GLY B C 1
ATOM 2884 O O . GLY B 1 88 ? -7.602 2.09 -7.051 1 97.81 88 GLY B O 1
ATOM 2885 N N . THR B 1 89 ? -9.133 2.852 -5.676 1 98.19 89 THR B N 1
ATOM 2886 C CA . THR B 1 89 ? -10.281 2.422 -6.469 1 98.19 89 THR B CA 1
ATOM 2887 C C . THR B 1 89 ? -10.172 2.934 -7.902 1 98.19 89 THR B C 1
ATOM 2889 O O . THR B 1 89 ? -10.328 2.17 -8.852 1 98.19 89 THR B O 1
ATOM 2892 N N . GLU B 1 90 ? -9.859 4.188 -8.031 1 97.5 90 GLU B N 1
ATOM 2893 C CA . GLU B 1 90 ? -9.812 4.77 -9.375 1 97.5 90 GLU B CA 1
ATOM 2894 C C . GLU B 1 90 ? -8.68 4.164 -10.203 1 97.5 90 GLU B C 1
ATOM 2896 O O . GLU B 1 90 ? -8.852 3.898 -11.391 1 97.5 90 GLU B O 1
ATOM 2901 N N . VAL B 1 91 ? -7.57 3.936 -9.602 1 98.12 91 VAL B N 1
ATOM 2902 C CA . VAL B 1 91 ? -6.434 3.32 -10.273 1 98.12 91 VAL B CA 1
ATOM 2903 C C . VAL B 1 91 ? -6.758 1.864 -10.609 1 98.12 91 VAL B C 1
ATOM 2905 O O . VAL B 1 91 ? -6.469 1.394 -11.711 1 98.12 91 VAL B O 1
ATOM 2908 N N . ALA B 1 92 ? -7.363 1.166 -9.688 1 98.75 92 ALA B N 1
ATOM 2909 C CA . ALA B 1 92 ? -7.746 -0.227 -9.906 1 98.75 92 ALA B CA 1
ATOM 2910 C C . ALA B 1 92 ? -8.688 -0.359 -11.094 1 98.75 92 ALA B C 1
ATOM 2912 O O . ALA B 1 92 ? -8.531 -1.256 -11.922 1 98.75 92 ALA B O 1
ATOM 2913 N N . ILE B 1 93 ? -9.664 0.528 -11.125 1 98.69 93 ILE B N 1
ATOM 2914 C CA . ILE B 1 93 ? -10.625 0.504 -12.219 1 98.69 93 ILE B CA 1
ATOM 2915 C C . ILE B 1 93 ? -9.898 0.741 -13.547 1 98.69 93 ILE B C 1
ATOM 2917 O O . ILE B 1 93 ? -10.148 0.039 -14.531 1 98.69 93 ILE B O 1
ATOM 2921 N N . SER B 1 94 ? -8.977 1.701 -13.539 1 98.62 94 SER B N 1
ATOM 2922 C CA . SER B 1 94 ? -8.211 1.991 -14.75 1 98.62 94 SER B CA 1
ATOM 2923 C C . SER B 1 94 ? -7.383 0.788 -15.18 1 98.62 94 SER B C 1
ATOM 2925 O O . SER B 1 94 ? -7.348 0.441 -16.359 1 98.62 94 SER B O 1
ATOM 2927 N N . ILE B 1 95 ? -6.738 0.116 -14.281 1 98.88 95 ILE B N 1
ATOM 2928 C CA . ILE B 1 95 ? -5.918 -1.057 -14.57 1 98.88 95 ILE B CA 1
ATOM 2929 C C . ILE B 1 95 ? -6.805 -2.195 -15.07 1 98.88 95 ILE B C 1
ATOM 2931 O O . ILE B 1 95 ? -6.461 -2.873 -16.047 1 98.88 95 ILE B O 1
ATOM 2935 N N . ALA B 1 96 ? -7.93 -2.391 -14.391 1 98.88 96 ALA B N 1
ATOM 2936 C CA . ALA B 1 96 ? -8.844 -3.465 -14.766 1 98.88 96 ALA B CA 1
ATOM 2937 C C . ALA B 1 96 ? -9.32 -3.307 -16.203 1 98.88 96 ALA B C 1
ATOM 2939 O O . ALA B 1 96 ? -9.266 -4.254 -17 1 98.88 96 ALA B O 1
ATOM 2940 N N . LYS B 1 97 ? -9.75 -2.119 -16.531 1 98.88 97 LYS B N 1
ATOM 2941 C CA . LYS B 1 97 ? -10.227 -1.846 -17.875 1 98.88 97 LYS B CA 1
ATOM 2942 C C . LYS B 1 97 ? -9.117 -2.031 -18.906 1 98.88 97 LYS B C 1
ATOM 2944 O O . LYS B 1 97 ? -9.344 -2.607 -19.969 1 98.88 97 LYS B O 1
ATOM 2949 N N . ALA B 1 98 ? -7.949 -1.542 -18.594 1 98.88 98 ALA B N 1
ATOM 2950 C CA . ALA B 1 98 ? -6.812 -1.655 -19.516 1 98.88 98 ALA B CA 1
ATOM 2951 C C . ALA B 1 98 ? -6.402 -3.113 -19.703 1 98.88 98 ALA B C 1
ATOM 2953 O O . ALA B 1 98 ? -6.039 -3.525 -20.797 1 98.88 98 ALA B O 1
ATOM 2954 N N . ALA B 1 99 ? -6.422 -3.871 -18.625 1 98.81 99 ALA B N 1
ATOM 2955 C CA . ALA B 1 99 ? -6.082 -5.289 -18.688 1 98.81 99 ALA B CA 1
ATOM 2956 C C . ALA B 1 99 ? -7.086 -6.055 -19.547 1 98.81 99 ALA B C 1
ATOM 2958 O O . ALA B 1 99 ? -6.703 -6.895 -20.359 1 98.81 99 ALA B O 1
ATOM 2959 N N . GLU B 1 100 ? -8.375 -5.77 -19.328 1 98.81 100 GLU B N 1
ATOM 2960 C CA . GLU B 1 100 ? -9.406 -6.395 -20.141 1 98.81 100 GLU B CA 1
ATOM 2961 C C . GLU B 1 100 ? -9.203 -6.082 -21.625 1 98.81 100 GLU B C 1
ATOM 2963 O O . GLU B 1 100 ? -9.281 -6.977 -22.469 1 98.81 100 GLU B O 1
ATOM 2968 N N . LYS B 1 101 ? -8.93 -4.855 -21.906 1 98.75 101 LYS B N 1
ATOM 2969 C CA . LYS B 1 101 ? -8.68 -4.43 -23.281 1 98.75 101 LYS B CA 1
ATOM 2970 C C . LYS B 1 101 ? -7.445 -5.117 -23.859 1 98.75 101 LYS B C 1
ATOM 2972 O O . LYS B 1 101 ? -7.402 -5.43 -25.047 1 98.75 101 LYS B O 1
ATOM 2977 N N . ALA B 1 102 ? -6.484 -5.418 -23 1 98.75 102 ALA B N 1
ATOM 2978 C CA . ALA B 1 102 ? -5.23 -6.039 -23.422 1 98.75 102 ALA B CA 1
ATOM 2979 C C . ALA B 1 102 ? -5.406 -7.539 -23.641 1 98.75 102 ALA B C 1
ATOM 2981 O O . ALA B 1 102 ? -4.488 -8.219 -24.109 1 98.75 102 ALA B O 1
ATOM 2982 N N . GLY B 1 103 ? -6.57 -8.094 -23.234 1 98.44 103 GLY B N 1
ATOM 2983 C CA . GLY B 1 103 ? -6.879 -9.484 -23.547 1 98.44 103 GLY B CA 1
ATOM 2984 C C . GLY B 1 103 ? -6.848 -10.383 -22.328 1 98.44 103 GLY B C 1
ATOM 2985 O O . GLY B 1 103 ? -6.941 -11.609 -22.438 1 98.44 103 GLY B O 1
ATOM 2986 N N . ALA B 1 104 ? -6.715 -9.844 -21.156 1 98.88 104 ALA B N 1
ATOM 2987 C CA . ALA B 1 104 ? -6.715 -10.664 -19.938 1 98.88 104 ALA B CA 1
ATOM 2988 C C . ALA B 1 104 ? -8 -11.484 -19.844 1 98.88 104 ALA B C 1
ATOM 2990 O O . ALA B 1 104 ? -9.086 -10.992 -20.156 1 98.88 104 ALA B O 1
ATOM 2991 N N . ASP B 1 105 ? -7.883 -12.68 -19.328 1 98.81 105 ASP B N 1
ATOM 2992 C CA . ASP B 1 105 ? -9.031 -13.555 -19.141 1 98.81 105 ASP B CA 1
ATOM 2993 C C . ASP B 1 105 ? -9.719 -13.297 -17.797 1 98.81 105 ASP B C 1
ATOM 2995 O O . ASP B 1 105 ? -10.852 -13.742 -17.578 1 98.81 105 ASP B O 1
ATOM 2999 N N . GLY B 1 106 ? -9.102 -12.602 -16.922 1 98.81 106 GLY B N 1
ATOM 3000 C CA . GLY B 1 106 ? -9.578 -12.203 -15.602 1 98.81 106 GLY B CA 1
ATOM 3001 C C . GLY B 1 106 ? -8.625 -11.266 -14.883 1 98.81 106 GLY B C 1
ATOM 3002 O O . GLY B 1 106 ? -7.566 -10.914 -15.414 1 98.81 106 GLY B O 1
ATOM 3003 N N . ILE B 1 107 ? -9.016 -10.836 -13.703 1 98.75 107 ILE B N 1
ATOM 3004 C CA . ILE B 1 107 ? -8.109 -10.023 -12.898 1 98.75 107 ILE B CA 1
ATOM 3005 C C . ILE B 1 107 ? -8.047 -10.57 -11.477 1 98.75 107 ILE B C 1
ATOM 3007 O O . ILE B 1 107 ? -9 -11.188 -11 1 98.75 107 ILE B O 1
ATOM 3011 N N . LEU B 1 108 ? -6.934 -10.477 -10.898 1 98.94 108 LEU B N 1
ATOM 3012 C CA . LEU B 1 108 ? -6.738 -10.609 -9.461 1 98.94 108 LEU B CA 1
ATOM 3013 C C . LEU B 1 108 ? -6.625 -9.242 -8.797 1 98.94 108 LEU B C 1
ATOM 3015 O O . LEU B 1 108 ? -5.676 -8.5 -9.055 1 98.94 108 LEU B O 1
ATOM 3019 N N . LEU B 1 109 ? -7.602 -8.891 -7.992 1 98.94 109 LEU B N 1
ATOM 3020 C CA . LEU B 1 109 ? -7.605 -7.598 -7.312 1 98.94 109 LEU B CA 1
ATOM 3021 C C . LEU B 1 109 ? -6.82 -7.664 -6.004 1 98.94 109 LEU B C 1
ATOM 3023 O O . LEU B 1 109 ? -7.297 -8.234 -5.02 1 98.94 109 LEU B O 1
ATOM 3027 N N . LEU B 1 110 ? -5.641 -7.102 -6.02 1 98.81 110 LEU B N 1
ATOM 3028 C CA . LEU B 1 110 ? -4.77 -7.012 -4.855 1 98.81 110 LEU B CA 1
ATOM 3029 C C . LEU B 1 110 ? -5.246 -5.918 -3.902 1 98.81 110 LEU B C 1
ATOM 3031 O O . LEU B 1 110 ? -6.105 -5.109 -4.262 1 98.81 110 LEU B O 1
ATOM 3035 N N . PRO B 1 111 ? -4.691 -5.887 -2.705 1 98.38 111 PRO B N 1
ATOM 3036 C CA . PRO B 1 111 ? -5.117 -4.914 -1.699 1 98.38 111 PRO B CA 1
ATOM 3037 C C . PRO B 1 111 ? -4.926 -3.469 -2.158 1 98.38 111 PRO B C 1
ATOM 3039 O O . PRO B 1 111 ? -4 -3.174 -2.916 1 98.38 111 PRO B O 1
ATOM 3042 N N . HIS B 1 112 ? -5.785 -2.646 -1.643 1 98.5 112 HIS B N 1
ATOM 3043 C CA . HIS B 1 112 ? -5.629 -1.215 -1.874 1 98.5 112 HIS B CA 1
ATOM 3044 C C . HIS B 1 112 ? -4.398 -0.671 -1.155 1 98.5 112 HIS B C 1
ATOM 3046 O O . HIS B 1 112 ? -3.789 -1.371 -0.344 1 98.5 112 HIS B O 1
ATOM 3052 N N . TYR B 1 113 ? -4.078 0.583 -1.416 1 98.06 113 TYR B N 1
ATOM 3053 C CA . TYR B 1 113 ? -2.807 1.173 -1.017 1 98.06 113 TYR B CA 1
ATOM 3054 C C . TYR B 1 113 ? -2.918 1.835 0.352 1 98.06 113 TYR B C 1
ATOM 3056 O O . TYR B 1 113 ? -3.725 2.748 0.543 1 98.06 113 TYR B O 1
ATOM 3064 N N . LEU B 1 114 ? -2.189 1.379 1.4 1 96.62 114 LEU B N 1
ATOM 3065 C CA . LEU B 1 114 ? -1.604 2.039 2.561 1 96.62 114 LEU B CA 1
ATOM 3066 C C . LEU B 1 114 ? -2.613 2.135 3.699 1 96.62 114 LEU B C 1
ATOM 3068 O O . LEU B 1 114 ? -2.268 1.922 4.863 1 96.62 114 LEU B O 1
ATOM 3072 N N . ILE B 1 115 ? -3.949 2.344 3.404 1 96.56 115 ILE B N 1
ATOM 3073 C CA . ILE B 1 115 ? -4.863 2.725 4.473 1 96.56 115 ILE B CA 1
ATOM 3074 C C . ILE B 1 115 ? -5.711 1.523 4.883 1 96.56 115 ILE B C 1
ATOM 3076 O O . ILE B 1 115 ? -5.992 0.647 4.059 1 96.56 115 ILE B O 1
ATOM 3080 N N . ASP B 1 116 ? -6.145 1.564 6.137 1 95.69 116 ASP B N 1
ATOM 3081 C CA . ASP B 1 116 ? -7.172 0.622 6.566 1 95.69 116 ASP B CA 1
ATOM 3082 C C . ASP B 1 116 ? -8.562 1.097 6.145 1 95.69 116 ASP B C 1
ATOM 3084 O O . ASP B 1 116 ? -8.773 2.289 5.91 1 95.69 116 ASP B O 1
ATOM 3088 N N . ALA B 1 117 ? -9.43 0.174 6.043 1 96.81 117 ALA B N 1
ATOM 3089 C CA . ALA B 1 117 ? -10.789 0.486 5.613 1 96.81 117 ALA B CA 1
ATOM 3090 C C . ALA B 1 117 ? -11.805 -0.409 6.316 1 96.81 117 ALA B C 1
ATOM 3092 O O . ALA B 1 117 ? -11.508 -1.561 6.641 1 96.81 117 ALA B O 1
ATOM 3093 N N . PRO B 1 118 ? -12.984 0.135 6.613 1 98.06 118 PRO B N 1
ATOM 3094 C CA . PRO B 1 118 ? -14.039 -0.735 7.145 1 98.06 118 PRO B CA 1
ATOM 3095 C C . PRO B 1 118 ? -14.602 -1.687 6.09 1 98.06 118 PRO B C 1
ATOM 3097 O O . PRO B 1 118 ? -14.375 -1.492 4.895 1 98.06 118 PRO B O 1
ATOM 3100 N N . GLN B 1 119 ? -15.344 -2.713 6.539 1 98.69 119 GLN B N 1
ATOM 3101 C CA . GLN B 1 119 ? -15.93 -3.701 5.637 1 98.69 119 GLN B CA 1
ATOM 3102 C C . GLN B 1 119 ? -16.781 -3.033 4.57 1 98.69 119 GLN B C 1
ATOM 3104 O O . GLN B 1 119 ? -16.75 -3.428 3.4 1 98.69 119 GLN B O 1
ATOM 3109 N N . ALA B 1 120 ? -17.547 -1.99 4.973 1 98.62 120 ALA B N 1
ATOM 3110 C CA . ALA B 1 120 ? -18.391 -1.287 4.012 1 98.62 120 ALA B CA 1
ATOM 3111 C C . ALA B 1 120 ? -17.547 -0.637 2.916 1 98.62 120 ALA B C 1
ATOM 3113 O O . ALA B 1 120 ? -17.953 -0.587 1.756 1 98.62 120 ALA B O 1
ATOM 3114 N N . GLY B 1 121 ? -16.422 -0.115 3.281 1 98.69 121 GLY B N 1
ATOM 3115 C CA . GLY B 1 121 ? -15.508 0.482 2.318 1 98.69 121 GLY B CA 1
ATOM 3116 C C . GLY B 1 121 ? -14.906 -0.528 1.361 1 98.69 121 GLY B C 1
ATOM 3117 O O . GLY B 1 121 ? -14.812 -0.271 0.159 1 98.69 121 GLY B O 1
ATOM 3118 N N . LEU B 1 122 ? -14.484 -1.653 1.891 1 98.81 122 LEU B N 1
ATOM 3119 C CA . LEU B 1 122 ? -13.977 -2.732 1.054 1 98.81 122 LEU B CA 1
ATOM 3120 C C . LEU B 1 122 ? -15.039 -3.203 0.064 1 98.81 122 LEU B C 1
ATOM 3122 O O . LEU B 1 122 ? -14.734 -3.434 -1.11 1 98.81 122 LEU B O 1
ATOM 3126 N N . TYR B 1 123 ? -16.281 -3.355 0.586 1 98.88 123 TYR B N 1
ATOM 3127 C CA . TYR B 1 123 ? -17.406 -3.727 -0.267 1 98.88 123 TYR B CA 1
ATOM 3128 C C . TYR B 1 123 ? -17.547 -2.768 -1.443 1 98.88 123 TYR B C 1
ATOM 3130 O O . TYR B 1 123 ? -17.609 -3.195 -2.598 1 98.88 123 TYR B O 1
ATOM 3138 N N . ASN B 1 124 ? -17.531 -1.464 -1.146 1 98.69 124 ASN B N 1
ATOM 3139 C CA . ASN B 1 124 ? -17.688 -0.453 -2.184 1 98.69 124 ASN B CA 1
ATOM 3140 C C . ASN B 1 124 ? -16.547 -0.493 -3.189 1 98.69 124 ASN B C 1
ATOM 3142 O O . ASN B 1 124 ? -16.766 -0.411 -4.398 1 98.69 124 ASN B O 1
ATOM 3146 N N . HIS B 1 125 ? -15.359 -0.603 -2.73 1 98.75 125 HIS B N 1
ATOM 3147 C CA . HIS B 1 125 ? -14.156 -0.67 -3.559 1 98.75 125 HIS B CA 1
ATOM 3148 C C . HIS B 1 125 ? -14.227 -1.841 -4.535 1 98.75 125 HIS B C 1
ATOM 3150 O O . HIS B 1 125 ? -14.086 -1.655 -5.746 1 98.75 125 HIS B O 1
ATOM 3156 N N . ILE B 1 126 ? -14.5 -3.014 -4.055 1 98.94 126 ILE B N 1
ATOM 3157 C CA . ILE B 1 126 ? -14.484 -4.238 -4.848 1 98.94 126 ILE B CA 1
ATOM 3158 C C . ILE B 1 126 ? -15.656 -4.23 -5.824 1 98.94 126 ILE B C 1
ATOM 3160 O O . ILE B 1 126 ? -15.5 -4.586 -6.996 1 98.94 126 ILE B O 1
ATOM 3164 N N . LYS B 1 127 ? -16.828 -3.805 -5.332 1 98.94 127 LYS B N 1
ATOM 3165 C CA . LYS B 1 127 ? -17.984 -3.754 -6.211 1 98.94 127 LYS B CA 1
ATOM 3166 C C . LYS B 1 127 ? -17.75 -2.818 -7.395 1 98.94 127 LYS B C 1
ATOM 3168 O O . LYS B 1 127 ? -18.125 -3.125 -8.523 1 98.94 127 LYS B O 1
ATOM 3173 N N . ARG B 1 128 ? -17.156 -1.671 -7.113 1 98.75 128 ARG B N 1
ATOM 3174 C CA . ARG B 1 128 ? -16.906 -0.716 -8.188 1 98.75 128 ARG B CA 1
ATOM 3175 C C . ARG B 1 128 ? -15.953 -1.306 -9.227 1 98.75 128 ARG B C 1
ATOM 3177 O O . ARG B 1 128 ? -16.125 -1.085 -10.422 1 98.75 128 ARG B O 1
ATOM 3184 N N . VAL B 1 129 ? -14.938 -2.037 -8.781 1 98.88 129 VAL B N 1
ATOM 3185 C CA . VAL B 1 129 ? -14.016 -2.68 -9.711 1 98.88 129 VAL B CA 1
ATOM 3186 C C . VAL B 1 129 ? -14.75 -3.756 -10.508 1 98.88 129 VAL B C 1
ATOM 3188 O O . VAL B 1 129 ? -14.648 -3.805 -11.734 1 98.88 129 VAL B O 1
ATOM 3191 N N . CYS B 1 130 ? -15.547 -4.578 -9.844 1 98.94 130 CYS B N 1
ATOM 3192 C CA . CYS B 1 130 ? -16.328 -5.617 -10.516 1 98.94 130 CYS B CA 1
ATOM 3193 C C . CYS B 1 130 ? -17.25 -5.016 -11.57 1 98.94 130 CYS B C 1
ATOM 3195 O O . CYS B 1 130 ? -17.359 -5.543 -12.68 1 98.94 130 CYS B O 1
ATOM 3197 N N . ASP B 1 131 ? -17.844 -3.9 -11.219 1 98.81 131 ASP B N 1
ATOM 3198 C CA . ASP B 1 131 ? -18.812 -3.254 -12.102 1 98.81 131 ASP B CA 1
ATOM 3199 C C . ASP B 1 131 ? -18.125 -2.664 -13.328 1 98.81 131 ASP B C 1
ATOM 3201 O O . ASP B 1 131 ? -18.781 -2.408 -14.344 1 98.81 131 ASP B O 1
ATOM 3205 N N . SER B 1 132 ? -16.844 -2.467 -13.281 1 98.75 132 SER B N 1
ATOM 3206 C CA . SER B 1 132 ? -16.156 -1.688 -14.305 1 98.75 132 SER B CA 1
ATOM 3207 C C . SER B 1 132 ? -15.742 -2.568 -15.477 1 98.75 132 SER B C 1
ATOM 3209 O O . SER B 1 132 ? -15.359 -2.062 -16.531 1 98.75 132 SER B O 1
ATOM 3211 N N . ILE B 1 133 ? -15.836 -3.908 -15.359 1 98.81 133 ILE B N 1
ATOM 3212 C CA . ILE B 1 133 ? -15.352 -4.805 -16.406 1 98.81 133 ILE B CA 1
ATOM 3213 C C . ILE B 1 133 ? -16.297 -6.004 -16.531 1 98.81 133 ILE B C 1
ATOM 3215 O O . ILE B 1 133 ? -17.156 -6.215 -15.68 1 98.81 133 ILE B O 1
ATOM 3219 N N . GLY B 1 134 ? -16.062 -6.758 -17.578 1 98.56 134 GLY B N 1
ATOM 3220 C CA . GLY B 1 134 ? -16.922 -7.898 -17.828 1 98.56 134 GLY B CA 1
ATOM 3221 C C . GLY B 1 134 ? -16.266 -9.227 -17.516 1 98.56 134 GLY B C 1
ATOM 3222 O O . GLY B 1 134 ? -16.938 -10.234 -17.328 1 98.56 134 GLY B O 1
ATOM 3223 N N . ILE B 1 135 ? -14.945 -9.25 -17.438 1 98.75 135 ILE B N 1
ATOM 3224 C CA . ILE B 1 135 ? -14.227 -10.5 -17.219 1 98.75 135 ILE B CA 1
ATOM 3225 C C . ILE B 1 135 ? -14.227 -10.836 -15.727 1 98.75 135 ILE B C 1
ATOM 3227 O O . ILE B 1 135 ? -14.625 -10.008 -14.898 1 98.75 135 ILE B O 1
ATOM 3231 N N . GLY B 1 136 ? -13.867 -12.047 -15.383 1 98.88 136 GLY B N 1
ATOM 3232 C CA . GLY B 1 136 ? -13.914 -12.539 -14.016 1 98.88 136 GLY B CA 1
ATOM 3233 C C . GLY B 1 136 ? -12.953 -11.828 -13.086 1 98.88 136 GLY B C 1
ATOM 3234 O O . GLY B 1 136 ? -11.859 -11.43 -13.5 1 98.88 136 GLY B O 1
ATOM 3235 N N . VAL B 1 137 ? -13.359 -11.711 -11.812 1 98.94 137 VAL B N 1
ATOM 3236 C CA . VAL B 1 137 ? -12.562 -11.055 -10.781 1 98.94 137 VAL B CA 1
ATOM 3237 C C . VAL B 1 137 ? -12.312 -12.023 -9.625 1 98.94 137 VAL B C 1
ATOM 3239 O O . VAL B 1 137 ? -13.227 -12.727 -9.188 1 98.94 137 VAL B O 1
ATOM 3242 N N . MET B 1 138 ? -11.094 -12.133 -9.25 1 98.88 138 MET B N 1
ATOM 3243 C CA . MET B 1 138 ? -10.703 -12.75 -7.98 1 98.88 138 MET B CA 1
ATOM 3244 C C . MET B 1 138 ? -10.234 -11.695 -6.984 1 98.88 138 MET B C 1
ATOM 3246 O O . MET B 1 138 ? -9.5 -10.773 -7.344 1 98.88 138 MET B O 1
ATOM 3250 N N . VAL B 1 139 ? -10.695 -11.789 -5.742 1 98.88 139 VAL B N 1
ATOM 3251 C CA . VAL B 1 139 ? -10.281 -10.828 -4.727 1 98.88 139 VAL B CA 1
ATOM 3252 C C . VAL B 1 139 ? -9.25 -11.469 -3.799 1 98.88 139 VAL B C 1
ATOM 3254 O O . VAL B 1 139 ? -9.289 -12.68 -3.562 1 98.88 139 VAL B O 1
ATOM 3257 N N . TYR B 1 140 ? -8.406 -10.688 -3.297 1 98.81 140 TYR B N 1
ATOM 3258 C CA . TYR B 1 140 ? -7.25 -11.172 -2.557 1 98.81 140 TYR B CA 1
ATOM 3259 C C . TYR B 1 140 ? -7.234 -10.609 -1.138 1 98.81 140 TYR B C 1
ATOM 3261 O O . TYR B 1 140 ? -7 -9.422 -0.936 1 98.81 140 TYR B O 1
ATOM 3269 N N . ASN B 1 141 ? -7.465 -11.453 -0.109 1 98.62 141 ASN B N 1
ATOM 3270 C CA . ASN B 1 141 ? -7.258 -11.102 1.292 1 98.62 141 ASN B CA 1
ATOM 3271 C C . ASN B 1 141 ? -5.773 -11.102 1.655 1 98.62 141 ASN B C 1
ATOM 3273 O O . ASN B 1 141 ? -5.137 -12.156 1.678 1 98.62 141 ASN B O 1
ATOM 3277 N N . ARG B 1 142 ? -5.328 -9.961 1.899 1 97.44 142 ARG B N 1
ATOM 3278 C CA . ARG B 1 142 ? -3.934 -9.75 2.275 1 97.44 142 ARG B CA 1
ATOM 3279 C C . ARG B 1 142 ? -3.727 -8.352 2.85 1 97.44 142 ARG B C 1
ATOM 3281 O O . ARG B 1 142 ? -4.391 -7.398 2.434 1 97.44 142 ARG B O 1
ATOM 3288 N N . ASP B 1 143 ? -2.842 -8.242 3.838 1 95.94 143 ASP B N 1
ATOM 3289 C CA . ASP B 1 143 ? -2.43 -6.961 4.391 1 95.94 143 ASP B CA 1
ATOM 3290 C C . ASP B 1 143 ? -3.635 -6.164 4.887 1 95.94 143 ASP B C 1
ATOM 3292 O O . ASP B 1 143 ? -4.418 -6.656 5.703 1 95.94 143 ASP B O 1
ATOM 3296 N N . ASN B 1 144 ? -3.879 -4.965 4.371 1 96.38 144 ASN B N 1
ATOM 3297 C CA . ASN B 1 144 ? -4.934 -4.105 4.898 1 96.38 144 ASN B CA 1
ATOM 3298 C C . ASN B 1 144 ? -6.281 -4.41 4.246 1 96.38 144 ASN B C 1
ATOM 3300 O O . ASN B 1 144 ? -7.277 -3.742 4.527 1 96.38 144 ASN B O 1
ATOM 3304 N N . SER B 1 145 ? -6.34 -5.348 3.393 1 97.88 145 SER B N 1
ATOM 3305 C CA . SER B 1 145 ? -7.578 -5.785 2.762 1 97.88 145 SER B CA 1
ATOM 3306 C C . SER B 1 145 ? -7.965 -7.188 3.221 1 97.88 145 SER B C 1
ATOM 3308 O O . SER B 1 145 ? -7.516 -8.18 2.645 1 97.88 145 SER B O 1
ATOM 3310 N N . ILE B 1 146 ? -8.766 -7.262 4.242 1 98.56 146 ILE B N 1
ATOM 3311 C CA . ILE B 1 146 ? -9.25 -8.523 4.793 1 98.56 146 ILE B CA 1
ATOM 3312 C C . ILE B 1 146 ? -10.773 -8.516 4.832 1 98.56 146 ILE B C 1
ATOM 3314 O O . ILE B 1 146 ? -11.375 -7.922 5.734 1 98.56 146 ILE B O 1
ATOM 3318 N N . LEU B 1 147 ? -11.336 -9.125 3.867 1 98.75 147 LEU B N 1
ATOM 3319 C CA . LEU B 1 147 ? -12.781 -9.281 3.807 1 98.75 147 LEU B CA 1
ATOM 3320 C C . LEU B 1 147 ? -13.25 -10.336 4.805 1 98.75 147 LEU B C 1
ATOM 3322 O O . LEU B 1 147 ? -12.656 -11.406 4.914 1 98.75 147 LEU B O 1
ATOM 3326 N N . GLN B 1 148 ? -14.297 -10.008 5.492 1 98.69 148 GLN B N 1
ATOM 3327 C CA . GLN B 1 148 ? -15 -10.984 6.309 1 98.69 148 GLN B CA 1
ATOM 3328 C C . GLN B 1 148 ? -16.031 -11.75 5.484 1 98.69 148 GLN B C 1
ATOM 3330 O O . GLN B 1 148 ? -16.406 -11.312 4.395 1 98.69 148 GLN B O 1
ATOM 3335 N N . ALA B 1 149 ? -16.469 -12.867 6.012 1 98.75 149 ALA B N 1
ATOM 3336 C CA . ALA B 1 149 ? -17.328 -13.789 5.281 1 98.75 149 ALA B CA 1
ATOM 3337 C C . ALA B 1 149 ? -18.625 -13.094 4.852 1 98.75 149 ALA B C 1
ATOM 3339 O O . ALA B 1 149 ? -19.062 -13.25 3.713 1 98.75 149 ALA B O 1
ATOM 3340 N N . ASP B 1 150 ? -19.219 -12.312 5.719 1 98.75 150 ASP B N 1
ATOM 3341 C CA . ASP B 1 150 ? -20.484 -11.672 5.422 1 98.75 150 ASP B CA 1
ATOM 3342 C C . ASP B 1 150 ? -20.344 -10.672 4.277 1 98.75 150 ASP B C 1
ATOM 3344 O O . ASP B 1 150 ? -21.219 -10.594 3.404 1 98.75 150 ASP B O 1
ATOM 3348 N N . THR B 1 151 ? -19.312 -9.875 4.293 1 98.88 151 THR B N 1
ATOM 3349 C CA . THR B 1 151 ? -19.078 -8.898 3.238 1 98.88 151 THR B CA 1
ATOM 3350 C C . THR B 1 151 ? -18.844 -9.594 1.901 1 98.88 151 THR B C 1
ATOM 3352 O O . THR B 1 151 ? -19.375 -9.172 0.874 1 98.88 151 THR B O 1
ATOM 3355 N N . LEU B 1 152 ? -18.031 -10.609 1.913 1 98.94 152 LEU B N 1
ATOM 3356 C CA . LEU B 1 152 ? -17.766 -11.375 0.697 1 98.94 152 LEU B CA 1
ATOM 3357 C C . LEU B 1 152 ? -19.062 -11.977 0.145 1 98.94 152 LEU B C 1
ATOM 3359 O O . LEU B 1 152 ? -19.281 -11.969 -1.067 1 98.94 152 LEU B O 1
ATOM 3363 N N . LYS B 1 153 ? -19.891 -12.508 1.01 1 98.88 153 LYS B N 1
ATOM 3364 C CA . LYS B 1 153 ? -21.172 -13.078 0.589 1 98.88 153 LYS B CA 1
ATOM 3365 C C . LYS B 1 153 ? -22.031 -12.031 -0.107 1 98.88 153 LYS B C 1
ATOM 3367 O O . LYS B 1 153 ? -22.609 -12.297 -1.164 1 98.88 153 LYS B O 1
ATOM 3372 N N . ARG B 1 154 ? -22.094 -10.867 0.503 1 98.88 154 ARG B N 1
ATOM 3373 C CA . ARG B 1 154 ? -22.875 -9.789 -0.096 1 98.88 154 ARG B CA 1
ATOM 3374 C C . ARG B 1 154 ? -22.328 -9.422 -1.473 1 98.88 154 ARG B C 1
ATOM 3376 O O . ARG B 1 154 ? -23.094 -9.148 -2.396 1 98.88 154 ARG B O 1
ATOM 3383 N N . LEU B 1 155 ? -21.016 -9.375 -1.631 1 98.94 155 LEU B N 1
ATOM 3384 C CA . LEU B 1 155 ? -20.391 -9.094 -2.92 1 98.94 155 LEU B CA 1
ATOM 3385 C C . LEU B 1 155 ? -20.75 -10.164 -3.941 1 98.94 155 LEU B C 1
ATOM 3387 O O . LEU B 1 155 ? -21.062 -9.859 -5.094 1 98.94 155 LEU B O 1
ATOM 3391 N N . CYS B 1 156 ? -20.703 -11.406 -3.553 1 98.81 156 CYS B N 1
ATOM 3392 C CA . CYS B 1 156 ? -21.031 -12.508 -4.441 1 98.81 156 CYS B CA 1
ATOM 3393 C C . CYS B 1 156 ? -22.469 -12.383 -4.953 1 98.81 156 CYS B C 1
ATOM 3395 O O . CYS B 1 156 ? -22.75 -12.766 -6.09 1 98.81 156 CYS B O 1
ATOM 3397 N N . ASP B 1 157 ? -23.328 -11.867 -4.113 1 98.62 157 ASP B N 1
ATOM 3398 C CA . ASP B 1 157 ? -24.734 -11.727 -4.461 1 98.62 157 ASP B CA 1
ATOM 3399 C C . ASP B 1 157 ? -24.922 -10.688 -5.562 1 98.62 157 ASP B C 1
ATOM 3401 O O . ASP B 1 157 ? -25.859 -10.789 -6.367 1 98.62 157 ASP B O 1
ATOM 3405 N N . VAL B 1 158 ? -24.062 -9.719 -5.629 1 98.69 158 VAL B N 1
ATOM 3406 C CA . VAL B 1 158 ? -24.375 -8.586 -6.496 1 98.69 158 VAL B CA 1
ATOM 3407 C C . VAL B 1 158 ? -23.359 -8.516 -7.633 1 98.69 158 VAL B C 1
ATOM 3409 O O . VAL B 1 158 ? -23.547 -7.77 -8.602 1 98.69 158 VAL B O 1
ATOM 3412 N N . CYS B 1 159 ? -22.266 -9.195 -7.578 1 98.81 159 CYS B N 1
ATOM 3413 C CA . CYS B 1 159 ? -21.234 -9.203 -8.602 1 98.81 159 CYS B CA 1
ATOM 3414 C C . CYS B 1 159 ? -21.109 -10.586 -9.25 1 98.81 159 CYS B C 1
ATOM 3416 O O . CYS B 1 159 ? -20.297 -11.406 -8.812 1 98.81 159 CYS B O 1
ATOM 3418 N N . PRO B 1 160 ? -21.766 -10.812 -10.289 1 98.5 160 PRO B N 1
ATOM 3419 C CA . PRO B 1 160 ? -21.734 -12.133 -10.922 1 98.5 160 PRO B CA 1
ATOM 3420 C C . PRO B 1 160 ? -20.344 -12.5 -11.453 1 98.5 160 PRO B C 1
ATOM 3422 O O . PRO B 1 160 ? -20.016 -13.688 -11.57 1 98.5 160 PRO B O 1
ATOM 3425 N N . ASN B 1 161 ? -19.531 -11.484 -11.711 1 98.88 161 ASN B N 1
ATOM 3426 C CA . ASN B 1 161 ? -18.203 -11.773 -12.273 1 98.88 161 ASN B CA 1
ATOM 3427 C C . ASN B 1 161 ? -17.156 -11.938 -11.188 1 98.88 161 ASN B C 1
ATOM 3429 O O . ASN B 1 161 ? -15.977 -12.133 -11.484 1 98.88 161 ASN B O 1
ATOM 3433 N N . LEU B 1 162 ? -17.531 -11.773 -9.898 1 98.88 162 LEU B N 1
ATOM 3434 C CA . LEU B 1 162 ? -16.641 -12.188 -8.812 1 98.88 162 LEU B CA 1
ATOM 3435 C C . LEU B 1 162 ? -16.594 -13.711 -8.703 1 98.88 162 LEU B C 1
ATOM 3437 O O . LEU B 1 162 ? -17.547 -14.328 -8.219 1 98.88 162 LEU B O 1
ATOM 3441 N N . VAL B 1 163 ? -15.453 -14.32 -9.086 1 98.81 163 VAL B N 1
ATOM 3442 C CA . VAL B 1 163 ? -15.5 -15.758 -9.312 1 98.81 163 VAL B CA 1
ATOM 3443 C C . VAL B 1 163 ? -14.461 -16.453 -8.438 1 98.81 163 VAL B C 1
ATOM 3445 O O . VAL B 1 163 ? -14.414 -17.688 -8.375 1 98.81 163 VAL B O 1
ATOM 3448 N N . GLY B 1 164 ? -13.625 -15.688 -7.789 1 98.81 164 GLY B N 1
ATOM 3449 C CA . GLY B 1 164 ? -12.57 -16.312 -7.008 1 98.81 164 GLY B CA 1
ATOM 3450 C C . GLY B 1 164 ? -12.188 -15.516 -5.773 1 98.81 164 GLY B C 1
ATOM 3451 O O . GLY B 1 164 ? -12.453 -14.312 -5.699 1 98.81 164 GLY B O 1
ATOM 3452 N N . PHE B 1 165 ? -11.602 -16.172 -4.824 1 98.88 165 PHE B N 1
ATOM 3453 C CA . PHE B 1 165 ? -11.086 -15.641 -3.57 1 98.88 165 PHE B CA 1
ATOM 3454 C C . PHE B 1 165 ? -9.703 -16.188 -3.271 1 98.88 165 PHE B C 1
ATOM 3456 O O . PHE B 1 165 ? -9.516 -17.406 -3.186 1 98.88 165 PHE B O 1
ATOM 3463 N N . LYS B 1 166 ? -8.75 -15.328 -3.176 1 98.75 166 LYS B N 1
ATOM 3464 C CA . LYS B 1 166 ? -7.383 -15.68 -2.803 1 98.75 166 LYS B CA 1
ATOM 3465 C C . LYS B 1 166 ? -7.066 -15.227 -1.379 1 98.75 166 LYS B C 1
ATOM 3467 O O . LYS B 1 166 ? -7.449 -14.133 -0.969 1 98.75 166 LYS B O 1
ATOM 3472 N N . ASP B 1 167 ? -6.43 -16.062 -0.612 1 98.75 167 ASP B N 1
ATOM 3473 C CA . ASP B 1 167 ? -6.086 -15.688 0.755 1 98.75 167 ASP B CA 1
ATOM 3474 C C . ASP B 1 167 ? -4.574 -15.758 0.978 1 98.75 167 ASP B C 1
ATOM 3476 O O . ASP B 1 167 ? -3.939 -16.766 0.66 1 98.75 167 ASP B O 1
ATOM 3480 N N . GLY B 1 168 ? -4.031 -14.727 1.436 1 97.88 168 GLY B N 1
ATOM 3481 C CA . GLY B 1 168 ? -2.643 -14.672 1.864 1 97.88 168 GLY B CA 1
ATOM 3482 C C . GLY B 1 168 ? -2.48 -14.242 3.309 1 97.88 168 GLY B C 1
ATOM 3483 O O . GLY B 1 168 ? -1.383 -13.875 3.734 1 97.88 168 GLY B O 1
ATOM 3484 N N . SER B 1 169 ? -3.615 -14.203 4.09 1 96.88 169 SER B N 1
ATOM 3485 C CA . SER B 1 169 ? -3.578 -13.766 5.477 1 96.88 169 SER B CA 1
ATOM 3486 C C . SER B 1 169 ? -3.141 -14.891 6.406 1 96.88 169 SER B C 1
ATOM 3488 O O . SER B 1 169 ? -2.562 -14.641 7.465 1 96.88 169 SER B O 1
ATOM 3490 N N . GLY B 1 170 ? -3.516 -16.141 6.016 1 96.94 170 GLY B N 1
ATOM 3491 C CA . GLY B 1 170 ? -3.205 -17.281 6.852 1 96.94 170 GLY B CA 1
ATOM 3492 C C . GLY B 1 170 ? -4.141 -17.438 8.031 1 96.94 170 GLY B C 1
ATOM 3493 O O . GLY B 1 170 ? -3.914 -18.266 8.914 1 96.94 170 GLY B O 1
ATOM 3494 N N . GLU B 1 171 ? -5.188 -16.609 8.086 1 96.94 171 GLU B N 1
ATOM 3495 C CA . GLU B 1 171 ? -6.176 -16.734 9.156 1 96.94 171 GLU B CA 1
ATOM 3496 C C . GLU B 1 171 ? -7.121 -17.906 8.898 1 96.94 171 GLU B C 1
ATOM 3498 O O . GLU B 1 171 ? -8.227 -17.719 8.391 1 96.94 171 GLU B O 1
ATOM 3503 N N . LEU B 1 172 ? -6.754 -19.016 9.336 1 97 172 LEU B N 1
ATOM 3504 C CA . LEU B 1 172 ? -7.402 -20.266 8.938 1 97 172 LEU B CA 1
ATOM 3505 C C . LEU B 1 172 ? -8.859 -20.281 9.391 1 97 172 LEU B C 1
ATOM 3507 O O . LEU B 1 172 ? -9.719 -20.859 8.711 1 97 172 LEU B O 1
ATOM 3511 N N . GLY B 1 173 ? -9.148 -19.734 10.648 1 97.56 173 GLY B N 1
ATOM 3512 C CA . GLY B 1 173 ? -10.539 -19.641 11.055 1 97.56 173 GLY B CA 1
ATOM 3513 C C . GLY B 1 173 ? -11.398 -18.891 10.047 1 97.56 173 GLY B C 1
ATOM 3514 O O . GLY B 1 173 ? -12.492 -19.344 9.703 1 97.56 173 GLY B O 1
ATOM 3515 N N . LEU B 1 174 ? -10.914 -17.797 9.578 1 98 174 LEU B N 1
ATOM 3516 C CA . LEU B 1 174 ? -11.625 -17 8.586 1 98 174 LEU B CA 1
ATOM 3517 C C . LEU B 1 174 ? -11.711 -17.734 7.254 1 98 174 LEU B C 1
ATOM 3519 O O . LEU B 1 174 ? -12.758 -17.75 6.605 1 98 174 LEU B O 1
ATOM 3523 N N . VAL B 1 175 ? -10.609 -18.312 6.828 1 97.19 175 VAL B N 1
ATOM 3524 C CA . VAL B 1 175 ? -10.523 -19.078 5.59 1 97.19 175 VAL B CA 1
ATOM 3525 C C . VAL B 1 175 ? -11.602 -20.156 5.578 1 97.19 175 VAL B C 1
ATOM 3527 O O . VAL B 1 175 ? -12.328 -20.312 4.598 1 97.19 175 VAL B O 1
ATOM 3530 N N . ARG B 1 176 ? -11.664 -20.844 6.617 1 98 176 ARG B N 1
ATOM 3531 C CA . ARG B 1 176 ? -12.633 -21.938 6.727 1 98 176 ARG B CA 1
ATOM 3532 C C . ARG B 1 176 ? -14.062 -21.391 6.707 1 98 176 ARG B C 1
ATOM 3534 O O . ARG B 1 176 ? -14.945 -21.984 6.086 1 98 176 ARG B O 1
ATOM 3541 N N . GLN B 1 177 ? -14.289 -20.328 7.457 1 98.62 177 GLN B N 1
ATOM 3542 C CA . GLN B 1 177 ? -15.609 -19.719 7.473 1 98.62 177 GLN B CA 1
ATOM 3543 C C . GLN B 1 177 ? -16.031 -19.281 6.066 1 98.62 177 GLN B C 1
ATOM 3545 O O . GLN B 1 177 ? -17.188 -19.484 5.672 1 98.62 177 GLN B O 1
ATOM 3550 N N . ILE B 1 178 ? -15.117 -18.719 5.328 1 98.69 178 ILE B N 1
ATOM 3551 C CA . ILE B 1 178 ? -15.391 -18.203 3.984 1 98.69 178 ILE B CA 1
ATOM 3552 C C . ILE B 1 178 ? -15.758 -19.375 3.062 1 98.69 178 ILE B C 1
ATOM 3554 O O . ILE B 1 178 ? -16.797 -19.328 2.391 1 98.69 178 ILE B O 1
ATOM 3558 N N . SER B 1 179 ? -14.945 -20.391 3.01 1 98.56 179 SER B N 1
ATOM 3559 C CA . SER B 1 179 ? -15.219 -21.516 2.125 1 98.56 179 SER B CA 1
ATOM 3560 C C . SER B 1 179 ? -16.5 -22.234 2.527 1 98.56 179 SER B C 1
ATOM 3562 O O . SER B 1 179 ? -17.266 -22.688 1.668 1 98.56 179 SER B O 1
ATOM 3564 N N . ALA B 1 180 ? -16.75 -22.312 3.832 1 98.31 180 ALA B N 1
ATOM 3565 C CA . ALA B 1 180 ? -17.969 -22.969 4.316 1 98.31 180 ALA B CA 1
ATOM 3566 C C . ALA B 1 180 ? -19.203 -22.156 3.936 1 98.31 180 ALA B C 1
ATOM 3568 O O . ALA B 1 180 ? -20.25 -22.719 3.65 1 98.31 180 ALA B O 1
ATOM 3569 N N . THR B 1 181 ? -19.078 -20.875 3.965 1 98.44 181 THR B N 1
ATOM 3570 C CA . THR B 1 181 ? -20.203 -19.984 3.721 1 98.44 181 THR B CA 1
ATOM 3571 C C . THR B 1 181 ? -20.516 -19.906 2.23 1 98.44 181 THR B C 1
ATOM 3573 O O . THR B 1 181 ? -21.688 -19.953 1.84 1 98.44 181 THR B O 1
ATOM 3576 N N . MET B 1 182 ? -19.5 -19.812 1.385 1 98.31 182 MET B N 1
ATOM 3577 C CA . MET B 1 182 ? -19.719 -19.562 -0.038 1 98.31 182 MET B CA 1
ATOM 3578 C C . MET B 1 182 ? -19.797 -20.875 -0.81 1 98.31 182 MET B C 1
ATOM 3580 O O . MET B 1 182 ? -20.328 -20.922 -1.92 1 98.31 182 MET B O 1
ATOM 3584 N N . GLY B 1 183 ? -19.266 -21.969 -0.275 1 97.44 183 GLY B N 1
ATOM 3585 C CA . GLY B 1 183 ? -19.281 -23.266 -0.947 1 97.44 183 GLY B CA 1
ATOM 3586 C C . GLY B 1 183 ? -18.719 -23.203 -2.357 1 97.44 183 GLY B C 1
ATOM 3587 O O . GLY B 1 183 ? -17.625 -22.688 -2.578 1 97.44 183 GLY B O 1
ATOM 3588 N N . ASP B 1 184 ? -19.484 -23.625 -3.334 1 97.38 184 ASP B N 1
ATOM 3589 C CA . ASP B 1 184 ? -18.984 -23.766 -4.703 1 97.38 184 ASP B CA 1
ATOM 3590 C C . ASP B 1 184 ? -19.172 -22.469 -5.484 1 97.38 184 ASP B C 1
ATOM 3592 O O . ASP B 1 184 ? -18.891 -22.406 -6.684 1 97.38 184 ASP B O 1
ATOM 3596 N N . ARG B 1 185 ? -19.609 -21.422 -4.785 1 98.38 185 ARG B N 1
ATOM 3597 C CA . ARG B 1 185 ? -19.859 -20.156 -5.461 1 98.38 185 ARG B CA 1
ATOM 3598 C C . ARG B 1 185 ? -18.562 -19.547 -5.988 1 98.38 185 ARG B C 1
ATOM 3600 O O . ARG B 1 185 ? -18.547 -18.875 -7.023 1 98.38 185 ARG B O 1
ATOM 3607 N N . LEU B 1 186 ? -17.438 -19.797 -5.309 1 98.81 186 LEU B N 1
ATOM 3608 C CA . LEU B 1 186 ? -16.141 -19.219 -5.66 1 98.81 186 LEU B CA 1
ATOM 3609 C C . LEU B 1 186 ? -15.086 -20.312 -5.832 1 98.81 186 LEU B C 1
ATOM 3611 O O . LEU B 1 186 ? -15.227 -21.406 -5.277 1 98.81 186 LEU B O 1
ATOM 3615 N N . THR B 1 187 ? -14.117 -20.047 -6.676 1 98.69 187 THR B N 1
ATOM 3616 C CA . THR B 1 187 ? -12.859 -20.781 -6.609 1 98.69 187 THR B CA 1
ATOM 3617 C C . THR B 1 187 ? -11.953 -20.203 -5.523 1 98.69 187 THR B C 1
ATOM 3619 O O . THR B 1 187 ? -11.797 -18.984 -5.426 1 98.69 187 THR B O 1
ATOM 3622 N N . TYR B 1 188 ? -11.383 -21.047 -4.684 1 98.75 188 TYR B N 1
ATOM 3623 C CA . TYR B 1 188 ? -10.57 -20.625 -3.549 1 98.75 188 TYR B CA 1
ATOM 3624 C C . TYR B 1 188 ? -9.094 -20.922 -3.791 1 98.75 188 TYR B C 1
ATOM 3626 O O . TYR B 1 188 ? -8.727 -22.062 -4.062 1 98.75 188 TYR B O 1
ATOM 3634 N N . LEU B 1 189 ? -8.289 -19.891 -3.67 1 98.62 189 LEU B N 1
ATOM 3635 C CA . LEU B 1 189 ? -6.867 -19.969 -4 1 98.62 189 LEU B CA 1
ATOM 3636 C C . LEU B 1 189 ? -6.012 -19.656 -2.777 1 98.62 189 LEU B C 1
ATOM 3638 O O . LEU B 1 189 ? -6.094 -18.562 -2.219 1 98.62 189 LEU B O 1
ATOM 3642 N N . GLY B 1 190 ? -5.211 -20.625 -2.342 1 97.94 190 GLY B N 1
ATOM 3643 C CA . GLY B 1 190 ? -4.219 -20.328 -1.321 1 97.94 190 GLY B CA 1
ATOM 3644 C C . GLY B 1 190 ? -3.072 -19.469 -1.828 1 97.94 190 GLY B C 1
ATOM 3645 O O . GLY B 1 190 ? -2.467 -19.781 -2.857 1 97.94 190 GLY B O 1
ATOM 3646 N N . GLY B 1 191 ? -2.824 -18.422 -1.134 1 95.69 191 GLY B N 1
ATOM 3647 C CA . GLY B 1 191 ? -1.837 -17.469 -1.612 1 95.69 191 GLY B CA 1
ATOM 3648 C C . GLY B 1 191 ? -0.746 -17.172 -0.598 1 95.69 191 GLY B C 1
ATOM 3649 O O . GLY B 1 191 ? -0.212 -16.062 -0.552 1 95.69 191 GLY B O 1
ATOM 3650 N N . MET B 1 192 ? -0.423 -18.109 0.346 1 95.12 192 MET B N 1
ATOM 3651 C CA . MET B 1 192 ? 0.673 -17.938 1.298 1 95.12 192 MET B CA 1
ATOM 3652 C C . MET B 1 192 ? 2.023 -18.094 0.604 1 95.12 192 MET B C 1
ATOM 3654 O O . MET B 1 192 ? 2.131 -18.781 -0.412 1 95.12 192 MET B O 1
ATOM 3658 N N . PRO B 1 193 ? 3.049 -17.359 1.127 1 92.5 193 PRO B N 1
ATOM 3659 C CA . PRO B 1 193 ? 4.371 -17.547 0.523 1 92.5 193 PRO B CA 1
ATOM 3660 C C . PRO B 1 193 ? 4.867 -18.984 0.625 1 92.5 193 PRO B C 1
ATOM 3662 O O . PRO B 1 193 ? 4.809 -19.594 1.699 1 92.5 193 PRO B O 1
ATOM 3665 N N . THR B 1 194 ? 5.367 -19.5 -0.431 1 95.88 194 THR B N 1
ATOM 3666 C CA . THR B 1 194 ? 5.688 -20.922 -0.523 1 95.88 194 THR B CA 1
ATOM 3667 C C . THR B 1 194 ? 4.477 -21.781 -0.143 1 95.88 194 THR B C 1
ATOM 3669 O O . THR B 1 194 ? 4.512 -22.5 0.855 1 95.88 194 THR B O 1
ATOM 3672 N N . ALA B 1 195 ? 3.543 -21.703 -1.007 1 97.06 195 ALA B N 1
ATOM 3673 C CA . ALA B 1 195 ? 2.191 -22.172 -0.721 1 97.06 195 ALA B CA 1
ATOM 3674 C C . ALA B 1 195 ? 2.188 -23.656 -0.375 1 97.06 195 ALA B C 1
ATOM 3676 O O . ALA B 1 195 ? 1.321 -24.125 0.365 1 97.06 195 ALA B O 1
ATOM 3677 N N . GLU B 1 196 ? 3.166 -24.406 -0.832 1 98.38 196 GLU B N 1
ATOM 3678 C CA . GLU B 1 196 ? 3.256 -25.844 -0.585 1 98.38 196 GLU B CA 1
ATOM 3679 C C . GLU B 1 196 ? 3.312 -26.156 0.91 1 98.38 196 GLU B C 1
ATOM 3681 O O . GLU B 1 196 ? 2.816 -27.188 1.36 1 98.38 196 GLU B O 1
ATOM 3686 N N . LEU B 1 197 ? 3.859 -25.203 1.647 1 97.75 197 LEU B N 1
ATOM 3687 C CA . LEU B 1 197 ? 3.957 -25.375 3.094 1 97.75 197 LEU B CA 1
ATOM 3688 C C . LEU B 1 197 ? 2.574 -25.359 3.736 1 97.75 197 LEU B C 1
ATOM 3690 O O . LEU B 1 197 ? 2.395 -25.859 4.848 1 97.75 197 LEU B O 1
ATOM 3694 N N . PHE B 1 198 ? 1.579 -24.797 3.039 1 97.69 198 PHE B N 1
ATOM 3695 C CA . PHE B 1 198 ? 0.259 -24.547 3.605 1 97.69 198 PHE B CA 1
ATOM 3696 C C . PHE B 1 198 ? -0.809 -25.344 2.854 1 97.69 198 PHE B C 1
ATOM 3698 O O . PHE B 1 198 ? -1.973 -25.359 3.258 1 97.69 198 PHE B O 1
ATOM 3705 N N . ALA B 1 199 ? -0.412 -25.984 1.787 1 97.25 199 ALA B N 1
ATOM 3706 C CA . ALA B 1 199 ? -1.358 -26.484 0.798 1 97.25 199 ALA B CA 1
ATOM 3707 C C . ALA B 1 199 ? -2.301 -27.516 1.419 1 97.25 199 ALA B C 1
ATOM 3709 O O . ALA B 1 199 ? -3.504 -27.5 1.15 1 97.25 199 ALA B O 1
ATOM 3710 N N . GLU B 1 200 ? -1.812 -28.406 2.23 1 96.88 200 GLU B N 1
ATOM 3711 C CA . GLU B 1 200 ? -2.656 -29.422 2.859 1 96.88 200 GLU B CA 1
ATOM 3712 C C . GLU B 1 200 ? -3.684 -28.781 3.789 1 96.88 200 GLU B C 1
ATOM 3714 O O . GLU B 1 200 ? -4.852 -29.188 3.799 1 96.88 200 GLU B O 1
ATOM 3719 N N . ALA B 1 201 ? -3.234 -27.844 4.605 1 97.06 201 ALA B N 1
ATOM 3720 C CA . ALA B 1 201 ? -4.133 -27.156 5.531 1 97.06 201 ALA B CA 1
ATOM 3721 C C . ALA B 1 201 ? -5.223 -26.406 4.777 1 97.06 201 ALA B C 1
ATOM 3723 O O . ALA B 1 201 ? -6.395 -26.438 5.156 1 97.06 201 ALA B O 1
ATOM 3724 N N . TYR B 1 202 ? -4.855 -25.719 3.715 1 98.06 202 TYR B N 1
ATOM 3725 C CA . TYR B 1 202 ? -5.824 -24.953 2.938 1 98.06 202 TYR B CA 1
ATOM 3726 C C . TYR B 1 202 ? -6.793 -25.875 2.209 1 98.06 202 TYR B C 1
ATOM 3728 O O . TYR B 1 202 ? -7.984 -25.578 2.104 1 98.06 202 TYR B O 1
ATOM 3736 N N . LEU B 1 203 ? -6.234 -26.953 1.688 1 97.19 203 LEU B N 1
ATOM 3737 C CA . LEU B 1 203 ? -7.113 -27.953 1.091 1 97.19 203 LEU B CA 1
ATOM 3738 C C . LEU B 1 203 ? -8.141 -28.453 2.104 1 97.19 203 LEU B C 1
ATOM 3740 O O . LEU B 1 203 ? -9.328 -28.547 1.79 1 97.19 203 LEU B O 1
ATOM 3744 N N . ALA B 1 204 ? -7.699 -28.75 3.311 1 96.56 204 ALA B N 1
ATOM 3745 C CA . ALA B 1 204 ? -8.578 -29.219 4.375 1 96.56 204 ALA B CA 1
ATOM 3746 C C . ALA B 1 204 ? -9.602 -28.156 4.754 1 96.56 204 ALA B C 1
ATOM 3748 O O . ALA B 1 204 ? -10.711 -28.469 5.191 1 96.56 204 ALA B O 1
ATOM 3749 N N . ALA B 1 205 ? -9.25 -26.906 4.52 1 97.44 205 ALA B N 1
ATOM 3750 C CA . ALA B 1 205 ? -10.125 -25.781 4.855 1 97.44 205 ALA B CA 1
ATOM 3751 C C . ALA B 1 205 ? -11.109 -25.5 3.725 1 97.44 205 ALA B C 1
ATOM 3753 O O . ALA B 1 205 ? -11.867 -24.531 3.779 1 97.44 205 ALA B O 1
ATOM 3754 N N . GLY B 1 206 ? -11.07 -26.25 2.695 1 97.38 206 GLY B N 1
ATOM 3755 C CA . GLY B 1 206 ? -12.055 -26.125 1.631 1 97.38 206 GLY B CA 1
ATOM 3756 C C . GLY B 1 206 ? -11.547 -25.328 0.444 1 97.38 206 GLY B C 1
ATOM 3757 O O . GLY B 1 206 ? -12.32 -25 -0.463 1 97.38 206 GLY B O 1
ATOM 3758 N N . PHE B 1 207 ? -10.305 -25.016 0.431 1 97.94 207 PHE B N 1
ATOM 3759 C CA . PHE B 1 207 ? -9.75 -24.266 -0.695 1 97.94 207 PHE B CA 1
ATOM 3760 C C . PHE B 1 207 ? -9.547 -25.188 -1.897 1 97.94 207 PHE B C 1
ATOM 3762 O O . PHE B 1 207 ? -9.312 -26.391 -1.739 1 97.94 207 PHE B O 1
ATOM 3769 N N . THR B 1 208 ? -9.672 -24.594 -3.082 1 98 208 THR B N 1
ATOM 3770 C CA . THR B 1 208 ? -9.727 -25.359 -4.332 1 98 208 THR B CA 1
ATOM 3771 C C . THR B 1 208 ? -8.328 -25.656 -4.848 1 98 208 THR B C 1
ATOM 3773 O O . THR B 1 208 ? -8.062 -26.75 -5.348 1 98 208 THR B O 1
ATOM 3776 N N . THR B 1 209 ? -7.457 -24.719 -4.809 1 98.12 209 THR B N 1
ATOM 3777 C CA . THR B 1 209 ? -6.113 -24.828 -5.363 1 98.12 209 THR B CA 1
ATOM 3778 C C . THR B 1 209 ? -5.176 -23.812 -4.711 1 98.12 209 THR B C 1
ATOM 3780 O O . THR B 1 209 ? -5.473 -23.297 -3.633 1 98.12 209 THR B O 1
ATOM 3783 N N . TYR B 1 210 ? -3.996 -23.719 -5.172 1 98.19 210 TYR B N 1
ATOM 3784 C CA . TYR B 1 210 ? -3.008 -22.734 -4.75 1 98.19 210 TYR B CA 1
ATOM 3785 C C . TYR B 1 210 ? -2.08 -22.359 -5.898 1 98.19 210 TYR B C 1
ATOM 3787 O O . TYR B 1 210 ? -2.203 -22.891 -7.004 1 98.19 210 TYR B O 1
ATOM 3795 N N . SER B 1 211 ? -1.321 -21.328 -5.719 1 97.56 211 SER B N 1
ATOM 3796 C CA . SER B 1 211 ? -0.317 -20.938 -6.703 1 97.56 211 SER B CA 1
ATOM 3797 C C . SER B 1 211 ? 1.09 -21.281 -6.219 1 97.56 211 SER B C 1
ATOM 3799 O O . SER B 1 211 ? 1.437 -21.016 -5.066 1 97.56 211 SER B O 1
ATOM 3801 N N . SER B 1 212 ? 1.81 -21.844 -7.059 1 98.25 212 SER B N 1
ATOM 3802 C CA . SER B 1 212 ? 3.186 -22.203 -6.734 1 98.25 212 SER B CA 1
ATOM 3803 C C . SER B 1 212 ? 4.176 -21.234 -7.359 1 98.25 212 SER B C 1
ATOM 3805 O O . SER B 1 212 ? 4.277 -21.141 -8.586 1 98.25 212 SER B O 1
ATOM 3807 N N . ALA B 1 213 ? 4.953 -20.547 -6.562 1 98.31 213 ALA B N 1
ATOM 3808 C CA . ALA B 1 213 ? 5.969 -19.625 -7.066 1 98.31 213 ALA B CA 1
ATOM 3809 C C . ALA B 1 213 ? 7.141 -20.391 -7.684 1 98.31 213 ALA B C 1
ATOM 3811 O O . ALA B 1 213 ? 7.723 -19.938 -8.672 1 98.31 213 ALA B O 1
ATOM 3812 N N . VAL B 1 214 ? 7.43 -21.594 -7.172 1 98.5 214 VAL B N 1
ATOM 3813 C CA . VAL B 1 214 ? 8.594 -22.328 -7.641 1 98.5 214 VAL B CA 1
ATOM 3814 C C . VAL B 1 214 ? 8.297 -22.953 -9 1 98.5 214 VAL B C 1
ATOM 3816 O O . VAL B 1 214 ? 9.203 -23.391 -9.703 1 98.5 214 VAL B O 1
ATOM 3819 N N . PHE B 1 215 ? 7.02 -23 -9.359 1 98.56 215 PHE B N 1
ATOM 3820 C CA . PHE B 1 215 ? 6.656 -23.391 -10.719 1 98.56 215 PHE B CA 1
ATOM 3821 C C . PHE B 1 215 ? 7.453 -22.594 -11.742 1 98.56 215 PHE B C 1
ATOM 3823 O O . PHE B 1 215 ? 7.73 -23.094 -12.844 1 98.56 215 PHE B O 1
ATOM 3830 N N . ASN B 1 216 ? 7.93 -21.422 -11.391 1 98.75 216 ASN B N 1
ATOM 3831 C CA . ASN B 1 216 ? 8.633 -20.516 -12.297 1 98.75 216 ASN B CA 1
ATOM 3832 C C . ASN B 1 216 ? 9.992 -21.078 -12.703 1 98.75 216 ASN B C 1
ATOM 3834 O O . ASN B 1 216 ? 10.555 -20.672 -13.719 1 98.75 216 ASN B O 1
ATOM 3838 N N . PHE B 1 217 ? 10.555 -22.047 -11.859 1 98.69 217 PHE B N 1
ATOM 3839 C CA . PHE B 1 217 ? 11.898 -22.469 -12.219 1 98.69 217 PHE B CA 1
ATOM 3840 C C . PHE B 1 217 ? 12.062 -23.969 -12.008 1 98.69 217 PHE B C 1
ATOM 3842 O O . PHE B 1 217 ? 13.016 -24.578 -12.516 1 98.69 217 PHE B O 1
ATOM 3849 N N . VAL B 1 218 ? 11.141 -24.625 -11.289 1 98.25 218 VAL B N 1
ATOM 3850 C CA . VAL B 1 218 ? 11.086 -26.078 -11.18 1 98.25 218 VAL B CA 1
ATOM 3851 C C . VAL B 1 218 ? 9.656 -26.562 -11.367 1 98.25 218 VAL B C 1
ATOM 3853 O O . VAL B 1 218 ? 9.094 -27.219 -10.484 1 98.25 218 VAL B O 1
ATOM 3856 N N . PRO B 1 219 ? 9.109 -26.391 -12.539 1 98.06 219 PRO B N 1
ATOM 3857 C CA . PRO B 1 219 ? 7.695 -26.672 -12.766 1 98.06 219 PRO B CA 1
ATOM 3858 C C . PRO B 1 219 ? 7.359 -28.156 -12.586 1 98.06 219 PRO B C 1
ATOM 3860 O O . PRO B 1 219 ? 6.277 -28.484 -12.102 1 98.06 219 PRO B O 1
ATOM 3863 N N . GLU B 1 220 ? 8.203 -29.062 -12.906 1 97.62 220 GLU B N 1
ATOM 3864 C CA . GLU B 1 220 ? 7.934 -30.484 -12.75 1 97.62 220 GLU B CA 1
ATOM 3865 C C . GLU B 1 220 ? 7.762 -30.859 -11.273 1 97.62 220 GLU B C 1
ATOM 3867 O O . GLU B 1 220 ? 6.859 -31.625 -10.922 1 97.62 220 GLU B O 1
ATOM 3872 N N . LEU B 1 221 ? 8.641 -30.328 -10.492 1 98.12 221 LEU B N 1
ATOM 3873 C CA . LEU B 1 221 ? 8.555 -30.578 -9.055 1 98.12 221 LEU B CA 1
ATOM 3874 C C . LEU B 1 221 ? 7.254 -30 -8.484 1 98.12 221 LEU B C 1
ATOM 3876 O O . LEU B 1 221 ? 6.602 -30.641 -7.66 1 98.12 221 LEU B O 1
ATOM 3880 N N . ALA B 1 222 ? 6.922 -28.781 -8.883 1 98.44 222 ALA B N 1
ATOM 3881 C CA . ALA B 1 222 ? 5.695 -28.125 -8.43 1 98.44 222 ALA B CA 1
ATOM 3882 C C . ALA B 1 222 ? 4.465 -28.953 -8.797 1 98.44 222 ALA B C 1
ATOM 3884 O O . ALA B 1 222 ? 3.584 -29.172 -7.961 1 98.44 222 ALA B O 1
ATOM 3885 N N . VAL B 1 223 ? 4.426 -29.422 -10.016 1 98.06 223 VAL B N 1
ATOM 3886 C CA . VAL B 1 223 ? 3.301 -30.219 -10.5 1 98.06 223 VAL B CA 1
ATOM 3887 C C . VAL B 1 223 ? 3.242 -31.547 -9.75 1 98.06 223 VAL B C 1
ATOM 3889 O O . VAL B 1 223 ? 2.16 -32.031 -9.398 1 98.06 223 VAL B O 1
ATOM 3892 N N . ARG B 1 224 ? 4.398 -32.125 -9.547 1 98.06 224 ARG B N 1
ATOM 3893 C CA . ARG B 1 224 ? 4.461 -33.375 -8.797 1 98.06 224 ARG B CA 1
ATOM 3894 C C . ARG B 1 224 ? 3.863 -33.219 -7.402 1 98.06 224 ARG B C 1
ATOM 3896 O O . ARG B 1 224 ? 3.096 -34.062 -6.941 1 98.06 224 ARG B O 1
ATOM 3903 N N . PHE B 1 225 ? 4.199 -32.156 -6.727 1 98.69 225 PHE B N 1
ATOM 3904 C CA . PHE B 1 225 ? 3.648 -31.875 -5.402 1 98.69 225 PHE B CA 1
ATOM 3905 C C . PHE B 1 225 ? 2.135 -31.719 -5.469 1 98.69 225 PHE B C 1
ATOM 3907 O O . PHE B 1 225 ? 1.405 -32.281 -4.664 1 98.69 225 PHE B O 1
ATOM 3914 N N . TYR B 1 226 ? 1.725 -30.938 -6.398 1 98.44 226 TYR B N 1
ATOM 3915 C CA . TYR B 1 226 ? 0.298 -30.688 -6.559 1 98.44 226 TYR B CA 1
ATOM 3916 C C . TYR B 1 226 ? -0.468 -31.984 -6.789 1 98.44 226 TYR B C 1
ATOM 3918 O O . TYR B 1 226 ? -1.511 -32.219 -6.172 1 98.44 226 TYR B O 1
ATOM 3926 N N . LYS B 1 227 ? 0.037 -32.844 -7.688 1 98.31 227 LYS B N 1
ATOM 3927 C CA . LYS B 1 227 ? -0.612 -34.094 -7.984 1 98.31 227 LYS B CA 1
ATOM 3928 C C . LYS B 1 227 ? -0.645 -35 -6.754 1 98.31 227 LYS B C 1
ATOM 3930 O O . LYS B 1 227 ? -1.651 -35.656 -6.488 1 98.31 227 LYS B O 1
ATOM 3935 N N . ALA B 1 228 ? 0.457 -35.031 -6.055 1 98.56 228 ALA B N 1
ATOM 3936 C CA . ALA B 1 228 ? 0.512 -35.812 -4.816 1 98.56 228 ALA B CA 1
ATOM 3937 C C . ALA B 1 228 ? -0.516 -35.312 -3.807 1 98.56 228 ALA B C 1
ATOM 3939 O O . ALA B 1 228 ? -1.212 -36.125 -3.174 1 98.56 228 ALA B O 1
ATOM 3940 N N . LEU B 1 229 ? -0.611 -34.031 -3.648 1 98.44 229 LEU B N 1
ATOM 3941 C CA . LEU B 1 229 ? -1.56 -33.406 -2.736 1 98.44 229 LEU B CA 1
ATOM 3942 C C . LEU B 1 229 ? -2.992 -33.781 -3.088 1 98.44 229 LEU B C 1
ATOM 3944 O O . LEU B 1 229 ? -3.758 -34.219 -2.221 1 98.44 229 LEU B O 1
ATOM 3948 N N . ARG B 1 230 ? -3.344 -33.688 -4.359 1 97.62 230 ARG B N 1
ATOM 3949 C CA . ARG B 1 230 ? -4.703 -33.938 -4.824 1 97.62 230 ARG B CA 1
ATOM 3950 C C . ARG B 1 230 ? -5.059 -35.406 -4.688 1 97.62 230 ARG B C 1
ATOM 3952 O O . ARG B 1 230 ? -6.219 -35.75 -4.457 1 97.62 230 ARG B O 1
ATOM 3959 N N . ALA B 1 231 ? -4.062 -36.25 -4.727 1 97.88 231 ALA B N 1
ATOM 3960 C CA . ALA B 1 231 ? -4.266 -37.688 -4.645 1 97.88 231 ALA B CA 1
ATOM 3961 C C . ALA B 1 231 ? -4.219 -38.156 -3.197 1 97.88 231 ALA B C 1
ATOM 3963 O O . ALA B 1 231 ? -4.422 -39.344 -2.922 1 97.88 231 ALA B O 1
ATOM 3964 N N . GLY B 1 232 ? -3.893 -37.281 -2.273 1 97.38 232 GLY B N 1
ATOM 3965 C CA . GLY B 1 232 ? -3.82 -37.625 -0.866 1 97.38 232 GLY B CA 1
ATOM 3966 C C . GLY B 1 232 ? -2.576 -38.438 -0.517 1 97.38 232 GLY B C 1
ATOM 3967 O O . GLY B 1 232 ? -2.566 -39.188 0.464 1 97.38 232 GLY B O 1
ATOM 3968 N N . ARG B 1 233 ? -1.614 -38.344 -1.362 1 98.31 233 ARG B N 1
ATOM 3969 C CA . ARG B 1 233 ? -0.353 -39 -1.09 1 98.31 233 ARG B CA 1
ATOM 3970 C C . ARG B 1 233 ? 0.497 -38.219 -0.104 1 98.31 233 ARG B C 1
ATOM 3972 O O . ARG B 1 233 ? 1.506 -37.625 -0.487 1 98.31 233 ARG B O 1
ATOM 3979 N N . ARG B 1 234 ? 0.187 -38.312 1.097 1 97.44 234 ARG B N 1
ATOM 3980 C CA . ARG B 1 234 ? 0.754 -37.5 2.162 1 97.44 234 ARG B CA 1
ATOM 3981 C C . ARG B 1 234 ? 2.25 -37.75 2.312 1 97.44 234 ARG B C 1
ATOM 3983 O O . ARG B 1 234 ? 3.031 -36.812 2.498 1 97.44 234 ARG B O 1
ATOM 3990 N N . ALA B 1 235 ? 2.662 -38.969 2.277 1 98.38 235 ALA B N 1
ATOM 3991 C CA . ALA B 1 235 ? 4.074 -39.281 2.449 1 98.38 235 ALA B CA 1
ATOM 3992 C C . ALA B 1 235 ? 4.926 -38.656 1.357 1 98.38 235 ALA B C 1
ATOM 3994 O O . ALA B 1 235 ? 6.039 -38.188 1.62 1 98.38 235 ALA B O 1
ATOM 3995 N N . GLU B 1 236 ? 4.449 -38.688 0.137 1 98.25 236 GLU B N 1
ATOM 3996 C CA . GLU B 1 236 ? 5.16 -38.062 -0.968 1 98.25 236 GLU B CA 1
ATOM 3997 C C . GLU B 1 236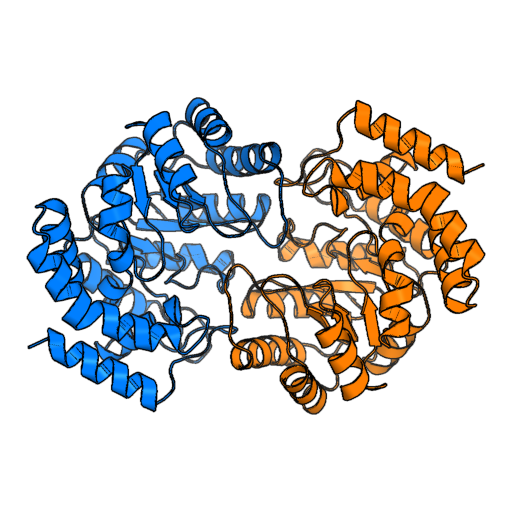 ? 5.246 -36.531 -0.774 1 98.25 236 GLU B C 1
ATOM 3999 O O . GLU B 1 236 ? 6.301 -35.938 -0.996 1 98.25 236 GLU B O 1
ATOM 4004 N N . CYS B 1 237 ? 4.156 -35.906 -0.379 1 98.44 237 CYS B N 1
ATOM 4005 C CA . CYS B 1 237 ? 4.176 -34.5 -0.073 1 98.44 237 CYS B CA 1
ATOM 4006 C C . CYS B 1 237 ? 5.223 -34.188 0.992 1 98.44 237 CYS B C 1
ATOM 4008 O O . CYS B 1 237 ? 6 -33.25 0.844 1 98.44 237 CYS B O 1
ATOM 4010 N N . GLU B 1 238 ? 5.266 -35 2.018 1 98.44 238 GLU B N 1
ATOM 4011 C CA . GLU B 1 238 ? 6.219 -34.812 3.104 1 98.44 238 GLU B CA 1
ATOM 4012 C C . GLU B 1 238 ? 7.656 -34.906 2.6 1 98.44 238 GLU B C 1
ATOM 4014 O O . GLU B 1 238 ? 8.516 -34.125 3.01 1 98.44 238 GLU B O 1
ATOM 4019 N N . THR B 1 239 ? 7.879 -35.844 1.788 1 98.19 239 THR B N 1
ATOM 4020 C CA . THR B 1 239 ? 9.211 -36.031 1.22 1 98.19 239 THR B CA 1
ATOM 4021 C C . THR B 1 239 ? 9.617 -34.781 0.409 1 98.19 239 THR B C 1
ATOM 4023 O O . THR B 1 239 ? 10.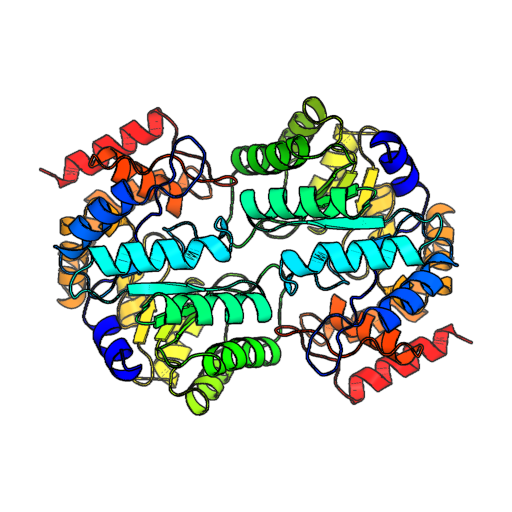727 -34.281 0.558 1 98.19 239 THR B O 1
ATOM 4026 N N . LEU B 1 240 ? 8.742 -34.312 -0.414 1 98.38 240 LEU B N 1
ATOM 4027 C CA . LEU B 1 240 ? 9.023 -33.125 -1.233 1 98.38 240 LEU B CA 1
ATOM 4028 C C . LEU B 1 240 ? 9.219 -31.906 -0.362 1 98.38 240 LEU B C 1
ATOM 4030 O O . LEU B 1 240 ? 10.062 -31.047 -0.665 1 98.38 240 LEU B O 1
ATOM 4034 N N . LEU B 1 241 ? 8.453 -31.781 0.739 1 98.56 241 LEU B N 1
ATOM 4035 C CA . LEU B 1 241 ? 8.625 -30.672 1.685 1 98.56 241 LEU B CA 1
ATOM 4036 C C . LEU B 1 241 ? 10.023 -30.703 2.295 1 98.56 241 LEU B C 1
ATOM 4038 O O . LEU B 1 241 ? 10.711 -29.672 2.314 1 98.56 241 LEU B O 1
ATOM 4042 N N . LYS B 1 242 ? 10.461 -31.844 2.709 1 98.19 242 LYS B N 1
ATOM 4043 C CA . LYS B 1 242 ? 11.742 -31.984 3.391 1 98.19 242 LYS B CA 1
ATOM 4044 C C . LYS B 1 242 ? 12.906 -31.797 2.422 1 98.19 242 LYS B C 1
ATOM 4046 O O . LYS B 1 242 ? 13.914 -31.188 2.768 1 98.19 242 LYS B O 1
ATOM 4051 N N . ASP B 1 243 ? 12.727 -32.312 1.23 1 97.75 243 ASP B N 1
ATOM 4052 C CA . ASP B 1 243 ? 13.852 -32.344 0.297 1 97.75 243 ASP B CA 1
ATOM 4053 C C . ASP B 1 243 ? 14.031 -31.031 -0.428 1 97.75 243 ASP B C 1
ATOM 4055 O O . ASP B 1 243 ? 15.141 -30.688 -0.839 1 97.75 243 ASP B O 1
ATOM 4059 N N . PHE B 1 244 ? 12.953 -30.297 -0.517 1 98.56 244 PHE B N 1
ATOM 4060 C CA . PHE B 1 244 ? 13.094 -29.094 -1.345 1 98.56 244 PHE B CA 1
ATOM 4061 C C . PHE B 1 244 ? 12.492 -27.875 -0.65 1 98.56 244 PHE B C 1
ATOM 4063 O O . PHE B 1 244 ? 13.164 -26.859 -0.484 1 98.56 244 PHE B O 1
ATOM 4070 N N . PHE B 1 245 ? 11.305 -27.953 -0.237 1 98.69 245 PHE B N 1
ATOM 4071 C CA . PHE B 1 245 ? 10.57 -26.75 0.127 1 98.69 245 PHE B CA 1
ATOM 4072 C C . PHE B 1 245 ? 11.078 -26.188 1.448 1 98.69 245 PHE B C 1
ATOM 4074 O O . PHE B 1 245 ? 11.125 -24.969 1.63 1 98.69 245 PHE B O 1
ATOM 4081 N N . TYR B 1 246 ? 11.375 -27.047 2.424 1 98.56 246 TYR B N 1
ATOM 4082 C CA . TYR B 1 246 ? 11.953 -26.531 3.662 1 98.56 246 TYR B CA 1
ATOM 4083 C C . TYR B 1 246 ? 13.312 -25.906 3.41 1 98.56 246 TYR B C 1
ATOM 4085 O O . TYR B 1 246 ? 13.594 -24.812 3.896 1 98.56 246 TYR B O 1
ATOM 4093 N N . PRO B 1 247 ? 14.188 -26.531 2.592 1 98.5 247 PRO B N 1
ATOM 4094 C CA . PRO B 1 247 ? 15.438 -25.859 2.23 1 98.5 247 PRO B CA 1
ATOM 4095 C C . PRO B 1 247 ? 15.211 -24.547 1.491 1 98.5 247 PRO B C 1
ATOM 4097 O O . PRO B 1 247 ? 15.914 -23.562 1.739 1 98.5 247 PRO B O 1
ATOM 4100 N N . PHE B 1 248 ? 14.266 -24.516 0.608 1 98.62 248 PHE B N 1
ATOM 4101 C CA . PHE B 1 248 ? 13.945 -23.281 -0.099 1 98.62 248 PHE B CA 1
ATOM 4102 C C . PHE B 1 248 ? 13.461 -22.203 0.873 1 98.62 248 PHE B C 1
ATOM 4104 O O . PHE B 1 248 ? 13.867 -21.047 0.778 1 98.62 248 PHE B O 1
ATOM 4111 N N . MET B 1 249 ? 12.586 -22.578 1.757 1 98.31 249 MET B N 1
ATOM 4112 C CA . MET B 1 249 ? 12.086 -21.672 2.787 1 98.31 249 MET B CA 1
ATOM 4113 C C . MET B 1 249 ? 13.234 -21.078 3.592 1 98.31 249 MET B C 1
ATOM 4115 O O . MET B 1 249 ? 13.203 -19.891 3.941 1 98.31 249 MET B O 1
ATOM 4119 N N . ALA B 1 250 ? 14.227 -21.875 3.891 1 98.38 250 ALA B N 1
ATOM 4120 C CA . ALA B 1 250 ? 15.375 -21.406 4.656 1 98.38 250 ALA B CA 1
ATOM 4121 C C . ALA B 1 250 ? 16.109 -20.297 3.916 1 98.38 250 ALA B C 1
ATOM 4123 O O . ALA B 1 250 ? 16.578 -19.328 4.535 1 98.38 250 ALA B O 1
ATOM 4124 N N . ILE B 1 251 ? 16.234 -20.453 2.584 1 98.44 251 ILE B N 1
ATOM 4125 C CA . ILE B 1 251 ? 16.859 -19.406 1.771 1 98.44 251 ILE B CA 1
ATOM 4126 C C . ILE B 1 251 ? 15.969 -18.172 1.755 1 98.44 251 ILE B C 1
ATOM 4128 O O . ILE B 1 251 ? 16.438 -17.047 1.998 1 98.44 251 ILE B O 1
ATOM 4132 N N . ARG B 1 252 ? 14.695 -18.375 1.539 1 97.31 252 ARG B N 1
ATOM 4133 C CA . ARG B 1 252 ? 13.719 -17.297 1.419 1 97.31 252 ARG B CA 1
ATOM 4134 C C . ARG B 1 252 ? 13.641 -16.469 2.705 1 97.31 252 ARG B C 1
ATOM 4136 O O . ARG B 1 252 ? 13.453 -15.258 2.664 1 97.31 252 ARG B O 1
ATOM 4143 N N . ASN B 1 253 ? 13.859 -17.141 3.836 1 97.69 253 ASN B N 1
ATOM 4144 C CA . ASN B 1 253 ? 13.688 -16.516 5.141 1 97.69 253 ASN B CA 1
ATOM 4145 C C . ASN B 1 253 ? 14.891 -15.648 5.512 1 97.69 253 ASN B C 1
ATOM 4147 O O . ASN B 1 253 ? 14.867 -14.953 6.527 1 97.69 253 ASN B O 1
ATOM 4151 N N . ARG B 1 254 ? 15.906 -15.625 4.688 1 98.06 254 ARG B N 1
ATOM 4152 C CA . ARG B 1 254 ? 17.141 -14.906 5.008 1 98.06 254 ARG B CA 1
ATOM 4153 C C . ARG B 1 254 ? 16.938 -13.398 4.852 1 98.06 254 ARG B C 1
ATOM 4155 O O . ARG B 1 254 ? 17.703 -12.609 5.414 1 98.06 254 ARG B O 1
ATOM 4162 N N . SER B 1 255 ? 15.906 -13.031 4.105 1 97.81 255 SER B N 1
ATOM 4163 C CA . SER B 1 255 ? 15.664 -11.609 3.906 1 97.81 255 SER B CA 1
ATOM 4164 C C . SER B 1 255 ? 14.211 -11.336 3.553 1 97.81 255 SER B C 1
ATOM 4166 O O . SER B 1 255 ? 13.586 -12.102 2.812 1 97.81 255 SER B O 1
ATOM 4168 N N . LYS B 1 256 ? 13.711 -10.18 4.012 1 96.69 256 LYS B N 1
ATOM 4169 C CA . LYS B 1 256 ? 12.398 -9.742 3.549 1 96.69 256 LYS B CA 1
ATOM 4170 C C . LYS B 1 256 ? 12.391 -9.523 2.039 1 96.69 256 LYS B C 1
ATOM 4172 O O . LYS B 1 256 ? 13.359 -9.016 1.472 1 96.69 256 LYS B O 1
ATOM 4177 N N . GLY B 1 257 ? 11.297 -9.883 1.372 1 95.94 257 GLY B N 1
ATOM 4178 C CA . GLY B 1 257 ? 11.172 -9.688 -0.064 1 95.94 257 GLY B CA 1
ATOM 4179 C C . GLY B 1 257 ? 11.672 -10.875 -0.87 1 95.94 257 GLY B C 1
ATOM 4180 O O . GLY B 1 257 ? 11.391 -10.984 -2.064 1 95.94 257 GLY B O 1
ATOM 4181 N N . TYR B 1 258 ? 12.336 -11.828 -0.234 1 97.06 258 TYR B N 1
ATOM 4182 C CA . TYR B 1 258 ? 12.938 -12.945 -0.949 1 97.06 258 TYR B CA 1
ATOM 4183 C C . TYR B 1 258 ? 11.859 -13.891 -1.49 1 97.06 258 TYR B C 1
ATOM 4185 O O . TYR B 1 258 ? 12.133 -14.703 -2.377 1 97.06 258 TYR B O 1
ATOM 4193 N N . ALA B 1 259 ? 10.641 -13.758 -1.033 1 95.81 259 ALA B N 1
ATOM 4194 C CA . ALA B 1 259 ? 9.555 -14.523 -1.632 1 95.81 259 ALA B CA 1
ATOM 4195 C C . ALA B 1 259 ? 9.422 -14.227 -3.123 1 95.81 259 ALA B C 1
ATOM 4197 O O . ALA B 1 259 ? 8.922 -15.047 -3.889 1 95.81 259 ALA B O 1
ATOM 4198 N N . VAL B 1 260 ? 9.922 -13.055 -3.562 1 97.62 260 VAL B N 1
ATOM 4199 C CA . VAL B 1 260 ? 9.922 -12.664 -4.969 1 97.62 260 VAL B CA 1
ATOM 4200 C C . VAL B 1 260 ? 11.328 -12.789 -5.543 1 97.62 260 VAL B C 1
ATOM 4202 O O . VAL B 1 260 ? 11.539 -13.469 -6.551 1 97.62 260 VAL B O 1
ATOM 4205 N N . ALA B 1 261 ? 12.281 -12.266 -4.832 1 98.5 261 ALA B N 1
ATOM 4206 C CA . ALA B 1 261 ? 13.641 -12.18 -5.344 1 98.5 261 ALA B CA 1
ATOM 4207 C C . ALA B 1 261 ? 14.242 -13.57 -5.551 1 98.5 261 ALA B C 1
ATOM 4209 O O . ALA B 1 261 ? 14.984 -13.805 -6.508 1 98.5 261 ALA B O 1
ATOM 4210 N N . ALA B 1 262 ? 13.938 -14.492 -4.656 1 98.75 262 ALA B N 1
ATOM 4211 C CA . ALA B 1 262 ? 14.484 -15.844 -4.773 1 98.75 262 ALA B CA 1
ATOM 4212 C C . ALA B 1 262 ? 13.867 -16.578 -5.961 1 98.75 262 ALA B C 1
ATOM 4214 O O . ALA B 1 262 ? 14.539 -17.391 -6.605 1 98.75 262 ALA B O 1
ATOM 4215 N N . ILE B 1 263 ? 12.609 -16.312 -6.246 1 98.81 263 ILE B N 1
ATOM 4216 C CA . ILE B 1 263 ? 11.969 -16.922 -7.41 1 98.81 263 ILE B CA 1
ATOM 4217 C C . ILE B 1 263 ? 12.656 -16.422 -8.688 1 98.81 263 ILE B C 1
ATOM 4219 O O . ILE B 1 263 ? 12.984 -17.219 -9.562 1 98.81 263 ILE B O 1
ATOM 4223 N N . LYS B 1 264 ? 12.883 -15.164 -8.805 1 98.75 264 LYS B N 1
ATOM 4224 C CA . LYS B 1 264 ? 13.539 -14.586 -9.977 1 98.75 264 LYS B CA 1
ATOM 4225 C C . LYS B 1 264 ? 14.961 -15.117 -10.117 1 98.75 264 LYS B C 1
ATOM 4227 O O . LYS B 1 264 ? 15.438 -15.336 -11.234 1 98.75 264 LYS B O 1
ATOM 4232 N N . ALA B 1 265 ? 15.617 -15.32 -8.992 1 98.81 265 ALA B N 1
ATOM 4233 C CA . ALA B 1 265 ? 16.938 -15.938 -9 1 98.81 265 ALA B CA 1
ATOM 4234 C C . ALA B 1 265 ? 16.891 -17.328 -9.617 1 98.81 265 ALA B C 1
ATOM 4236 O O . ALA B 1 265 ? 17.734 -17.688 -10.438 1 98.81 265 ALA B O 1
ATOM 4237 N N . GLY B 1 266 ? 15.883 -18.125 -9.195 1 98.81 266 GLY B N 1
ATOM 4238 C CA . GLY B 1 266 ? 15.703 -19.438 -9.781 1 98.81 266 GLY B CA 1
ATOM 4239 C C . GLY B 1 266 ? 15.484 -19.391 -11.289 1 98.81 266 GLY B C 1
ATOM 4240 O O . GLY B 1 266 ? 16.016 -20.219 -12.023 1 98.81 266 GLY B O 1
ATOM 4241 N N . VAL B 1 267 ? 14.734 -18.422 -11.719 1 98.88 267 VAL B N 1
ATOM 4242 C CA . VAL B 1 267 ? 14.461 -18.25 -13.141 1 98.88 267 VAL B CA 1
ATOM 4243 C C . VAL B 1 267 ? 15.75 -17.922 -13.883 1 98.88 267 VAL B C 1
ATOM 4245 O O . VAL B 1 267 ? 16 -18.438 -14.969 1 98.88 267 VAL B O 1
ATOM 4248 N N . ARG B 1 268 ? 16.562 -17.062 -13.32 1 98.69 268 ARG B N 1
ATOM 4249 C CA . ARG B 1 268 ? 17.859 -16.75 -13.922 1 98.69 268 ARG B CA 1
ATOM 4250 C C . ARG B 1 268 ? 18.75 -17.984 -13.977 1 98.69 268 ARG B C 1
ATOM 4252 O O . ARG B 1 268 ? 19.422 -18.234 -14.984 1 98.69 268 ARG B O 1
ATOM 4259 N N . LEU B 1 269 ? 18.75 -18.75 -12.945 1 98.5 269 LEU B N 1
ATOM 4260 C CA . LEU B 1 269 ? 19.578 -19.953 -12.891 1 98.5 269 LEU B CA 1
ATOM 4261 C C . LEU B 1 269 ? 19.094 -20.984 -13.906 1 98.5 269 LEU B C 1
ATOM 4263 O O . LEU B 1 269 ? 19.875 -21.828 -14.359 1 98.5 269 LEU B O 1
ATOM 4267 N N . ARG B 1 270 ? 17.812 -20.969 -14.289 1 97.75 270 ARG B N 1
ATOM 4268 C CA . ARG B 1 270 ? 17.25 -21.859 -15.305 1 97.75 270 ARG B CA 1
ATOM 4269 C C . ARG B 1 270 ? 17.703 -21.438 -16.703 1 97.75 270 ARG B C 1
ATOM 4271 O O . ARG B 1 270 ? 17.562 -22.203 -17.656 1 97.75 270 ARG B O 1
ATOM 4278 N N . GLY B 1 271 ? 18.219 -20.203 -16.797 1 97.94 271 GLY B N 1
ATOM 4279 C CA . GLY B 1 271 ? 18.781 -19.781 -18.062 1 97.94 271 GLY B CA 1
ATOM 4280 C C . GLY B 1 271 ? 18.031 -18.625 -18.703 1 97.94 271 GLY B C 1
ATOM 4281 O O . GLY B 1 271 ? 18.375 -18.172 -19.781 1 97.94 271 GLY B O 1
ATOM 4282 N N . TYR B 1 272 ? 16.969 -18.141 -18.062 1 98.56 272 TYR B N 1
ATOM 4283 C CA . TYR B 1 272 ? 16.266 -16.969 -18.547 1 98.56 272 TYR B CA 1
ATOM 4284 C C . TYR B 1 272 ? 16.828 -15.695 -17.922 1 98.56 272 TYR B C 1
ATOM 4286 O O . TYR B 1 272 ? 16.938 -15.586 -16.703 1 98.56 272 TYR B O 1
ATOM 4294 N N . ASP B 1 273 ? 17.156 -14.727 -18.703 1 98.12 273 ASP B N 1
ATOM 4295 C CA . ASP B 1 273 ? 17.719 -13.477 -18.203 1 98.12 273 ASP B CA 1
ATOM 4296 C C . ASP B 1 273 ? 16.625 -12.547 -17.672 1 98.12 273 ASP B C 1
ATOM 4298 O O . ASP B 1 273 ? 16.359 -11.5 -18.266 1 98.12 273 ASP B O 1
ATOM 4302 N N . ALA B 1 274 ? 16.094 -12.883 -16.531 1 98.44 274 ALA B N 1
ATOM 4303 C CA . ALA B 1 274 ? 14.945 -12.18 -15.977 1 98.44 274 ALA B CA 1
ATOM 4304 C C . ALA B 1 274 ? 15.359 -10.844 -15.359 1 98.44 274 ALA B C 1
ATOM 4306 O O . ALA B 1 274 ? 14.508 -10.047 -14.961 1 98.44 274 ALA B O 1
ATOM 4307 N N . GLY B 1 275 ? 16.703 -10.555 -15.32 1 98.38 275 GLY B N 1
ATOM 4308 C CA . GLY B 1 275 ? 17.172 -9.281 -14.781 1 98.38 275 GLY B CA 1
ATOM 4309 C C . GLY B 1 275 ? 16.984 -9.164 -13.281 1 98.38 275 GLY B C 1
ATOM 4310 O O . GLY B 1 275 ? 16.656 -10.141 -12.609 1 98.38 275 GLY B O 1
ATOM 4311 N N . PRO B 1 276 ? 17.25 -8.008 -12.703 1 98.12 276 PRO B N 1
ATOM 4312 C CA . PRO B 1 276 ? 17.125 -7.777 -11.258 1 98.12 276 PRO B CA 1
ATOM 4313 C C . PRO B 1 276 ? 15.695 -7.52 -10.82 1 98.12 276 PRO B C 1
ATOM 4315 O O . PRO B 1 276 ? 14.812 -7.332 -11.664 1 98.12 276 PRO B O 1
ATOM 4318 N N . VAL B 1 277 ? 15.477 -7.605 -9.547 1 98.25 277 VAL B N 1
ATOM 4319 C CA . VAL B 1 277 ? 14.227 -7.082 -8.992 1 98.25 277 VAL B CA 1
ATOM 4320 C C . VAL B 1 277 ? 14.281 -5.559 -8.945 1 98.25 277 VAL B C 1
ATOM 4322 O O . VAL B 1 277 ? 15.367 -4.969 -8.977 1 98.25 277 VAL B O 1
ATOM 4325 N N . ARG B 1 278 ? 13.133 -4.926 -8.93 1 98.12 278 ARG B N 1
ATOM 4326 C CA . ARG B 1 278 ? 13.07 -3.484 -8.711 1 98.12 278 ARG B CA 1
ATOM 4327 C C . ARG B 1 278 ? 13.094 -3.154 -7.227 1 98.12 278 ARG B C 1
ATOM 4329 O O . ARG B 1 278 ? 12.484 -3.861 -6.418 1 98.12 278 ARG B O 1
ATOM 4336 N N . SER B 1 279 ? 13.75 -2.066 -6.844 1 97 279 SER B N 1
ATOM 4337 C CA . SER B 1 279 ? 13.695 -1.574 -5.473 1 97 279 SER B CA 1
ATOM 4338 C C . SER B 1 279 ? 12.266 -1.236 -5.062 1 97 279 SER B C 1
ATOM 4340 O O . SER B 1 279 ? 11.469 -0.79 -5.887 1 97 279 SER B O 1
ATOM 4342 N N . PRO B 1 280 ? 11.906 -1.57 -3.74 1 98 280 PRO B N 1
ATOM 4343 C CA . PRO B 1 280 ? 12.797 -1.775 -2.598 1 98 280 PRO B CA 1
ATOM 4344 C C . PRO B 1 280 ? 13.141 -3.246 -2.371 1 98 280 PRO B C 1
ATOM 4346 O O . PRO B 1 280 ? 13.648 -3.609 -1.307 1 98 280 PRO B O 1
ATOM 4349 N N . LEU B 1 281 ? 12.828 -4.148 -3.34 1 98.19 281 LEU B N 1
ATOM 4350 C CA . LEU B 1 281 ? 13.367 -5.5 -3.244 1 98.19 281 LEU B CA 1
ATOM 4351 C C . LEU B 1 281 ? 14.867 -5.508 -3.51 1 98.19 281 LEU B C 1
ATOM 4353 O O . LEU B 1 281 ? 15.398 -4.574 -4.121 1 98.19 281 LEU B O 1
ATOM 4357 N N . VAL B 1 282 ? 15.57 -6.527 -3.029 1 98.38 282 VAL B N 1
ATOM 4358 C CA . VAL B 1 282 ? 16.984 -6.73 -3.305 1 98.38 282 VAL B CA 1
ATOM 4359 C C . VAL B 1 282 ? 17.219 -8.148 -3.818 1 98.38 282 VAL B C 1
ATOM 4361 O O . VAL B 1 282 ? 16.531 -9.086 -3.406 1 98.38 282 VAL B O 1
ATOM 4364 N N . ASP B 1 283 ? 18.156 -8.258 -4.723 1 98.44 283 ASP B N 1
ATOM 4365 C CA . ASP B 1 283 ? 18.516 -9.578 -5.238 1 98.44 283 ASP B CA 1
ATOM 4366 C C . ASP B 1 283 ? 19.297 -10.375 -4.195 1 98.44 283 ASP B C 1
ATOM 4368 O O . ASP B 1 283 ? 19.859 -9.805 -3.266 1 98.44 283 ASP B O 1
ATOM 4372 N N . LEU B 1 284 ? 19.281 -11.719 -4.359 1 98.69 284 LEU B N 1
ATOM 4373 C CA . LEU B 1 284 ? 20.094 -12.602 -3.521 1 98.69 284 LEU B CA 1
ATOM 4374 C C . LEU B 1 284 ? 21.578 -12.234 -3.615 1 98.69 284 LEU B C 1
ATOM 4376 O O . LEU B 1 284 ? 22.031 -11.773 -4.66 1 98.69 284 LEU B O 1
ATOM 4380 N N . THR B 1 285 ? 22.281 -12.453 -2.535 1 98.38 285 THR B N 1
ATOM 4381 C CA . THR B 1 285 ? 23.734 -12.32 -2.584 1 98.38 285 THR B CA 1
ATOM 4382 C C . THR B 1 285 ? 24.344 -13.453 -3.41 1 98.38 285 THR B C 1
ATOM 4384 O O . THR B 1 285 ? 23.672 -14.43 -3.738 1 98.38 285 THR B O 1
ATOM 4387 N N . SER B 1 286 ? 25.641 -13.305 -3.74 1 98.5 286 SER B N 1
ATOM 4388 C CA . SER B 1 286 ? 26.328 -14.352 -4.469 1 98.5 286 SER B CA 1
ATOM 4389 C C . SER B 1 286 ? 26.281 -15.68 -3.715 1 98.5 286 SER B C 1
ATOM 4391 O O . SER B 1 286 ? 26.078 -16.734 -4.316 1 98.5 286 SER B O 1
ATOM 4393 N N . GLU B 1 287 ? 26.453 -15.625 -2.432 1 98.5 287 GLU B N 1
ATOM 4394 C CA . GLU B 1 287 ? 26.375 -16.812 -1.589 1 98.5 287 GLU B CA 1
ATOM 4395 C C . GLU B 1 287 ? 24.984 -17.453 -1.661 1 98.5 287 GLU B C 1
ATOM 4397 O O . GLU B 1 287 ? 24.875 -18.672 -1.771 1 98.5 287 GLU B O 1
ATOM 4402 N N . GLU B 1 288 ? 23.984 -16.656 -1.617 1 98.75 288 GLU B N 1
ATOM 4403 C CA . GLU B 1 288 ? 22.625 -17.156 -1.643 1 98.75 288 GLU B CA 1
ATOM 4404 C C . GLU B 1 288 ? 22.266 -17.719 -3.016 1 98.75 288 GLU B C 1
ATOM 4406 O O . GLU B 1 288 ? 21.5 -18.688 -3.117 1 98.75 288 GLU B O 1
ATOM 4411 N N . MET B 1 289 ? 22.859 -17.125 -4.051 1 98.69 289 MET B N 1
ATOM 4412 C CA . MET B 1 289 ? 22.688 -17.672 -5.391 1 98.69 289 MET B CA 1
ATOM 4413 C C . MET B 1 289 ? 23.266 -19.078 -5.477 1 98.69 289 MET B C 1
ATOM 4415 O O . MET B 1 289 ? 22.688 -19.953 -6.125 1 98.69 289 MET B O 1
ATOM 4419 N N . ASP B 1 290 ? 24.375 -19.281 -4.816 1 98.69 290 ASP B N 1
ATOM 4420 C CA . ASP B 1 290 ? 24.984 -20.609 -4.77 1 98.69 290 ASP B CA 1
ATOM 4421 C C . ASP B 1 290 ? 24.094 -21.609 -4.027 1 98.69 290 ASP B C 1
ATOM 4423 O O . ASP B 1 290 ? 23.969 -22.766 -4.426 1 98.69 290 ASP B O 1
ATOM 4427 N N . MET B 1 291 ? 23.516 -21.094 -2.949 1 98.69 291 MET B N 1
ATOM 4428 C CA . MET B 1 291 ? 22.578 -21.938 -2.215 1 98.69 291 MET B CA 1
ATOM 4429 C C . MET B 1 291 ? 21.406 -22.344 -3.107 1 98.69 291 MET B C 1
ATOM 4431 O O . MET B 1 291 ? 21.016 -23.516 -3.115 1 98.69 291 MET B O 1
ATOM 4435 N N . MET B 1 292 ? 20.906 -21.422 -3.885 1 98.69 292 MET B N 1
ATOM 4436 C CA . MET B 1 292 ? 19.797 -21.688 -4.789 1 98.69 292 MET B CA 1
ATOM 4437 C C . MET B 1 292 ? 20.203 -22.672 -5.879 1 98.69 292 MET B C 1
ATOM 4439 O O . MET B 1 292 ? 19.438 -23.578 -6.215 1 98.69 292 MET B O 1
ATOM 4443 N N . ALA B 1 293 ? 21.344 -22.484 -6.387 1 98.69 293 ALA B N 1
ATOM 4444 C CA . ALA B 1 293 ? 21.844 -23.359 -7.434 1 98.69 293 ALA B CA 1
ATOM 4445 C C . ALA B 1 293 ? 21.969 -24.797 -6.926 1 98.69 293 ALA B C 1
ATOM 4447 O O . ALA B 1 293 ? 21.609 -25.75 -7.625 1 98.69 293 ALA B O 1
ATOM 4448 N N . SER B 1 294 ? 22.484 -24.938 -5.734 1 98.44 294 SER B N 1
ATOM 4449 C CA . SER B 1 294 ? 22.641 -26.266 -5.125 1 98.44 294 SER B CA 1
ATOM 4450 C C . SER B 1 294 ? 21.281 -26.922 -4.898 1 98.44 294 SER B C 1
ATOM 4452 O O . SER B 1 294 ? 21.125 -28.125 -5.137 1 98.44 294 SER B O 1
ATOM 4454 N N . LEU B 1 295 ? 20.406 -26.156 -4.461 1 98.5 295 LEU B N 1
ATOM 4455 C CA . LEU B 1 295 ? 19.062 -26.688 -4.207 1 98.5 295 LEU B CA 1
ATOM 4456 C C . LEU B 1 295 ? 18.406 -27.156 -5.504 1 98.5 295 LEU B C 1
ATOM 4458 O O . LEU B 1 295 ? 17.828 -28.234 -5.555 1 98.5 295 LEU B O 1
ATOM 4462 N N . MET B 1 296 ? 18.484 -26.359 -6.555 1 98 296 MET B N 1
ATOM 4463 C CA . MET B 1 296 ? 17.891 -26.703 -7.848 1 98 296 MET B CA 1
ATOM 4464 C C . MET B 1 296 ? 18.547 -27.953 -8.43 1 98 296 MET B C 1
ATOM 4466 O O . MET B 1 296 ? 17.859 -28.797 -9.016 1 98 296 MET B O 1
ATOM 4470 N N . ALA B 1 297 ? 19.828 -28.109 -8.219 1 96.88 297 ALA B N 1
ATOM 4471 C CA . ALA B 1 297 ? 20.562 -29.266 -8.727 1 96.88 297 ALA B CA 1
ATOM 4472 C C . ALA B 1 297 ? 20.094 -30.547 -8.055 1 96.88 297 ALA B C 1
ATOM 4474 O O . ALA B 1 297 ? 20.125 -31.625 -8.664 1 96.88 297 ALA B O 1
ATOM 4475 N N . SER B 1 298 ? 19.641 -30.391 -6.91 1 93.62 298 SER B N 1
ATOM 4476 C CA . SER B 1 298 ? 19.219 -31.562 -6.141 1 93.62 298 SER B CA 1
ATOM 4477 C C . SER B 1 298 ? 17.922 -32.156 -6.68 1 93.62 298 SER B C 1
ATOM 4479 O O . SER B 1 298 ? 17.609 -33.312 -6.43 1 93.62 298 SER B O 1
ATOM 4481 N N . VAL B 1 299 ? 17.156 -31.391 -7.391 1 89.5 299 VAL B N 1
ATOM 4482 C CA . VAL B 1 299 ? 15.867 -31.891 -7.848 1 89.5 299 VAL B CA 1
ATOM 4483 C C . VAL B 1 299 ? 15.914 -32.156 -9.352 1 89.5 299 VAL B C 1
ATOM 4485 O O . VAL B 1 299 ? 15.039 -32.812 -9.906 1 89.5 299 VAL B O 1
ATOM 4488 N N . ASP B 1 300 ? 16.844 -31.641 -10.039 1 83.94 300 ASP B N 1
ATOM 4489 C CA . ASP B 1 300 ? 17.031 -31.906 -11.461 1 83.94 300 ASP B CA 1
ATOM 4490 C C . ASP B 1 300 ? 17.641 -33.281 -11.688 1 83.94 300 ASP B C 1
ATOM 4492 O O . ASP B 1 300 ? 17.578 -33.844 -12.781 1 83.94 300 ASP B O 1
ATOM 4496 N N . ARG B 1 301 ? 18.047 -33.938 -10.625 1 68.19 301 ARG B N 1
ATOM 4497 C CA . ARG B 1 301 ? 18.625 -35.281 -10.727 1 68.19 301 ARG B CA 1
ATOM 4498 C C . ARG B 1 301 ? 17.547 -36.344 -10.727 1 68.19 301 ARG B C 1
ATOM 4500 O O . ARG B 1 301 ? 16.469 -36.125 -10.148 1 68.19 301 ARG B O 1
#

InterPro domains:
  IPR002220 DapA-like [PF00701] (13-295)
  IPR002220 DapA-like [PIRSF001365] (13-295)
  IPR002220 DapA-like [PTHR12128] (12-299)
  IPR002220 DapA-like [SM01130] (10-300)
  IPR013785 Aldolase-type TIM barrel [G3DSA:3.20.20.70] (1-301)
  IPR017655 5-dehydro-4-deoxyglucarate dehydratase [MF_00694] (10-300)
  IPR017655 5-dehydro-4-deoxyglucarate dehydratase [NF002958] (1-299)
  IPR017655 5-dehydro-4-deoxyglucarate dehydratase [TIGR03249] (3-297)
  IPR017655 5-dehydro-4-deoxyglucarate dehydratase [cd00951] (11-297)

Radius of gyration: 24.69 Å; Cα contacts (8 Å, |Δi|>4): 1289; chains: 2; bounding box: 52×72×59 Å

Nearest PDB structures (foldseek):
  4ur7-assembly1_C  TM=9.975E-01  e=6.050E-47  Agrobacterium tumefaciens
  6xgs-assembly1_D  TM=8.926E-01  e=1.140E-22  Brucella suis 1330
  3e96-assembly1_A  TM=9.136E-01  e=1.669E-21  Shouchella clausii KSM-K16
  3d0c-assembly1_B  TM=8.985E-01  e=4.664E-21  Oceanobacillus iheyensis HTE831
  4uxd-assembly1_D  TM=9.022E-01  e=4.945E-15  Picrophilus oshimae